Protein AF-A0A8H4GPR6-F1 (afdb_monomer_lite)

Structure (mmCIF, N/CA/C/O backbone):
data_AF-A0A8H4GPR6-F1
#
_entry.id   AF-A0A8H4GPR6-F1
#
loop_
_atom_site.group_PDB
_atom_site.id
_atom_site.type_symbol
_atom_site.label_atom_id
_atom_site.label_alt_id
_atom_site.label_comp_id
_atom_site.label_asym_id
_atom_site.label_entity_id
_atom_site.label_seq_id
_atom_site.pdbx_PDB_ins_code
_atom_site.Cartn_x
_atom_site.Cartn_y
_atom_site.Cartn_z
_atom_site.occupancy
_atom_site.B_iso_or_equiv
_atom_site.auth_seq_id
_atom_site.auth_comp_id
_atom_site.auth_asym_id
_atom_site.auth_atom_id
_atom_site.pdbx_PDB_model_num
ATOM 1 N N . MET A 1 1 ? -47.015 39.607 -19.017 1.00 36.41 1 MET A N 1
ATOM 2 C CA . MET A 1 1 ? -47.998 38.913 -18.154 1.00 36.41 1 MET A CA 1
ATOM 3 C C . MET A 1 1 ? -48.064 37.456 -18.583 1.00 36.41 1 MET A C 1
ATOM 5 O O . MET A 1 1 ? -48.200 37.262 -19.786 1.00 36.41 1 MET A O 1
ATOM 9 N N . PRO A 1 2 ? -47.994 36.469 -17.671 1.00 46.44 2 PRO A N 1
ATOM 10 C CA . PRO A 1 2 ? -47.611 36.544 -16.250 1.00 46.44 2 PRO A CA 1
ATOM 11 C C . PRO A 1 2 ? -46.102 36.235 -16.082 1.00 46.44 2 PRO A C 1
ATOM 13 O O . PRO A 1 2 ? -45.573 35.344 -16.728 1.00 46.44 2 PRO A O 1
ATOM 16 N N . HIS A 1 3 ? -45.295 37.058 -15.409 1.00 31.42 3 HIS A N 1
ATOM 17 C CA . HIS A 1 3 ? -45.163 37.147 -13.944 1.00 31.42 3 HIS A CA 1
ATOM 18 C C . HIS A 1 3 ? -44.936 35.795 -13.244 1.00 31.42 3 HIS A C 1
ATOM 20 O O . HIS A 1 3 ? -45.887 35.131 -12.841 1.00 31.42 3 HIS A O 1
ATOM 26 N N . ARG A 1 4 ? -43.655 35.447 -13.035 1.00 33.88 4 ARG A N 1
ATOM 27 C CA . ARG A 1 4 ? -43.239 34.544 -11.949 1.00 33.88 4 ARG A CA 1
ATOM 28 C C . ARG A 1 4 ? -43.590 35.197 -10.606 1.00 33.88 4 ARG A C 1
ATOM 30 O O . ARG A 1 4 ? -43.399 36.404 -10.449 1.00 33.88 4 ARG A O 1
ATOM 37 N N . GLN A 1 5 ? -44.094 34.407 -9.662 1.00 35.03 5 GLN A N 1
ATOM 38 C CA . GLN A 1 5 ? -44.263 34.837 -8.272 1.00 35.03 5 GLN A CA 1
ATOM 39 C C . GLN A 1 5 ? -42.896 34.969 -7.577 1.00 35.03 5 GLN A C 1
ATOM 41 O O . GLN A 1 5 ? -41.959 34.263 -7.962 1.00 35.03 5 GLN A O 1
ATOM 46 N N . PRO A 1 6 ? -42.762 35.845 -6.564 1.00 36.69 6 PRO A N 1
ATOM 47 C CA . PRO A 1 6 ? -41.572 35.878 -5.728 1.00 36.69 6 PRO A CA 1
ATOM 48 C C . PRO A 1 6 ? -41.508 34.621 -4.855 1.00 36.69 6 PRO A C 1
ATOM 50 O O . PRO A 1 6 ? -42.504 34.213 -4.256 1.00 36.69 6 PRO A O 1
ATOM 53 N N . SER A 1 7 ? -40.318 34.034 -4.761 1.00 30.33 7 SER A N 1
ATOM 54 C CA . SER A 1 7 ? -39.992 33.005 -3.777 1.00 30.33 7 SER A CA 1
ATOM 55 C C . SER A 1 7 ? -40.251 33.532 -2.367 1.00 30.33 7 SER A C 1
ATOM 57 O O . SER A 1 7 ? -39.698 34.561 -1.973 1.00 30.33 7 SER A O 1
ATOM 59 N N . SER A 1 8 ? -41.077 32.823 -1.601 1.00 29.62 8 SER A N 1
ATOM 60 C CA . SER A 1 8 ? -41.282 33.098 -0.182 1.00 29.62 8 SER A CA 1
ATOM 61 C C . SER A 1 8 ? -39.963 32.935 0.570 1.00 29.62 8 SER A C 1
ATOM 63 O O . SER A 1 8 ? -39.448 31.821 0.666 1.00 29.62 8 SER A O 1
ATOM 65 N N . LEU A 1 9 ? -39.444 34.031 1.125 1.00 31.64 9 LEU A N 1
ATOM 66 C CA . LEU A 1 9 ? -38.409 33.970 2.153 1.00 31.64 9 LEU A CA 1
ATOM 67 C C . LEU A 1 9 ? -38.967 33.156 3.325 1.00 31.64 9 LEU A C 1
ATOM 69 O O . LEU A 1 9 ? -39.944 33.565 3.957 1.00 31.64 9 LEU A O 1
ATOM 73 N N . LEU A 1 10 ? -38.368 31.994 3.589 1.00 29.20 10 LEU A N 1
ATOM 74 C CA . LEU A 1 10 ? -38.602 31.276 4.836 1.00 29.20 10 LEU A CA 1
ATOM 75 C C . LEU A 1 10 ? -38.097 32.152 5.997 1.00 29.20 10 LEU A C 1
ATOM 77 O O . LEU A 1 10 ? -37.089 32.845 5.833 1.00 29.20 10 LEU A O 1
ATOM 81 N N . PRO A 1 11 ? -38.780 32.164 7.154 1.00 32.03 11 PRO A N 1
ATOM 82 C CA . PRO A 1 11 ? -38.309 32.924 8.303 1.00 32.03 11 PRO A CA 1
ATOM 83 C C . PRO A 1 11 ? -36.946 32.392 8.762 1.00 32.03 11 PRO A C 1
ATOM 85 O O . PRO A 1 11 ? -36.748 31.182 8.866 1.00 32.03 11 PRO A O 1
ATOM 88 N N . PHE A 1 12 ? -36.019 33.307 9.051 1.00 35.62 12 PHE A N 1
ATOM 89 C CA . PHE A 1 12 ? -34.734 32.979 9.665 1.00 35.62 12 PHE A CA 1
ATOM 90 C C . PHE A 1 12 ? -34.974 32.290 11.017 1.00 35.62 12 PHE A C 1
ATOM 92 O O . PHE A 1 12 ? -35.540 32.897 11.925 1.00 35.62 12 PHE A O 1
ATOM 99 N N . SER A 1 13 ? -34.548 31.033 11.149 1.00 34.59 13 SER A N 1
ATOM 100 C CA . SER A 1 13 ? -34.481 30.348 12.445 1.00 34.59 13 SER A CA 1
ATOM 101 C C . SER A 1 13 ? -33.206 30.767 13.188 1.00 34.59 13 SER A C 1
ATOM 103 O O . SER A 1 13 ? -32.157 30.851 12.540 1.00 34.59 13 SER A O 1
ATOM 105 N N . PRO A 1 14 ? -33.256 30.995 14.513 1.00 36.56 14 PRO A N 1
ATOM 106 C CA . PRO A 1 14 ? -32.060 31.245 15.315 1.00 36.56 14 PRO A CA 1
ATOM 107 C C . PRO A 1 14 ? -31.138 30.004 15.365 1.00 36.56 14 PRO A C 1
ATOM 109 O O . PRO A 1 14 ? -31.538 28.911 14.946 1.00 36.56 14 PRO A O 1
ATOM 112 N N . PRO A 1 15 ? -29.892 30.139 15.858 1.00 53.03 15 PRO A N 1
ATOM 113 C CA . PRO A 1 15 ? -28.950 29.025 15.942 1.00 53.03 15 PRO A CA 1
ATOM 114 C C . PRO A 1 15 ? -29.462 27.879 16.829 1.00 53.03 15 PRO A C 1
ATOM 116 O O . PRO A 1 15 ? -29.931 28.093 17.947 1.00 53.03 15 PRO A O 1
ATOM 119 N N . ILE A 1 16 ? -29.302 26.643 16.343 1.00 53.38 16 ILE A N 1
ATOM 120 C CA . ILE A 1 16 ? -29.878 25.404 16.912 1.00 53.38 16 ILE A CA 1
ATOM 121 C C . ILE A 1 16 ? -29.492 25.157 18.385 1.00 53.38 16 ILE A C 1
ATOM 123 O O . ILE A 1 16 ? -30.213 24.473 19.111 1.00 53.38 16 ILE A O 1
ATOM 127 N N . THR A 1 17 ? -28.379 25.723 18.852 1.00 56.69 17 THR A N 1
ATOM 128 C CA . THR A 1 17 ? -27.892 25.566 20.230 1.00 56.69 17 THR A CA 1
ATOM 129 C C . THR A 1 17 ? -28.668 26.374 21.272 1.00 56.69 17 THR A C 1
ATOM 131 O O . THR A 1 17 ? -28.503 26.121 22.463 1.00 56.69 17 THR A O 1
ATOM 134 N N . TRP A 1 18 ? -29.489 27.356 20.879 1.00 55.69 18 TRP A N 1
ATOM 135 C CA . TRP A 1 18 ? -30.012 28.359 21.824 1.00 55.69 18 TRP A CA 1
ATOM 136 C C . TRP A 1 18 ? -31.381 27.991 22.393 1.00 55.69 18 TRP A C 1
ATOM 138 O O . TRP A 1 18 ? -31.640 28.225 23.569 1.00 55.69 18 TRP A O 1
ATOM 148 N N . GLU A 1 19 ? -32.222 27.338 21.592 1.00 62.62 19 GLU A N 1
ATOM 149 C CA . GLU A 1 19 ? -33.552 26.858 22.000 1.00 62.62 19 GLU A CA 1
ATOM 150 C C . GLU A 1 19 ? -33.489 25.674 22.987 1.00 62.62 19 GLU A C 1
ATOM 152 O O . GLU A 1 19 ? -34.506 25.277 23.554 1.00 62.62 19 GLU A O 1
ATOM 157 N N . ARG A 1 20 ? -32.296 25.096 23.197 1.00 73.12 20 ARG A N 1
ATOM 158 C CA . ARG A 1 20 ? -32.076 23.911 24.042 1.00 73.12 20 ARG A CA 1
ATOM 159 C C . ARG A 1 20 ? -31.639 24.226 25.475 1.00 73.12 20 ARG A C 1
ATOM 161 O O . ARG A 1 20 ? -31.706 23.335 26.317 1.00 73.12 20 ARG A O 1
ATOM 168 N N . TRP A 1 21 ? -31.231 25.462 25.778 1.00 80.94 21 TRP A N 1
ATOM 169 C CA . TRP A 1 21 ? -30.930 25.864 27.156 1.00 80.94 21 TRP A CA 1
ATOM 170 C C . TRP A 1 21 ? -32.221 26.063 27.958 1.00 80.94 21 TRP A C 1
ATOM 172 O O . TRP A 1 21 ? -33.108 26.803 27.537 1.00 80.94 21 TRP A O 1
ATOM 182 N N . GLN A 1 22 ? -32.322 25.439 29.131 1.00 86.12 22 GLN A N 1
ATOM 183 C CA . GLN A 1 22 ? -33.525 25.468 29.962 1.00 86.12 22 GLN A CA 1
ATOM 184 C C . GLN A 1 22 ? -33.175 25.963 31.370 1.00 86.12 22 GLN A C 1
ATOM 186 O O . GLN A 1 22 ? -32.540 25.252 32.150 1.00 86.12 22 GLN A O 1
ATOM 191 N N . GLU A 1 23 ? -33.612 27.179 31.719 1.00 83.50 23 GLU A N 1
ATOM 192 C CA . GLU A 1 23 ? -33.345 27.764 33.048 1.00 83.50 23 GLU A CA 1
ATOM 193 C C . GLU A 1 23 ? -33.946 26.924 34.194 1.00 83.50 23 GLU A C 1
ATOM 195 O O . GLU A 1 23 ? -33.341 26.841 35.260 1.00 83.50 23 GLU A O 1
ATOM 200 N N . ASP A 1 24 ? -35.065 26.232 33.943 1.00 88.94 24 ASP A N 1
ATOM 201 C CA . ASP A 1 24 ? -35.746 25.339 34.897 1.00 88.94 24 ASP A CA 1
ATOM 202 C C . ASP A 1 24 ? -35.316 23.855 34.803 1.00 88.94 24 ASP A C 1
ATOM 204 O O . ASP A 1 24 ? -35.912 22.994 35.457 1.00 88.94 24 ASP A O 1
ATOM 208 N N . SER A 1 25 ? -34.326 23.503 33.970 1.00 89.56 25 SER A N 1
ATOM 209 C CA . SER A 1 25 ? -33.933 22.095 33.801 1.00 89.56 25 SER A CA 1
ATOM 210 C C . SER A 1 25 ? -33.239 21.535 35.054 1.00 89.56 25 SER A C 1
ATOM 212 O O . SER A 1 25 ? -32.433 22.224 35.682 1.00 89.56 25 SER A O 1
ATOM 214 N N . PRO A 1 26 ? -33.501 20.262 35.422 1.00 90.38 26 PRO A N 1
ATOM 215 C CA . PRO A 1 26 ? -32.870 19.614 36.574 1.00 90.38 26 PRO A CA 1
ATOM 216 C C . PRO A 1 26 ? -31.379 19.310 36.358 1.00 90.38 26 PRO A C 1
ATOM 218 O O . PRO A 1 26 ? -30.691 18.914 37.300 1.00 90.38 26 PRO A O 1
ATOM 221 N N . LEU A 1 27 ? -30.877 19.452 35.127 1.00 85.19 27 LEU A N 1
ATOM 222 C CA . LEU A 1 27 ? -29.461 19.322 34.814 1.00 85.19 27 LEU A CA 1
ATOM 223 C C . LEU A 1 27 ? -28.703 20.565 35.286 1.00 85.19 27 LEU A C 1
ATOM 225 O O . LEU A 1 27 ? -29.139 21.698 35.068 1.00 85.19 27 LEU A O 1
ATOM 229 N N . SER A 1 28 ? -27.518 20.355 35.867 1.00 84.69 28 SER A N 1
ATOM 230 C CA . SER A 1 28 ? -26.621 21.463 36.195 1.00 84.69 28 SER A CA 1
ATOM 231 C C . SER A 1 28 ? -26.289 22.283 34.936 1.00 84.69 28 SER A C 1
ATOM 233 O O . SER A 1 28 ? -26.276 21.725 33.832 1.00 84.69 28 SER A O 1
ATOM 235 N N . PRO A 1 29 ? -25.952 23.581 35.073 1.00 77.50 29 PRO A N 1
ATOM 236 C CA . PRO A 1 29 ? -25.516 24.407 33.945 1.00 77.50 29 PRO A CA 1
ATOM 237 C C . PRO A 1 29 ? -24.404 23.755 33.107 1.00 77.50 29 PRO A C 1
ATOM 239 O O . PRO A 1 29 ? -24.366 23.911 31.891 1.00 77.50 29 PRO A O 1
ATOM 242 N N . GLU A 1 30 ? -23.535 22.977 33.754 1.00 68.62 30 GLU A N 1
ATOM 243 C CA . GLU A 1 30 ? -22.403 22.291 33.129 1.00 68.62 30 GLU A CA 1
ATOM 244 C C . GLU A 1 30 ? -22.808 21.010 32.372 1.00 68.62 30 GLU A C 1
ATOM 246 O O . GLU A 1 30 ? -22.207 20.684 31.349 1.00 68.62 30 GLU A O 1
ATOM 251 N N . ALA A 1 31 ? -23.857 20.313 32.825 1.00 79.69 31 ALA A N 1
ATOM 252 C CA . ALA A 1 31 ? -24.421 19.153 32.133 1.00 79.69 31 ALA A CA 1
ATOM 253 C C . ALA A 1 31 ? -25.303 19.565 30.940 1.00 79.69 31 ALA A C 1
ATOM 255 O O . ALA A 1 31 ? -25.221 18.949 29.881 1.00 79.69 31 ALA A O 1
ATOM 256 N N . GLN A 1 32 ? -26.088 20.646 31.069 1.00 83.06 32 GLN A N 1
ATOM 257 C CA . GLN A 1 32 ? -26.811 21.232 29.929 1.00 83.06 32 GLN A CA 1
ATOM 258 C C . GLN A 1 32 ? -25.838 21.697 28.841 1.00 83.06 32 GLN A C 1
ATOM 260 O O . GLN A 1 32 ? -26.042 21.420 27.662 1.00 83.06 32 GLN A O 1
ATOM 265 N N . ARG A 1 33 ? -24.749 22.363 29.244 1.00 75.12 33 ARG A N 1
ATOM 266 C CA . ARG A 1 33 ? -23.676 22.809 28.350 1.00 75.12 33 ARG A CA 1
ATOM 267 C C . ARG A 1 33 ? -23.047 21.646 27.579 1.00 75.12 33 ARG A C 1
ATOM 269 O O . ARG A 1 33 ? -22.930 21.730 26.361 1.00 75.12 33 ARG A O 1
ATOM 276 N N . GLU A 1 34 ? -22.694 20.563 28.270 1.00 74.38 34 GLU A N 1
ATOM 277 C CA . GLU A 1 34 ? -22.119 19.362 27.649 1.00 74.38 34 GLU A CA 1
ATOM 278 C C . GLU A 1 34 ? -23.086 18.694 26.667 1.00 74.38 34 GLU A C 1
ATOM 280 O O . GLU A 1 34 ? -22.679 18.351 25.559 1.00 74.38 34 GLU A O 1
ATOM 285 N N . GLN A 1 35 ? -24.371 18.573 27.020 1.00 80.69 35 GLN A N 1
ATOM 286 C CA . GLN A 1 35 ? -25.389 18.035 26.115 1.00 80.69 35 GLN A CA 1
ATOM 287 C C . GLN A 1 35 ? -25.522 18.893 24.846 1.00 80.69 35 GLN A C 1
ATOM 289 O O . GLN A 1 35 ? -25.422 18.370 23.738 1.00 80.69 35 GLN A O 1
ATOM 294 N N . ILE A 1 36 ? -25.686 20.211 25.001 1.00 77.06 36 ILE A N 1
ATOM 295 C CA . ILE A 1 36 ? -25.857 21.149 23.880 1.00 77.06 36 ILE A CA 1
ATOM 296 C C . ILE A 1 36 ? -24.630 21.144 22.959 1.00 77.06 36 ILE A C 1
ATOM 298 O O . ILE A 1 36 ? -24.786 21.204 21.740 1.00 77.06 36 ILE A O 1
ATOM 302 N N . PHE A 1 37 ? -23.412 21.053 23.506 1.00 71.69 37 PHE A N 1
ATOM 303 C CA . PHE A 1 37 ? -22.202 21.009 22.682 1.00 71.69 37 PHE A CA 1
ATOM 304 C C . PHE A 1 37 ? -21.916 19.640 22.065 1.00 71.69 37 PHE A C 1
ATOM 306 O O . PHE A 1 37 ? -21.432 19.599 20.939 1.00 71.69 37 PHE A O 1
ATOM 313 N N . THR A 1 38 ? -22.297 18.537 22.712 1.00 70.56 38 THR A N 1
ATOM 314 C CA . THR A 1 38 ? -22.270 17.203 22.083 1.00 70.56 38 THR A CA 1
ATOM 315 C C . THR A 1 38 ? -23.172 17.181 20.846 1.00 70.56 38 THR A C 1
ATOM 317 O O . THR A 1 38 ? -22.760 16.747 19.773 1.00 70.56 38 THR A O 1
ATOM 320 N N . GLU A 1 39 ? -24.381 17.735 20.966 1.00 73.06 39 GLU A N 1
ATOM 321 C CA . GLU A 1 39 ? -25.318 17.882 19.849 1.00 73.06 39 GLU A CA 1
ATOM 322 C C . GLU A 1 39 ? -24.799 18.858 18.776 1.00 73.06 39 GLU A C 1
ATOM 324 O O . GLU A 1 39 ? -24.993 18.611 17.590 1.00 73.06 39 GLU A O 1
ATOM 329 N N . PHE A 1 40 ? -24.109 19.940 19.159 1.00 68.44 40 PHE A N 1
ATOM 330 C CA . PHE A 1 40 ? -23.501 20.894 18.220 1.00 68.44 40 PHE A CA 1
ATOM 331 C C . PHE A 1 40 ? -22.346 20.291 17.409 1.00 68.44 40 PHE A C 1
ATOM 333 O O . PHE A 1 40 ? -22.277 20.504 16.200 1.00 68.44 40 PHE A O 1
ATOM 340 N N . VAL A 1 41 ? -21.456 19.522 18.043 1.00 64.12 41 VAL A N 1
ATOM 341 C CA . VAL A 1 41 ? -20.359 18.823 17.350 1.00 64.12 41 VAL A CA 1
ATOM 342 C C . VAL A 1 41 ? -20.926 17.779 16.382 1.00 64.12 41 VAL A C 1
ATOM 344 O O . VAL A 1 41 ? -20.512 17.730 15.226 1.00 64.12 41 VAL A O 1
ATOM 347 N N . ALA A 1 42 ? -21.958 17.034 16.794 1.00 67.25 42 ALA A N 1
ATOM 348 C CA . ALA A 1 42 ? -22.622 16.028 15.960 1.00 67.25 42 ALA A CA 1
ATOM 349 C C . ALA A 1 42 ? -23.341 16.582 14.707 1.00 67.25 42 ALA A C 1
ATOM 351 O O . ALA A 1 42 ? -23.723 15.804 13.835 1.00 67.25 42 ALA A O 1
ATOM 352 N N . LEU A 1 43 ? -23.539 17.902 14.595 1.00 64.44 43 LEU A N 1
ATOM 353 C CA . LEU A 1 43 ? -24.134 18.537 13.411 1.00 64.44 43 LEU A CA 1
ATOM 354 C C . LEU A 1 43 ? -23.150 18.715 12.239 1.00 64.44 43 LEU A C 1
ATOM 356 O O . LEU A 1 43 ? -23.607 18.876 11.105 1.00 64.44 43 LEU A O 1
ATOM 360 N N . GLY A 1 44 ? -21.836 18.705 12.500 1.00 59.69 44 GLY A N 1
ATOM 361 C CA . GLY A 1 44 ? -20.785 18.989 11.513 1.00 59.69 44 GLY A CA 1
ATOM 362 C C . GLY A 1 44 ? -20.883 20.378 10.857 1.00 59.69 44 GLY A C 1
ATOM 363 O O . GLY A 1 44 ? -21.821 21.137 11.101 1.00 59.69 44 GLY A O 1
ATOM 364 N N . VAL A 1 45 ? -19.927 20.699 9.979 1.00 54.69 45 VAL A N 1
ATOM 365 C CA . VAL A 1 45 ? -19.795 22.000 9.281 1.00 54.69 45 VAL A CA 1
ATOM 366 C C . VAL A 1 45 ? -21.140 22.543 8.773 1.00 54.69 45 VAL A C 1
ATOM 368 O O . VAL A 1 45 ? -21.610 23.606 9.186 1.00 54.69 45 VAL A O 1
ATOM 371 N N . ASN A 1 46 ? -21.828 21.752 7.945 1.00 51.00 46 ASN A N 1
ATOM 372 C CA . ASN A 1 46 ? -23.078 22.141 7.284 1.00 51.00 46 ASN A CA 1
ATOM 373 C C . ASN A 1 46 ? -24.250 22.385 8.256 1.00 51.00 46 ASN A C 1
ATOM 375 O O . ASN A 1 46 ? -25.184 23.117 7.926 1.00 51.00 46 ASN A O 1
ATOM 379 N N . GLY A 1 47 ? -24.230 21.784 9.450 1.00 57.19 47 GLY A N 1
ATOM 380 C CA . GLY A 1 47 ? -25.226 22.033 10.494 1.00 57.19 47 GLY A CA 1
ATOM 381 C C . GLY A 1 47 ? -24.833 23.148 11.475 1.00 57.19 47 GLY A C 1
ATOM 382 O O . GLY A 1 47 ? -25.705 23.699 12.152 1.00 57.19 47 GLY A O 1
ATOM 383 N N . GLN A 1 48 ? -23.550 23.518 11.528 1.00 59.28 48 GLN A N 1
ATOM 384 C CA . GLN A 1 48 ? -23.013 24.592 12.369 1.00 59.28 48 GLN A CA 1
ATOM 385 C C . GLN A 1 48 ? -23.092 25.982 11.700 1.00 59.28 48 GLN A C 1
ATOM 387 O O . GLN A 1 48 ? -23.203 26.987 12.411 1.00 59.28 48 GLN A O 1
ATOM 392 N N . GLN A 1 49 ? -23.151 26.060 10.360 1.00 52.12 49 GLN A N 1
ATOM 393 C CA . GLN A 1 49 ? -23.291 27.292 9.551 1.00 52.12 49 GLN A CA 1
ATOM 394 C C . GLN A 1 49 ? -24.653 28.032 9.684 1.00 52.12 49 GLN A C 1
ATOM 396 O O . GLN A 1 49 ? -25.313 28.386 8.707 1.00 52.12 49 GLN A O 1
ATOM 401 N N . ARG A 1 50 ? -25.113 28.316 10.908 1.00 49.62 50 ARG A N 1
ATOM 402 C CA . ARG A 1 50 ? -26.235 29.249 11.172 1.00 49.62 50 ARG A CA 1
ATOM 403 C C . ARG A 1 50 ? -25.913 30.339 12.193 1.00 49.62 50 ARG A C 1
ATOM 405 O O . ARG A 1 50 ? -26.810 31.015 12.689 1.00 49.62 50 ARG A O 1
ATOM 412 N N . GLY A 1 51 ? -24.632 30.547 12.489 1.00 49.78 51 GLY A N 1
ATOM 413 C CA . GLY A 1 51 ? -24.166 31.659 13.311 1.00 49.78 51 GLY A CA 1
ATOM 414 C C . GLY A 1 51 ? -24.263 33.000 12.582 1.00 49.78 51 GLY A C 1
ATOM 415 O O . GLY A 1 51 ? -23.329 33.408 11.901 1.00 49.78 51 GLY A O 1
ATOM 416 N N . SER A 1 52 ? -25.361 33.733 12.775 1.00 49.66 52 SER A N 1
ATOM 417 C CA . SER A 1 52 ? -25.427 35.159 12.427 1.00 49.66 52 SER A CA 1
ATOM 418 C C . SER A 1 52 ? -24.224 35.916 13.018 1.00 49.66 52 SER A C 1
ATOM 420 O O . SER A 1 52 ? -23.896 35.711 14.190 1.00 49.66 52 SER A O 1
ATOM 422 N N . ARG A 1 53 ? -23.593 36.826 12.248 1.00 54.94 53 ARG A N 1
ATOM 423 C CA . ARG A 1 53 ? -22.500 37.700 12.743 1.00 54.94 53 ARG A CA 1
ATOM 424 C C . ARG A 1 53 ? -22.869 38.294 14.109 1.00 54.94 53 ARG A C 1
ATOM 426 O O . ARG A 1 53 ? -24.012 38.695 14.303 1.00 54.94 53 ARG A O 1
ATOM 433 N N . TRP A 1 54 ? -21.910 38.439 15.030 1.00 55.12 54 TRP A N 1
ATOM 434 C CA . TRP A 1 54 ? -22.145 38.942 16.404 1.00 55.12 54 TRP A CA 1
ATOM 435 C C . TRP A 1 54 ? -22.934 40.273 16.471 1.00 55.12 54 TRP A C 1
ATOM 437 O O . TRP A 1 54 ? -23.686 40.534 17.416 1.00 55.12 54 TRP A O 1
ATOM 447 N N . SER A 1 55 ? -22.790 41.113 15.442 1.00 60.06 55 SER A N 1
ATOM 448 C CA . SER A 1 55 ? -23.552 42.350 15.222 1.00 60.06 55 SER A CA 1
ATOM 449 C C . SER A 1 55 ? -25.068 42.149 15.118 1.00 60.06 55 SER A C 1
ATOM 451 O O . SER A 1 55 ? -25.827 43.030 15.512 1.00 60.06 55 SER A O 1
ATOM 453 N N . ASN A 1 56 ? -25.497 41.003 14.596 1.00 66.06 56 ASN A N 1
ATOM 454 C CA . ASN A 1 56 ? -26.870 40.698 14.203 1.00 66.06 56 ASN A CA 1
ATOM 455 C C . ASN A 1 56 ? -27.692 40.086 15.348 1.00 66.06 56 ASN A C 1
ATOM 457 O O . ASN A 1 56 ? -28.895 39.909 15.196 1.00 66.06 56 ASN A O 1
ATOM 461 N N . LEU A 1 57 ? -27.045 39.754 16.468 1.00 63.38 57 LEU A N 1
ATOM 462 C CA . LEU A 1 57 ? -27.686 39.134 17.625 1.00 63.38 57 LEU A CA 1
ATOM 463 C C . LEU A 1 57 ? -28.440 40.180 18.456 1.00 63.38 57 LEU A C 1
ATOM 465 O O . LEU A 1 57 ? -27.991 41.328 18.573 1.00 63.38 57 LEU A O 1
ATOM 469 N N . THR A 1 58 ? -29.553 39.805 19.083 1.00 77.50 58 THR A N 1
ATOM 470 C CA . THR A 1 58 ? -30.243 40.683 20.039 1.00 77.50 58 THR A CA 1
ATOM 471 C C . THR A 1 58 ? -29.433 40.835 21.342 1.00 77.50 58 THR A C 1
ATOM 473 O O . THR A 1 58 ? -28.495 40.073 21.607 1.00 77.50 58 THR A O 1
ATOM 476 N N . PRO A 1 59 ? -29.719 41.848 22.183 1.00 76.00 59 PRO A N 1
ATOM 477 C CA . PRO A 1 59 ? -29.122 41.952 23.516 1.00 76.00 59 PRO A CA 1
ATOM 478 C C . PRO A 1 59 ? -29.355 40.708 24.392 1.00 76.00 59 PRO A C 1
ATOM 480 O O . PRO A 1 59 ? -28.441 40.289 25.099 1.00 76.00 59 PRO A O 1
ATOM 483 N N . GLU A 1 60 ? -30.539 40.101 24.315 1.00 68.56 60 GLU A N 1
ATOM 484 C CA . GLU A 1 60 ? -30.927 38.901 25.065 1.00 68.56 60 GLU A CA 1
ATOM 485 C C . GLU A 1 60 ? -30.144 37.671 24.591 1.00 68.56 60 GLU A C 1
ATOM 487 O O . GLU A 1 60 ? -29.603 36.929 25.410 1.00 68.56 60 GLU A O 1
ATOM 492 N N . GLU A 1 61 ? -30.014 37.502 23.273 1.00 60.50 61 GLU A N 1
ATOM 493 C CA . GLU A 1 61 ? -29.217 36.443 22.646 1.00 60.50 61 GLU A CA 1
ATOM 494 C C . GLU A 1 61 ? -27.736 36.554 23.022 1.00 60.50 61 GLU A C 1
ATOM 496 O O . GLU A 1 61 ? -27.123 35.562 23.416 1.00 60.50 61 GLU A O 1
ATOM 501 N N . ARG A 1 62 ? -27.162 37.767 23.001 1.00 65.62 62 ARG A N 1
ATOM 502 C CA . ARG A 1 62 ? -25.797 38.008 23.504 1.00 65.62 62 ARG A CA 1
ATOM 503 C C . ARG A 1 62 ? -25.673 37.681 24.992 1.00 65.62 62 ARG A C 1
ATOM 505 O O . ARG A 1 62 ? -24.716 37.023 25.380 1.00 65.62 62 ARG A O 1
ATOM 512 N N . GLY A 1 63 ? -26.659 38.059 25.806 1.00 67.88 63 GLY A N 1
ATOM 513 C CA . GLY A 1 63 ? -26.704 37.732 27.235 1.00 67.88 63 GLY A CA 1
ATOM 514 C C . GLY A 1 63 ? -26.887 36.239 27.544 1.00 67.88 63 GLY A C 1
ATOM 515 O O . GLY A 1 63 ? -26.505 35.789 28.622 1.00 67.88 63 GLY A O 1
ATOM 516 N N . LEU A 1 64 ? -27.447 35.445 26.627 1.00 60.91 64 LEU A N 1
ATOM 517 C CA . LEU A 1 64 ? -27.423 33.979 26.690 1.00 60.91 64 LEU A CA 1
ATOM 518 C C . LEU A 1 64 ? -26.063 33.432 26.241 1.00 60.91 64 LEU A C 1
ATOM 520 O O . LEU A 1 64 ? -25.477 32.608 26.941 1.00 60.91 64 LEU A O 1
ATOM 524 N N . LEU A 1 65 ? -25.505 33.938 25.138 1.00 61.41 65 LEU A N 1
ATOM 525 C CA . LEU A 1 65 ? -24.196 33.503 24.646 1.00 61.41 65 LEU A CA 1
ATOM 526 C C . LEU A 1 65 ? -23.067 33.772 25.644 1.00 61.41 65 LEU A C 1
ATOM 528 O O . LEU A 1 65 ? -22.187 32.933 25.795 1.00 61.41 65 LEU A O 1
ATOM 532 N N . ASP A 1 66 ? -23.109 34.901 26.349 1.00 63.00 66 ASP A N 1
ATOM 533 C CA . ASP A 1 66 ? -22.151 35.263 27.399 1.00 63.00 66 ASP A CA 1
ATOM 534 C C . ASP A 1 66 ? -22.353 34.470 28.709 1.00 63.00 66 ASP A C 1
ATOM 536 O O . ASP A 1 66 ? -21.465 34.482 29.559 1.00 63.00 66 ASP A O 1
ATOM 540 N N . ARG A 1 67 ? -23.479 33.752 28.868 1.00 63.75 67 ARG A N 1
ATOM 541 C CA . ARG A 1 67 ? -23.709 32.768 29.948 1.00 63.75 67 ARG A CA 1
ATOM 542 C C . ARG A 1 67 ? -23.266 31.350 29.563 1.00 63.75 67 ARG A C 1
ATOM 544 O O . ARG A 1 67 ? -22.831 30.586 30.426 1.00 63.75 67 ARG A O 1
ATOM 551 N N . VAL A 1 68 ? -23.393 30.982 28.286 1.00 59.84 68 VAL A N 1
ATOM 552 C CA . VAL A 1 68 ? -23.032 29.648 27.768 1.00 59.84 68 VAL A CA 1
ATOM 553 C C . VAL A 1 68 ? -21.541 29.553 27.417 1.00 59.84 68 VAL A C 1
ATOM 555 O O . VAL A 1 68 ? -20.909 28.544 27.720 1.00 59.84 68 VAL A O 1
ATOM 558 N N . ARG A 1 69 ? -20.959 30.598 26.816 1.00 61.03 69 ARG A N 1
ATOM 559 C CA . ARG A 1 69 ? -19.510 30.730 26.577 1.00 61.03 69 ARG A CA 1
ATOM 560 C C . ARG A 1 69 ? -18.810 31.261 27.829 1.00 61.03 69 ARG A C 1
ATOM 562 O O . ARG A 1 69 ? -19.456 31.796 28.727 1.00 61.03 69 ARG A O 1
ATOM 569 N N . GLN A 1 70 ? -17.478 31.201 27.862 1.00 58.09 70 GLN A N 1
ATOM 570 C CA . GLN A 1 70 ? -16.735 32.003 28.843 1.00 58.09 70 GLN A CA 1
ATOM 571 C C . GLN A 1 70 ? -16.963 33.510 28.584 1.00 58.09 70 GLN A C 1
ATOM 573 O O . GLN A 1 70 ? -17.171 33.906 27.421 1.00 58.09 70 GLN A O 1
ATOM 578 N N . PRO A 1 71 ? -16.919 34.361 29.630 1.00 57.50 71 PRO A N 1
ATOM 579 C CA . PRO A 1 71 ? -16.966 35.814 29.506 1.00 57.50 71 PRO A CA 1
ATOM 580 C C . PRO A 1 71 ? -16.001 36.337 28.439 1.00 57.50 71 PRO A C 1
ATOM 582 O O . PRO A 1 71 ? -14.888 35.839 28.288 1.00 57.50 71 PRO A O 1
ATOM 585 N N . ALA A 1 72 ? -16.381 37.386 27.707 1.00 56.81 72 ALA A N 1
ATOM 586 C CA . ALA A 1 72 ? -15.573 37.896 26.591 1.00 56.81 72 ALA A CA 1
ATOM 587 C C . ALA A 1 72 ? -14.154 38.383 26.978 1.00 56.81 72 ALA A C 1
ATOM 589 O O . ALA A 1 72 ? -13.308 38.518 26.096 1.00 56.81 72 ALA A O 1
ATOM 590 N N . ALA A 1 73 ? -13.898 38.630 28.269 1.00 54.56 73 ALA A N 1
ATOM 591 C CA . ALA A 1 73 ? -12.583 38.961 28.830 1.00 54.56 73 ALA A CA 1
ATOM 592 C C . ALA A 1 73 ? -11.692 37.730 29.120 1.00 54.56 73 ALA A C 1
ATOM 594 O O . ALA A 1 73 ? -10.483 37.876 29.288 1.00 54.56 73 ALA A O 1
ATOM 595 N N . GLU A 1 74 ? -12.284 36.535 29.176 1.00 57.03 74 GLU A N 1
ATOM 596 C CA . GLU A 1 74 ? -11.610 35.247 29.392 1.00 57.03 74 GLU A CA 1
ATOM 597 C C . GLU A 1 74 ? -11.377 34.489 28.075 1.00 57.03 74 GLU A C 1
ATOM 599 O O . GLU A 1 74 ? -10.522 33.610 28.016 1.00 57.03 74 GLU A O 1
ATOM 604 N N . ARG A 1 75 ? -12.077 34.865 26.993 1.00 68.44 75 ARG A N 1
ATOM 605 C CA . ARG A 1 75 ? -11.877 34.293 25.652 1.00 68.44 75 ARG A CA 1
ATOM 606 C C . ARG A 1 75 ? -10.475 34.593 25.123 1.00 68.44 75 ARG A C 1
ATOM 608 O O . ARG A 1 75 ? -10.036 35.744 25.090 1.00 68.44 75 ARG A O 1
ATOM 615 N N . PHE A 1 76 ? -9.809 33.550 24.645 1.00 67.88 76 PHE A N 1
ATOM 616 C CA . PHE A 1 76 ? -8.481 33.623 24.051 1.00 67.88 76 PHE A CA 1
ATOM 617 C C . PHE A 1 76 ? -8.550 34.315 22.688 1.00 67.88 76 PHE A C 1
ATOM 619 O O . PHE A 1 76 ? -9.229 33.839 21.784 1.00 67.88 76 PHE A O 1
ATOM 626 N N . ARG A 1 77 ? -7.887 35.470 22.560 1.00 64.62 77 ARG A N 1
ATOM 627 C CA . ARG A 1 77 ? -7.768 36.206 21.286 1.00 64.62 77 ARG A CA 1
ATOM 628 C C . ARG A 1 77 ? -6.415 36.015 20.605 1.00 64.62 77 ARG A C 1
ATOM 630 O O . ARG A 1 77 ? -6.328 36.168 19.396 1.00 64.62 77 ARG A O 1
ATOM 637 N N . GLU A 1 78 ? -5.381 35.712 21.386 1.00 71.94 78 GLU A N 1
ATOM 638 C CA . GLU A 1 78 ? -3.988 35.626 20.947 1.00 71.94 78 GLU A CA 1
ATOM 639 C C . GLU A 1 78 ? -3.273 34.513 21.721 1.00 71.94 78 GLU A C 1
ATOM 641 O O . GLU A 1 78 ? -3.361 34.469 22.950 1.00 71.94 78 GLU A O 1
ATOM 646 N N . GLY A 1 79 ? -2.515 33.671 21.013 1.00 81.12 79 GLY A N 1
ATOM 647 C CA . GLY A 1 79 ? -1.682 32.612 21.589 1.00 81.12 79 GLY A CA 1
ATOM 648 C C . GLY A 1 79 ? -2.335 31.227 21.612 1.00 81.12 79 GLY A C 1
ATOM 649 O O . GLY A 1 79 ? -3.555 31.087 21.635 1.00 81.12 79 GLY A O 1
ATOM 650 N N . VAL A 1 80 ? -1.492 30.191 21.613 1.00 88.69 80 VAL A N 1
ATOM 651 C CA . VAL A 1 80 ? -1.929 28.788 21.643 1.00 88.69 80 VAL A CA 1
ATOM 652 C C . VAL A 1 80 ? -2.174 28.340 23.090 1.00 88.69 80 VAL A C 1
ATOM 654 O O . VAL A 1 80 ? -1.327 28.599 23.952 1.00 88.69 80 VAL A O 1
ATOM 657 N N . PRO A 1 81 ? -3.316 27.694 23.387 1.00 91.69 81 PRO A N 1
ATOM 658 C CA . PRO A 1 81 ? -3.635 27.204 24.721 1.00 91.69 81 PRO A CA 1
ATOM 659 C C . PRO A 1 81 ? -2.824 25.962 25.099 1.00 91.69 81 PRO A C 1
ATOM 661 O O . PRO A 1 81 ? -2.676 25.026 24.312 1.00 91.69 81 PRO A O 1
ATOM 664 N N . TRP A 1 82 ? -2.379 25.942 26.353 1.00 93.88 82 TRP A N 1
ATOM 665 C CA . TRP A 1 82 ? -1.729 24.810 27.002 1.00 93.88 82 TRP A CA 1
ATOM 666 C C . TRP A 1 82 ? -2.695 24.166 27.997 1.00 93.88 82 TRP A C 1
ATOM 668 O O . TRP A 1 82 ? -3.042 24.774 29.009 1.00 93.88 82 TRP A O 1
ATOM 678 N N . LEU A 1 83 ? -3.150 22.952 27.704 1.00 94.00 83 LEU A N 1
ATOM 679 C CA . LEU A 1 83 ? -4.125 22.189 28.474 1.00 94.00 83 LEU A CA 1
ATOM 680 C C . LEU A 1 83 ? -3.446 21.179 29.388 1.00 94.00 83 LEU A C 1
ATOM 682 O O . LEU A 1 83 ? -2.724 20.306 28.917 1.00 94.00 83 LEU A O 1
ATOM 686 N N . ARG A 1 84 ? -3.744 21.239 30.685 1.00 95.62 84 ARG A N 1
ATOM 687 C CA . ARG A 1 84 ? -3.391 20.172 31.620 1.00 95.62 84 ARG A CA 1
ATOM 688 C C . ARG A 1 84 ? -4.565 19.207 31.761 1.00 95.62 84 ARG A C 1
ATOM 690 O O . ARG A 1 84 ? -5.669 19.648 32.063 1.00 95.62 84 ARG A O 1
ATOM 697 N N . THR A 1 85 ? -4.334 17.902 31.598 1.00 94.44 85 THR A N 1
ATOM 698 C CA . THR A 1 85 ? -5.399 16.887 31.777 1.00 94.44 85 THR A CA 1
ATOM 699 C C . THR A 1 85 ? -5.184 15.926 32.942 1.00 94.44 85 THR A C 1
ATOM 701 O O . THR A 1 85 ? -6.097 15.172 33.287 1.00 94.44 85 THR A O 1
ATOM 704 N N . CYS A 1 86 ? -4.015 15.971 33.593 1.00 93.69 86 CYS A N 1
ATOM 705 C CA . CYS A 1 86 ? -3.661 15.103 34.716 1.00 93.69 86 CYS A CA 1
ATOM 706 C C . CYS A 1 86 ? -3.313 15.900 35.986 1.00 93.69 86 CYS A C 1
ATOM 708 O O . CYS A 1 86 ? -2.456 16.783 35.964 1.00 93.69 86 CYS A O 1
ATOM 710 N N . TYR A 1 87 ? -3.963 15.553 37.104 1.00 95.38 87 TYR A N 1
ATOM 711 C CA . TYR A 1 87 ? -3.926 16.292 38.376 1.00 95.38 87 TYR A CA 1
ATOM 712 C C . TYR A 1 87 ? -3.534 15.408 39.579 1.00 95.38 87 TYR A C 1
ATOM 714 O O . TYR A 1 87 ? -4.106 15.504 40.673 1.00 95.38 87 TYR A O 1
ATOM 722 N N . GLY A 1 88 ? -2.587 14.490 39.369 1.00 91.25 88 GLY A N 1
ATOM 723 C CA . GLY A 1 88 ? -2.010 13.667 40.437 1.00 91.25 88 GLY A CA 1
ATOM 724 C C . GLY A 1 88 ? -0.993 14.452 41.287 1.00 91.25 88 GLY A C 1
ATOM 725 O O . GLY A 1 88 ? -0.281 15.280 40.721 1.00 91.25 88 GLY A O 1
ATOM 726 N N . PRO A 1 89 ? -0.838 14.182 42.600 1.00 87.50 89 PRO A N 1
ATOM 727 C CA . PRO A 1 89 ? 0.114 14.907 43.459 1.00 87.50 89 PRO A CA 1
ATOM 728 C C . PRO A 1 89 ? 1.581 14.844 43.000 1.00 87.50 89 PRO A C 1
ATOM 730 O O . PRO A 1 89 ? 2.356 15.754 43.272 1.00 87.50 89 PRO A O 1
ATOM 733 N N . SER A 1 90 ? 1.971 13.782 42.288 1.00 88.62 90 SER A N 1
ATOM 734 C CA . SER A 1 90 ? 3.292 13.642 41.658 1.00 88.62 90 SER A CA 1
ATOM 735 C C . SER A 1 90 ? 3.491 14.557 40.443 1.00 88.62 90 SER A C 1
ATOM 737 O O . SER A 1 90 ? 4.623 14.857 40.081 1.00 88.62 90 SER A O 1
ATOM 739 N N . THR A 1 91 ? 2.404 15.014 39.817 1.00 93.88 91 THR A N 1
ATOM 740 C CA . THR A 1 91 ? 2.427 15.733 38.533 1.00 93.88 91 THR A CA 1
ATOM 741 C C . THR A 1 91 ? 2.528 17.253 38.686 1.00 93.88 91 THR A C 1
ATOM 743 O O . THR A 1 91 ? 2.959 17.930 37.756 1.00 93.88 91 THR A O 1
ATOM 746 N N . ASP A 1 92 ? 2.186 17.803 39.859 1.00 95.12 92 ASP A N 1
ATOM 747 C CA . ASP A 1 92 ? 2.203 19.254 40.113 1.00 95.12 92 ASP A CA 1
ATOM 748 C C . ASP A 1 92 ? 3.610 19.859 39.978 1.00 95.12 92 ASP A C 1
ATOM 750 O O . ASP A 1 92 ? 3.762 20.970 39.466 1.00 95.12 92 ASP A O 1
ATOM 754 N N . ALA A 1 93 ? 4.649 19.128 40.397 1.00 94.50 93 ALA A N 1
ATOM 755 C CA . ALA A 1 93 ? 6.038 19.573 40.289 1.00 94.50 93 ALA A CA 1
ATOM 756 C C . ALA A 1 93 ? 6.515 19.623 38.827 1.00 94.50 93 ALA A C 1
ATOM 758 O O . ALA A 1 93 ? 7.044 20.646 38.393 1.00 94.50 93 ALA A O 1
ATOM 759 N N . ALA A 1 94 ? 6.266 18.558 38.056 1.00 95.12 94 ALA A N 1
ATOM 760 C CA . ALA A 1 94 ? 6.603 18.493 36.633 1.00 95.12 94 ALA A CA 1
ATOM 761 C C . ALA A 1 94 ? 5.842 19.559 35.822 1.00 95.12 94 ALA A C 1
ATOM 763 O O . ALA A 1 94 ? 6.436 20.280 35.021 1.00 95.12 94 ALA A O 1
ATOM 764 N N . PHE A 1 95 ? 4.546 19.744 36.097 1.00 96.81 95 PHE A N 1
ATOM 765 C CA . PHE A 1 95 ? 3.747 20.786 35.452 1.00 96.81 95 PHE A CA 1
ATOM 766 C C . PHE A 1 95 ? 4.260 22.196 35.784 1.00 96.81 95 PHE A C 1
ATOM 768 O O . PHE A 1 95 ? 4.362 23.052 34.904 1.00 96.81 95 PHE A O 1
ATOM 775 N N . SER A 1 96 ? 4.652 22.434 37.040 1.00 95.62 96 SER A N 1
ATOM 776 C CA . SER A 1 96 ? 5.226 23.715 37.472 1.00 95.62 96 SER A CA 1
ATOM 777 C C . SER A 1 96 ? 6.552 24.039 36.777 1.00 95.62 96 SER A C 1
ATOM 779 O O . SER A 1 96 ? 6.812 25.215 36.500 1.00 95.62 96 SER A O 1
ATOM 781 N N . ASP A 1 97 ? 7.376 23.035 36.460 1.00 95.25 97 ASP A N 1
ATOM 782 C CA . ASP A 1 97 ? 8.605 23.231 35.684 1.00 95.25 97 ASP A CA 1
ATOM 783 C C . ASP A 1 97 ? 8.304 23.598 34.223 1.00 95.25 97 ASP A C 1
ATOM 785 O O . ASP A 1 97 ? 8.795 24.622 33.742 1.00 95.25 97 ASP A O 1
ATOM 789 N N . ILE A 1 98 ? 7.398 22.866 33.559 1.00 95.31 98 ILE A N 1
ATOM 790 C CA . ILE A 1 98 ? 6.921 23.187 32.200 1.00 95.31 98 ILE A CA 1
ATOM 791 C C . ILE A 1 98 ? 6.399 24.631 32.146 1.00 95.31 98 ILE A C 1
ATOM 793 O O . ILE A 1 98 ? 6.856 25.432 31.330 1.00 95.31 98 ILE A O 1
ATOM 797 N N . VAL A 1 99 ? 5.515 25.021 33.068 1.00 95.19 99 VAL A N 1
ATOM 798 C CA . VAL A 1 99 ? 4.978 26.391 33.147 1.00 95.19 99 VAL A CA 1
ATOM 799 C C . VAL A 1 99 ? 6.081 27.434 33.380 1.00 95.19 99 VAL A C 1
ATOM 801 O O . VAL A 1 99 ? 6.021 28.537 32.829 1.00 95.19 99 VAL A O 1
ATOM 804 N N . SER A 1 100 ? 7.103 27.109 34.173 1.00 94.44 100 SER A N 1
ATOM 805 C CA . SER A 1 100 ? 8.248 27.995 34.429 1.00 94.44 100 SER A CA 1
ATOM 806 C C . SER A 1 100 ? 9.165 28.134 33.207 1.00 94.44 100 SER A C 1
ATOM 808 O O . SER A 1 100 ? 9.669 29.227 32.933 1.00 94.44 100 SER A O 1
ATOM 810 N N . ARG A 1 101 ? 9.345 27.057 32.434 1.00 93.38 101 ARG A N 1
ATOM 811 C CA . ARG A 1 101 ? 10.058 27.040 31.151 1.00 93.38 101 ARG A CA 1
ATOM 812 C C . ARG A 1 101 ? 9.329 27.876 30.097 1.00 93.38 101 ARG A C 1
ATOM 814 O O . ARG A 1 101 ? 9.952 28.758 29.510 1.00 93.38 101 ARG A O 1
ATOM 821 N N . LEU A 1 102 ? 8.014 27.708 29.948 1.00 92.50 102 LEU A N 1
ATOM 822 C CA . LEU A 1 102 ? 7.195 28.476 29.001 1.00 92.50 102 LEU A CA 1
ATOM 823 C C . LEU A 1 102 ? 7.186 29.975 29.307 1.00 92.50 102 LEU A C 1
ATOM 825 O O . LEU A 1 102 ? 7.388 30.787 28.408 1.00 92.50 102 LEU A O 1
ATOM 829 N N . LYS A 1 103 ? 7.032 30.362 30.581 1.00 92.88 103 LYS A N 1
ATOM 830 C CA . LYS A 1 103 ? 7.124 31.774 31.002 1.00 92.88 103 LYS A CA 1
ATOM 831 C C . LYS A 1 103 ? 8.485 32.396 30.673 1.00 92.88 103 LYS A C 1
ATOM 833 O O . LYS A 1 103 ? 8.543 33.577 30.341 1.00 92.88 103 LYS A O 1
ATOM 838 N N . ARG A 1 104 ? 9.566 31.610 30.757 1.00 92.00 104 ARG A N 1
ATOM 839 C CA . ARG A 1 104 ? 10.933 32.043 30.433 1.00 92.00 104 ARG A CA 1
ATOM 840 C C . ARG A 1 104 ? 11.177 32.162 28.925 1.00 92.00 104 ARG A C 1
ATOM 842 O O . ARG A 1 104 ? 11.845 33.106 28.524 1.00 92.00 104 ARG A O 1
ATOM 849 N N . GLN A 1 105 ? 10.664 31.232 28.115 1.00 88.44 105 GLN A N 1
ATOM 850 C CA . GLN A 1 105 ? 10.850 31.242 26.656 1.00 88.44 105 GLN A CA 1
ATOM 851 C C . GLN A 1 105 ? 9.949 32.269 25.960 1.00 88.44 105 GLN A C 1
ATOM 853 O O . GLN A 1 105 ? 10.431 33.072 25.169 1.00 88.44 105 GLN A O 1
ATOM 858 N N . LEU A 1 106 ? 8.649 32.279 26.270 1.00 85.50 106 LEU A N 1
ATOM 859 C CA . LEU A 1 106 ? 7.663 33.054 25.511 1.00 85.50 106 LEU A CA 1
ATOM 860 C C . LEU A 1 106 ? 7.589 34.531 25.922 1.00 85.50 106 LEU A C 1
ATOM 862 O O . LEU A 1 106 ? 7.081 35.346 25.155 1.00 85.50 106 LEU A O 1
ATOM 866 N N . GLY A 1 107 ? 8.019 34.890 27.142 1.00 80.00 107 GLY A N 1
ATOM 867 C CA . GLY A 1 107 ? 8.036 36.264 27.685 1.00 80.00 107 GLY A CA 1
ATOM 868 C C . GLY A 1 107 ? 6.671 36.973 27.820 1.00 80.00 107 GLY A C 1
ATOM 869 O O . GLY A 1 107 ? 6.568 38.005 28.482 1.00 80.00 107 GLY A O 1
ATOM 870 N N . ARG A 1 108 ? 5.619 36.424 27.204 1.00 72.31 108 ARG A N 1
ATOM 871 C CA . ARG A 1 108 ? 4.242 36.926 27.128 1.00 72.31 108 ARG A CA 1
ATOM 872 C C . ARG A 1 108 ? 3.306 36.134 28.053 1.00 72.31 108 ARG A C 1
ATOM 874 O O . ARG A 1 108 ? 3.695 35.181 28.727 1.00 72.31 108 ARG A O 1
ATOM 881 N N . LYS A 1 109 ? 2.028 36.528 28.071 1.00 81.31 109 LYS A N 1
ATOM 882 C CA . LYS A 1 109 ? 0.945 35.823 28.770 1.00 81.31 109 LYS A CA 1
ATOM 883 C C . LYS A 1 109 ? 0.658 34.473 28.091 1.00 81.31 109 LYS A C 1
ATOM 885 O O . LYS A 1 109 ? -0.156 34.406 27.178 1.00 81.31 109 LYS A O 1
ATOM 890 N N . VAL A 1 110 ? 1.311 33.408 28.555 1.00 87.06 110 VAL A N 1
ATOM 891 C CA . VAL A 1 110 ? 0.990 32.025 28.161 1.00 87.06 110 VAL A CA 1
ATOM 892 C C . VAL A 1 110 ? -0.444 31.699 28.590 1.00 87.06 110 VAL A C 1
ATOM 894 O O . VAL A 1 110 ? -0.813 31.944 29.742 1.00 87.06 110 VAL A O 1
ATOM 897 N N . ILE A 1 111 ? -1.252 31.158 27.678 1.00 89.12 111 ILE A N 1
ATOM 898 C CA . ILE A 1 111 ? -2.591 30.657 27.997 1.00 89.12 111 ILE A CA 1
ATOM 899 C C . ILE A 1 111 ? -2.440 29.261 28.585 1.00 89.12 111 ILE A C 1
ATOM 901 O O . ILE A 1 111 ? -2.023 28.341 27.889 1.00 89.12 111 ILE A O 1
ATOM 905 N N . ILE A 1 112 ? -2.789 29.113 29.860 1.00 92.19 112 ILE A N 1
ATOM 906 C CA . ILE A 1 112 ? -2.725 27.845 30.582 1.00 92.19 112 ILE A CA 1
ATOM 907 C C . ILE A 1 112 ? -4.132 27.507 31.080 1.00 92.19 112 ILE A C 1
ATOM 909 O O . ILE A 1 112 ? -4.742 28.285 31.814 1.00 92.19 112 ILE A O 1
ATOM 913 N N . LEU A 1 113 ? -4.632 26.347 30.668 1.00 91.25 113 LEU A N 1
ATOM 914 C CA . LEU A 1 113 ? -5.900 25.756 31.073 1.00 91.25 113 LEU A CA 1
ATOM 915 C C . LEU A 1 113 ? -5.600 24.725 32.172 1.00 91.25 113 LEU A C 1
ATOM 917 O O . LEU A 1 113 ? -5.384 23.545 31.899 1.00 91.25 113 LEU A O 1
ATOM 921 N N . ASP A 1 114 ? -5.527 25.207 33.414 1.00 93.12 114 ASP A N 1
ATOM 922 C CA . ASP A 1 114 ? -5.154 24.434 34.608 1.00 93.12 114 ASP A CA 1
ATOM 923 C C . ASP A 1 114 ? -6.260 24.518 35.679 1.00 93.12 114 ASP A C 1
ATOM 925 O O . ASP A 1 114 ? -6.089 25.106 36.743 1.00 93.12 114 ASP A O 1
ATOM 929 N N . ASP A 1 115 ? -7.428 23.946 35.371 1.00 89.19 115 ASP A N 1
ATOM 930 C CA . ASP A 1 115 ? -8.539 23.773 36.315 1.00 89.19 115 ASP A CA 1
ATOM 931 C C . ASP A 1 115 ? -8.956 22.297 36.378 1.00 89.19 115 ASP A C 1
ATOM 933 O O . ASP A 1 115 ? -9.548 21.739 35.450 1.00 89.19 115 ASP A O 1
ATOM 937 N N . ARG A 1 116 ? -8.672 21.670 37.524 1.00 90.88 116 ARG A N 1
ATOM 938 C CA . ARG A 1 116 ? -8.973 20.260 37.797 1.00 90.88 116 ARG A CA 1
ATOM 939 C C . ARG A 1 116 ? -10.459 19.922 37.684 1.00 90.88 116 ARG A C 1
ATOM 941 O O . ARG A 1 116 ? -10.784 18.789 37.339 1.00 90.88 116 ARG A O 1
ATOM 948 N N . ALA A 1 117 ? -11.356 20.850 38.011 1.00 82.38 117 ALA A N 1
ATOM 949 C CA . ALA A 1 117 ? -12.794 20.602 37.952 1.00 82.38 117 ALA A CA 1
ATOM 950 C C . ALA A 1 117 ? -13.322 20.587 36.509 1.00 82.38 117 ALA A C 1
ATOM 952 O O . ALA A 1 117 ? -14.360 19.980 36.255 1.00 82.38 117 ALA A O 1
ATOM 953 N N . LEU A 1 118 ? -12.607 21.230 35.578 1.00 79.31 118 LEU A N 1
ATOM 954 C CA . LEU A 1 118 ? -13.028 21.401 34.187 1.00 79.31 118 LEU A CA 1
ATOM 955 C C . LEU A 1 118 ? -12.281 20.493 33.202 1.00 79.31 118 LEU A C 1
ATOM 957 O O . LEU A 1 118 ? -12.882 20.072 32.217 1.00 79.31 118 LEU A O 1
ATOM 961 N N . TYR A 1 119 ? -10.997 20.203 33.451 1.00 87.69 119 TYR A N 1
ATOM 962 C CA . TYR A 1 119 ? -10.091 19.614 32.451 1.00 87.69 119 TYR A CA 1
ATOM 963 C C . TYR A 1 119 ? -9.436 18.288 32.856 1.00 87.69 119 TYR A C 1
ATOM 965 O O . TYR A 1 119 ? -8.624 17.758 32.101 1.00 87.69 119 TYR A O 1
ATOM 973 N N . ASN A 1 120 ? -9.778 17.709 34.013 1.00 88.19 120 ASN A N 1
ATOM 974 C CA . ASN A 1 120 ? -9.265 16.403 34.455 1.00 88.19 120 ASN A CA 1
ATOM 975 C C . ASN A 1 120 ? -9.891 15.235 33.659 1.00 88.19 120 ASN A C 1
ATOM 977 O O . ASN A 1 120 ? -10.624 14.412 34.209 1.00 88.19 120 ASN A O 1
ATOM 981 N N . PHE A 1 121 ? -9.605 15.188 32.358 1.00 83.12 121 PHE A N 1
ATOM 982 C CA . PHE A 1 121 ? -10.055 14.164 31.414 1.00 83.12 121 PHE A CA 1
ATOM 983 C C . PHE A 1 121 ? -9.092 12.973 31.302 1.00 83.12 121 PHE A C 1
ATOM 985 O O . PHE A 1 121 ? -9.458 11.944 30.746 1.00 83.12 121 PHE A O 1
ATOM 992 N N . GLY A 1 122 ? -7.861 13.085 31.818 1.00 83.75 122 GLY A N 1
ATOM 993 C CA . GLY A 1 122 ? -6.842 12.053 31.628 1.00 83.75 122 GLY A CA 1
ATOM 994 C C . GLY A 1 122 ? -6.518 11.862 30.143 1.00 83.75 122 GLY A C 1
ATOM 995 O O . GLY A 1 122 ? -6.033 12.798 29.505 1.00 83.75 122 GLY A O 1
ATOM 996 N N . ALA A 1 123 ? -6.793 10.662 29.624 1.00 75.69 123 ALA A N 1
ATOM 997 C CA . ALA A 1 123 ? -6.633 10.312 28.212 1.00 75.69 123 ALA A CA 1
ATOM 998 C C . ALA A 1 123 ? -7.742 10.893 27.309 1.00 75.69 123 ALA A C 1
ATOM 1000 O O . ALA A 1 123 ? -7.477 11.180 26.145 1.00 75.69 123 ALA A O 1
ATOM 1001 N N . ASP A 1 124 ? -8.940 11.172 27.842 1.00 82.62 124 ASP A N 1
ATOM 1002 C CA . ASP A 1 124 ? -10.095 11.689 27.082 1.00 82.62 124 ASP A CA 1
ATOM 1003 C C . ASP A 1 124 ? -9.979 13.197 26.774 1.00 82.62 124 ASP A C 1
ATOM 1005 O O . ASP A 1 124 ? -10.957 13.949 26.819 1.00 82.62 124 ASP A O 1
ATOM 1009 N N . TRP A 1 125 ? -8.764 13.686 26.517 1.00 84.00 125 TRP A N 1
ATOM 1010 C CA . TRP A 1 125 ? -8.455 15.111 26.387 1.00 84.00 125 TRP A CA 1
ATOM 1011 C C . TRP A 1 125 ? -9.304 15.809 25.316 1.00 84.00 125 TRP A C 1
ATOM 1013 O O . TRP A 1 125 ? -9.613 16.991 25.465 1.00 84.00 125 TRP A O 1
ATOM 1023 N N . HIS A 1 126 ? -9.743 15.078 24.284 1.00 80.69 126 HIS A N 1
ATOM 1024 C CA . HIS A 1 126 ? -10.603 15.553 23.196 1.00 80.69 126 HIS A CA 1
ATOM 1025 C C . HIS A 1 126 ? -11.938 16.131 23.707 1.00 80.69 126 HIS A C 1
ATOM 1027 O O . HIS A 1 126 ? -12.519 17.019 23.082 1.00 80.69 126 HIS A O 1
ATOM 1033 N N . ARG A 1 127 ? -12.392 15.734 24.907 1.00 82.06 127 ARG A N 1
ATOM 1034 C CA . ARG A 1 127 ? -13.557 16.329 25.586 1.00 82.06 127 ARG A CA 1
ATOM 1035 C C . ARG A 1 127 ? -13.377 17.816 25.915 1.00 82.06 127 ARG A C 1
ATOM 1037 O O . ARG A 1 127 ? -14.364 18.493 26.207 1.00 82.06 127 ARG A O 1
ATOM 1044 N N . VAL A 1 128 ? -12.165 18.370 25.798 1.00 81.50 128 VAL A N 1
ATOM 1045 C CA . VAL A 1 128 ? -11.932 19.822 25.843 1.00 81.50 128 VAL A CA 1
ATOM 1046 C C . VAL A 1 128 ? -12.736 20.572 24.776 1.00 81.50 128 VAL A C 1
ATOM 1048 O O . VAL A 1 128 ? -13.242 21.654 25.069 1.00 81.50 128 VAL A O 1
ATOM 1051 N N . PHE A 1 129 ? -12.950 19.997 23.587 1.00 77.81 129 PHE A N 1
ATOM 1052 C CA . PHE A 1 129 ? -13.732 20.639 22.524 1.00 77.81 129 PHE A CA 1
ATOM 1053 C C . PHE A 1 129 ? -15.226 20.755 22.881 1.00 77.81 129 PHE A C 1
ATOM 1055 O O . PHE A 1 129 ? -15.874 21.724 22.490 1.00 77.81 129 PHE A O 1
ATOM 1062 N N . LEU A 1 130 ? -15.748 19.860 23.734 1.00 70.00 130 LEU A N 1
ATOM 1063 C CA . LEU A 1 130 ? -17.101 19.960 24.305 1.00 70.00 130 LEU A CA 1
ATOM 1064 C C . LEU A 1 130 ? -17.226 21.088 25.348 1.00 70.00 130 LEU A C 1
ATOM 1066 O O . LEU A 1 130 ? -18.317 21.613 25.565 1.00 70.00 130 LEU A O 1
ATOM 1070 N N . ARG A 1 131 ? -16.126 21.461 26.022 1.00 68.31 131 ARG A N 1
ATOM 1071 C CA . ARG A 1 131 ? -16.100 22.524 27.050 1.00 68.31 131 ARG A CA 1
ATOM 1072 C C . ARG A 1 131 ? -15.734 23.893 26.495 1.00 68.31 131 ARG A C 1
ATOM 1074 O O . ARG A 1 131 ? -16.231 24.904 26.988 1.00 68.31 131 ARG A O 1
ATOM 1081 N N . ILE A 1 132 ? -14.841 23.932 25.509 1.00 69.06 132 ILE A N 1
ATOM 1082 C CA . ILE A 1 132 ? -14.238 25.157 24.986 1.00 69.06 132 ILE A CA 1
ATOM 1083 C C . ILE A 1 132 ? -14.452 25.270 23.463 1.00 69.06 132 ILE A C 1
ATOM 1085 O O . ILE A 1 132 ? -13.488 25.366 22.709 1.00 69.06 132 ILE A O 1
ATOM 1089 N N . PRO A 1 133 ? -15.699 25.365 22.967 1.00 60.56 133 PRO A N 1
ATOM 1090 C CA . PRO A 1 133 ? -15.959 25.602 21.545 1.00 60.56 133 PRO A CA 1
ATOM 1091 C C . PRO A 1 133 ? -15.521 26.999 21.071 1.00 60.56 133 PRO A C 1
ATOM 1093 O O . PRO A 1 133 ? -15.585 27.286 19.885 1.00 60.56 133 PRO A O 1
ATOM 1096 N N . GLN A 1 134 ? -15.028 27.875 21.962 1.00 58.31 134 GLN A N 1
ATOM 1097 C CA . GLN A 1 134 ? -14.270 29.063 21.543 1.00 58.31 134 GLN A CA 1
ATOM 1098 C C . GLN A 1 134 ? -12.802 28.774 21.161 1.00 58.31 134 GLN A C 1
ATOM 1100 O O . GLN A 1 134 ? -12.110 29.700 20.761 1.00 58.31 134 GLN A O 1
ATOM 1105 N N . LEU A 1 135 ? -12.336 27.520 21.248 1.00 57.03 135 LEU A N 1
ATOM 1106 C CA . LEU A 1 135 ? -11.162 27.034 20.504 1.00 57.03 135 LEU A CA 1
ATOM 1107 C C . LEU A 1 135 ? -11.496 26.835 19.022 1.00 57.03 135 LEU A C 1
ATOM 1109 O O . LEU A 1 135 ? -10.693 27.164 18.163 1.00 57.03 135 LEU A O 1
ATOM 1113 N N . LEU A 1 136 ? -12.722 26.386 18.740 1.00 55.81 136 LEU A N 1
ATOM 1114 C CA . LEU A 1 136 ? -13.283 26.246 17.392 1.00 55.81 136 LEU A CA 1
ATOM 1115 C C . LEU A 1 136 ? -13.821 27.576 16.836 1.00 55.81 136 LEU A C 1
ATOM 1117 O O . LEU A 1 136 ? -14.410 27.619 15.762 1.00 55.81 136 LEU A O 1
ATOM 1121 N N . ALA A 1 137 ? -13.652 28.683 17.568 1.00 57.91 137 ALA A N 1
ATOM 1122 C CA . ALA A 1 137 ? -14.005 30.011 17.084 1.00 57.91 137 ALA A CA 1
ATOM 1123 C C . ALA A 1 137 ? -12.904 30.537 16.155 1.00 57.91 137 ALA A C 1
ATOM 1125 O O . ALA A 1 137 ? -12.187 31.480 16.501 1.00 57.91 137 ALA A O 1
ATOM 1126 N N . PHE A 1 138 ? -12.805 29.921 14.974 1.00 61.53 138 PHE A N 1
ATOM 1127 C CA . PHE A 1 138 ? -12.084 30.484 13.840 1.00 61.53 138 PHE A CA 1
ATOM 1128 C C . PHE A 1 138 ? -12.566 31.924 13.617 1.00 61.53 138 PHE A C 1
ATOM 1130 O O . PHE A 1 138 ? -13.756 32.225 13.761 1.00 61.53 138 PHE A O 1
ATOM 1137 N N . GLN A 1 139 ? -11.629 32.844 13.380 1.00 59.25 139 GLN A N 1
ATOM 1138 C CA . GLN A 1 139 ? -11.966 34.264 13.220 1.00 59.25 139 GLN A CA 1
ATOM 1139 C C . GLN A 1 139 ? -12.400 34.592 11.790 1.00 59.25 139 GLN A C 1
ATOM 1141 O O . GLN A 1 139 ? -13.181 35.528 11.604 1.00 59.25 139 GLN A O 1
ATOM 1146 N N . ALA A 1 140 ? -11.918 33.810 10.825 1.00 61.12 140 ALA A N 1
ATOM 1147 C CA . ALA A 1 140 ? -12.382 33.830 9.451 1.00 61.12 140 ALA A CA 1
ATOM 1148 C C . ALA A 1 140 ? -13.805 33.261 9.343 1.00 61.12 140 ALA A C 1
ATOM 1150 O O . ALA A 1 140 ? -14.280 32.496 10.190 1.00 61.12 140 ALA A O 1
ATOM 1151 N N . SER A 1 141 ? -14.516 33.704 8.313 1.00 67.50 141 SER A N 1
ATOM 1152 C CA . SER A 1 141 ? -15.850 33.196 7.989 1.00 67.50 141 SER A CA 1
ATOM 1153 C C . SER A 1 141 ? -15.796 31.762 7.452 1.00 67.50 141 SER A C 1
ATOM 1155 O O . SER A 1 141 ? -14.746 31.289 7.031 1.00 67.50 141 SER A O 1
ATOM 1157 N N . ALA A 1 142 ? -16.924 31.048 7.471 1.00 64.62 142 ALA A N 1
ATOM 1158 C CA . ALA A 1 142 ? -16.958 29.689 6.926 1.00 64.62 142 ALA A CA 1
ATOM 1159 C C . ALA A 1 142 ? -16.841 29.698 5.390 1.00 64.62 142 ALA A C 1
ATOM 1161 O O . ALA A 1 142 ? -16.363 28.736 4.801 1.00 64.62 142 ALA A O 1
ATOM 1162 N N . GLU A 1 143 ? -17.244 30.800 4.752 1.00 72.50 143 GLU A N 1
ATOM 1163 C CA . GLU A 1 143 ? -16.970 31.088 3.348 1.00 72.50 143 GLU A CA 1
ATOM 1164 C C . GLU A 1 143 ? -15.464 31.262 3.091 1.00 72.50 143 GLU A C 1
ATOM 1166 O O . GLU A 1 143 ? -14.929 30.596 2.219 1.00 72.50 143 GLU A O 1
ATOM 1171 N N . GLU A 1 144 ? -14.777 32.074 3.898 1.00 73.31 144 GLU A N 1
ATOM 1172 C CA . GLU A 1 144 ? -13.324 32.330 3.829 1.00 73.31 144 GLU A CA 1
ATOM 1173 C C . GLU A 1 144 ? -12.502 31.058 4.096 1.00 73.31 144 GLU A C 1
ATOM 1175 O O . GLU A 1 144 ? -11.639 30.725 3.298 1.00 73.31 144 GLU A O 1
ATOM 1180 N N . TYR A 1 145 ? -12.859 30.256 5.110 1.00 74.56 145 TYR A N 1
ATOM 1181 C CA . TYR A 1 145 ? -12.271 28.924 5.320 1.00 74.56 145 TYR A CA 1
ATOM 1182 C C . TYR A 1 145 ? -12.422 28.013 4.094 1.00 74.56 145 TYR A C 1
ATOM 1184 O O . TYR A 1 145 ? -11.502 27.283 3.732 1.00 74.56 145 TYR A O 1
ATOM 1192 N N . HIS A 1 146 ? -13.594 28.030 3.453 1.00 76.19 146 HIS A N 1
ATOM 1193 C CA . HIS A 1 146 ? -13.836 27.194 2.284 1.00 76.19 146 HIS A CA 1
ATOM 1194 C C . HIS A 1 146 ? -13.136 27.737 1.031 1.00 76.19 146 HIS A C 1
ATOM 1196 O O . HIS A 1 146 ? -12.718 26.944 0.195 1.00 76.19 146 HIS A O 1
ATOM 1202 N N . GLU A 1 147 ? -12.976 29.056 0.904 1.00 83.06 147 GLU A N 1
ATOM 1203 C CA . GLU A 1 147 ? -12.165 29.693 -0.138 1.00 83.06 147 GLU A CA 1
ATOM 1204 C C . GLU A 1 147 ? -10.679 29.333 0.032 1.00 83.06 147 GLU A C 1
ATOM 1206 O O . GLU A 1 147 ? -10.097 28.823 -0.924 1.00 83.06 147 GLU A O 1
ATOM 1211 N N . ASP A 1 148 ? -10.120 29.458 1.243 1.00 78.00 148 ASP A N 1
ATOM 1212 C CA . ASP A 1 148 ? -8.743 29.065 1.591 1.00 78.00 148 ASP A CA 1
ATOM 1213 C C . ASP A 1 148 ? -8.497 27.566 1.331 1.00 78.00 148 ASP A C 1
ATOM 1215 O O . ASP A 1 148 ? -7.510 27.183 0.700 1.00 78.00 148 ASP A O 1
ATOM 1219 N N . LEU A 1 149 ? -9.420 26.695 1.762 1.00 78.38 149 LEU A N 1
ATOM 1220 C CA . LEU A 1 149 ? -9.332 25.248 1.540 1.00 78.38 149 LEU A CA 1
ATOM 1221 C C . LEU A 1 149 ? -9.402 24.890 0.049 1.00 78.38 149 LEU A C 1
ATOM 1223 O O . LEU A 1 149 ? -8.670 24.019 -0.415 1.00 78.38 149 LEU A O 1
ATOM 1227 N N . GLN A 1 150 ? -10.268 25.561 -0.714 1.00 81.62 150 GLN A N 1
ATOM 1228 C CA . GLN A 1 150 ? -10.368 25.380 -2.163 1.00 81.62 150 GLN A CA 1
ATOM 1229 C C . GLN A 1 150 ? -9.158 25.968 -2.905 1.00 81.62 150 GLN A C 1
ATOM 1231 O O . GLN A 1 150 ? -8.816 25.478 -3.977 1.00 81.62 150 GLN A O 1
ATOM 1236 N N . GLU A 1 151 ? -8.512 27.008 -2.376 1.00 84.62 151 GLU A N 1
ATOM 1237 C CA . GLU A 1 151 ? -7.264 27.555 -2.915 1.00 84.62 151 GLU A CA 1
ATOM 1238 C C . GLU A 1 151 ? -6.085 26.616 -2.669 1.00 84.62 151 GLU A C 1
ATOM 1240 O O . GLU A 1 151 ? -5.361 26.319 -3.613 1.00 84.62 151 GLU A O 1
ATOM 1245 N N . ALA A 1 152 ? -5.958 26.053 -1.466 1.00 79.06 152 ALA A N 1
ATOM 1246 C CA . ALA A 1 152 ? -4.953 25.035 -1.172 1.00 79.06 152 ALA A CA 1
ATOM 1247 C C . ALA A 1 152 ? -5.146 23.752 -1.999 1.00 79.06 152 ALA A C 1
ATOM 1249 O O . ALA A 1 152 ? -4.169 23.202 -2.498 1.00 79.06 152 ALA A O 1
ATOM 1250 N N . LEU A 1 153 ? -6.395 23.308 -2.196 1.00 77.06 153 LEU A N 1
ATOM 1251 C CA . LEU A 1 153 ? -6.721 22.188 -3.090 1.00 77.06 153 LEU A CA 1
ATOM 1252 C C . LEU A 1 153 ? -6.310 22.468 -4.543 1.00 77.06 153 LEU A C 1
ATOM 1254 O O . LEU A 1 153 ? -5.709 21.606 -5.176 1.00 77.06 153 LEU A O 1
ATOM 1258 N N . ARG A 1 154 ? -6.587 23.672 -5.069 1.00 79.94 154 ARG A N 1
ATOM 1259 C CA . ARG A 1 154 ? -6.128 24.062 -6.414 1.00 79.94 154 ARG A CA 1
ATOM 1260 C C . ARG A 1 154 ? -4.608 24.136 -6.497 1.00 79.94 154 ARG A C 1
ATOM 1262 O O . ARG A 1 154 ? -4.050 23.573 -7.425 1.00 79.94 154 ARG A O 1
ATOM 1269 N N . GLY A 1 155 ? -3.945 24.760 -5.523 1.00 77.06 155 GLY A N 1
ATOM 1270 C CA . GLY A 1 155 ? -2.485 24.871 -5.494 1.00 77.06 155 GLY A CA 1
ATOM 1271 C C . GLY A 1 155 ? -1.787 23.510 -5.513 1.00 77.06 155 GLY A C 1
ATOM 1272 O O . GLY A 1 155 ? -0.848 23.336 -6.276 1.00 77.06 155 GLY A O 1
ATOM 1273 N N . ALA A 1 156 ? -2.309 22.537 -4.759 1.00 70.50 156 ALA A N 1
ATOM 1274 C CA . ALA A 1 156 ? -1.829 21.151 -4.761 1.00 70.50 156 ALA A CA 1
ATOM 1275 C C . ALA A 1 156 ? -2.208 20.345 -6.023 1.00 70.50 156 ALA A C 1
ATOM 1277 O O . ALA A 1 156 ? -1.737 19.231 -6.187 1.00 70.50 156 ALA A O 1
ATOM 1278 N N . THR A 1 157 ? -3.085 20.867 -6.888 1.00 67.44 157 THR A N 1
ATOM 1279 C CA . THR A 1 157 ? -3.384 20.269 -8.205 1.00 67.44 157 THR A CA 1
ATOM 1280 C C . THR A 1 157 ? -2.541 20.920 -9.306 1.00 67.44 157 THR A C 1
ATOM 1282 O O . THR A 1 157 ? -2.129 20.261 -10.252 1.00 67.44 157 THR A O 1
ATOM 1285 N N . GLU A 1 158 ? -2.292 22.228 -9.198 1.00 73.00 158 GLU A N 1
ATOM 1286 C CA . GLU A 1 158 ? -1.529 23.018 -10.170 1.00 73.00 158 GLU A CA 1
ATOM 1287 C C . GLU A 1 158 ? -0.008 22.785 -10.048 1.00 73.00 158 GLU A C 1
ATOM 1289 O O . GLU A 1 158 ? 0.697 22.923 -11.046 1.00 73.00 158 GLU A O 1
ATOM 1294 N N . SER A 1 159 ? 0.498 22.374 -8.874 1.00 59.31 159 SER A N 1
ATOM 1295 C CA . SER A 1 159 ? 1.899 21.955 -8.676 1.00 59.31 159 SER A CA 1
ATOM 1296 C C . SER A 1 159 ? 2.296 20.741 -9.518 1.00 59.31 159 SER A C 1
ATOM 1298 O O . SER A 1 159 ? 3.423 20.675 -10.000 1.00 59.31 159 SER A O 1
ATOM 1300 N N . ASP A 1 160 ? 1.366 19.810 -9.731 1.00 56.38 160 ASP A N 1
ATOM 1301 C CA . ASP A 1 160 ? 1.635 18.522 -10.378 1.00 56.38 160 ASP A CA 1
ATOM 1302 C C . ASP A 1 160 ? 1.713 18.634 -11.918 1.00 56.38 160 ASP A C 1
ATOM 1304 O O . ASP A 1 160 ? 2.207 17.724 -12.586 1.00 56.38 160 ASP A O 1
ATOM 1308 N N . GLU A 1 161 ? 1.241 19.744 -12.508 1.00 55.88 161 GLU A N 1
ATOM 1309 C CA . GLU A 1 161 ? 1.286 19.973 -13.964 1.00 55.88 161 GLU A CA 1
ATOM 1310 C C . GLU A 1 161 ? 2.607 20.613 -14.448 1.00 55.88 161 GLU A C 1
ATOM 1312 O O . GLU A 1 161 ? 2.977 20.454 -15.618 1.00 55.88 161 GLU A O 1
ATOM 1317 N N . GLU A 1 162 ? 3.360 21.302 -13.580 1.00 52.69 162 GLU A N 1
ATOM 1318 C CA . GLU A 1 162 ? 4.695 21.829 -13.904 1.00 52.69 162 GLU A CA 1
ATOM 1319 C C . GLU A 1 162 ? 5.767 20.766 -13.614 1.00 52.69 162 GLU A C 1
ATOM 1321 O O . GLU A 1 162 ? 6.429 20.789 -12.583 1.00 52.69 162 GLU A O 1
ATOM 1326 N N . GLY A 1 163 ? 5.924 19.821 -14.553 1.00 46.88 163 GLY A N 1
ATOM 1327 C CA . GLY A 1 163 ? 6.784 18.629 -14.449 1.00 46.88 163 GLY A CA 1
ATOM 1328 C C . GLY A 1 163 ? 8.299 18.877 -14.361 1.00 46.88 163 GLY A C 1
ATOM 1329 O O . GLY A 1 163 ? 9.058 18.463 -15.241 1.00 46.88 163 GLY A O 1
ATOM 1330 N N . GLU A 1 164 ? 8.736 19.528 -13.289 1.00 46.38 164 GLU A N 1
ATOM 1331 C CA . GLU A 1 164 ? 10.100 19.501 -12.770 1.00 46.38 164 GLU A CA 1
ATOM 1332 C C . GLU A 1 164 ? 10.244 18.341 -11.765 1.00 46.38 164 GLU A C 1
ATOM 1334 O O . GLU A 1 164 ? 9.311 18.005 -11.040 1.00 46.38 164 GLU A O 1
ATOM 1339 N N . ASP A 1 165 ? 11.420 17.705 -11.748 1.00 48.19 165 ASP A N 1
ATOM 1340 C CA . ASP A 1 165 ? 11.722 16.449 -11.034 1.00 48.19 165 ASP A CA 1
ATOM 1341 C C . ASP A 1 165 ? 11.919 16.680 -9.520 1.00 48.19 165 ASP A C 1
ATOM 1343 O O . ASP A 1 165 ? 12.988 16.450 -8.944 1.00 48.19 165 ASP A O 1
ATOM 1347 N N . TYR A 1 166 ? 10.889 17.223 -8.865 1.00 43.56 166 TYR A N 1
ATOM 1348 C CA . TYR A 1 166 ? 10.857 17.373 -7.419 1.00 43.56 166 TYR A CA 1
ATOM 1349 C C . TYR A 1 166 ? 10.708 15.991 -6.784 1.00 43.56 166 TYR A C 1
ATOM 1351 O O . TYR A 1 166 ? 9.671 15.339 -6.880 1.00 43.56 166 TYR A O 1
ATOM 1359 N N . SER A 1 167 ? 11.779 15.548 -6.119 1.00 49.19 167 SER A N 1
ATOM 1360 C CA . SER A 1 167 ? 11.760 14.352 -5.265 1.00 49.19 167 SER A CA 1
ATOM 1361 C C . SER A 1 167 ? 10.524 14.342 -4.361 1.00 49.19 167 SER A C 1
ATOM 1363 O O . SER A 1 167 ? 10.192 15.392 -3.813 1.00 49.19 167 SER A O 1
ATOM 1365 N N . GLU A 1 168 ? 9.911 13.160 -4.178 1.00 43.59 168 GLU A N 1
ATOM 1366 C CA . GLU A 1 168 ? 8.692 12.865 -3.385 1.00 43.59 168 GLU A CA 1
ATOM 1367 C C . GLU A 1 168 ? 8.848 13.152 -1.870 1.00 43.59 168 GLU A C 1
ATOM 1369 O O . GLU A 1 168 ? 8.544 12.335 -0.998 1.00 43.59 168 GLU A O 1
ATOM 1374 N N . ASN A 1 169 ? 9.380 14.318 -1.526 1.00 44.84 169 ASN A N 1
ATOM 1375 C CA . ASN A 1 169 ? 9.534 14.795 -0.173 1.00 44.84 169 ASN A CA 1
ATOM 1376 C C . ASN A 1 169 ? 8.189 15.296 0.351 1.00 44.84 169 ASN A C 1
ATOM 1378 O O . ASN A 1 169 ? 7.403 15.910 -0.359 1.00 44.84 169 ASN A O 1
ATOM 1382 N N . GLU A 1 170 ? 7.991 15.088 1.651 1.00 47.91 170 GLU A N 1
ATOM 1383 C CA . GLU A 1 170 ? 6.786 15.266 2.483 1.00 47.91 170 GLU A CA 1
ATOM 1384 C C . GLU A 1 170 ? 6.036 16.625 2.376 1.00 47.91 170 GLU A C 1
ATOM 1386 O O . GLU A 1 170 ? 5.060 16.843 3.090 1.00 47.91 170 GLU A O 1
ATOM 1391 N N . HIS A 1 171 ? 6.492 17.566 1.543 1.00 49.03 171 HIS A N 1
ATOM 1392 C CA . HIS A 1 171 ? 6.100 18.975 1.531 1.00 49.03 171 HIS A CA 1
ATOM 1393 C C . HIS A 1 171 ? 4.700 19.236 0.957 1.00 49.03 171 HIS A C 1
ATOM 1395 O O . HIS A 1 171 ? 3.926 19.924 1.628 1.00 49.03 171 HIS A O 1
ATOM 1401 N N . ASP A 1 172 ? 4.318 18.669 -0.189 1.00 51.97 172 ASP A N 1
ATOM 1402 C CA . ASP A 1 172 ? 3.016 18.986 -0.811 1.00 51.97 172 ASP A CA 1
ATOM 1403 C C . ASP A 1 172 ? 1.837 18.419 -0.014 1.00 51.97 172 ASP A C 1
ATOM 1405 O O . ASP A 1 172 ? 0.841 19.107 0.235 1.00 51.97 172 ASP A O 1
ATOM 1409 N N . TYR A 1 173 ? 2.025 17.232 0.573 1.00 52.34 173 TYR A N 1
ATOM 1410 C CA . TYR A 1 173 ? 1.099 16.671 1.561 1.00 52.34 173 TYR A CA 1
ATOM 1411 C C . TYR A 1 173 ? 0.901 17.601 2.774 1.00 52.34 173 TYR A C 1
ATOM 1413 O O . TYR A 1 173 ? -0.165 17.592 3.397 1.00 52.34 173 TYR A O 1
ATOM 1421 N N . THR A 1 174 ? 1.882 18.449 3.121 1.00 66.06 174 THR A N 1
ATOM 1422 C CA . THR A 1 174 ? 1.694 19.413 4.215 1.00 66.06 174 THR A CA 1
ATOM 1423 C C . THR A 1 174 ? 0.753 20.558 3.855 1.00 66.06 174 THR A C 1
ATOM 1425 O O . THR A 1 174 ? 0.016 20.989 4.740 1.00 66.06 174 THR A O 1
ATOM 1428 N N . VAL A 1 175 ? 0.728 21.044 2.608 1.00 71.00 175 VAL A N 1
ATOM 1429 C CA . VAL A 1 175 ? -0.035 22.252 2.229 1.00 71.00 175 VAL A CA 1
ATOM 1430 C C . VAL A 1 175 ? -1.535 22.031 2.426 1.00 71.00 175 VAL A C 1
ATOM 1432 O O . VAL A 1 175 ? -2.191 22.811 3.122 1.00 71.00 175 VAL A O 1
ATOM 1435 N N . TYR A 1 176 ? -2.063 20.917 1.913 1.00 73.19 176 TYR A N 1
ATOM 1436 C CA . TYR A 1 176 ? -3.464 20.539 2.107 1.00 73.19 176 TYR A CA 1
ATOM 1437 C C . TYR A 1 176 ? -3.809 20.318 3.588 1.00 73.19 176 TYR A C 1
ATOM 1439 O O . TYR A 1 176 ? -4.806 20.846 4.089 1.00 73.19 176 TYR A O 1
ATOM 1447 N N . HIS A 1 177 ? -2.960 19.597 4.331 1.00 72.50 177 HIS A N 1
ATOM 1448 C CA . HIS A 1 177 ? -3.178 19.402 5.764 1.00 72.50 177 HIS A CA 1
ATOM 1449 C C . HIS A 1 177 ? -3.175 20.725 6.538 1.00 72.50 177 HIS A C 1
ATOM 1451 O O . HIS A 1 177 ? -4.005 20.889 7.429 1.00 72.50 177 HIS A O 1
ATOM 1457 N N . TRP A 1 178 ? -2.304 21.682 6.206 1.00 78.94 178 TRP A N 1
ATOM 1458 C CA . TRP A 1 178 ? -2.288 23.002 6.842 1.00 78.94 178 TRP A CA 1
ATOM 1459 C C . TRP A 1 178 ? -3.545 23.821 6.542 1.00 78.94 178 TRP A C 1
ATOM 1461 O O . TRP A 1 178 ? -4.035 24.489 7.449 1.00 78.94 178 TRP A O 1
ATOM 1471 N N . ALA A 1 179 ? -4.121 23.716 5.342 1.00 79.25 179 ALA A N 1
ATOM 1472 C CA . ALA A 1 179 ? -5.388 24.370 5.006 1.00 79.25 179 ALA A CA 1
ATOM 1473 C C . ALA A 1 179 ? -6.587 23.822 5.804 1.00 79.25 179 ALA A C 1
ATOM 1475 O O . ALA A 1 179 ? -7.529 24.552 6.107 1.00 79.25 179 ALA A O 1
ATOM 1476 N N . LEU A 1 180 ? -6.543 22.551 6.220 1.00 79.69 180 LEU A N 1
ATOM 1477 C CA . LEU A 1 180 ? -7.539 21.980 7.133 1.00 79.69 180 LEU A CA 1
ATOM 1478 C C . LEU A 1 180 ? -7.375 22.452 8.593 1.00 79.69 180 LEU A C 1
ATOM 1480 O O . LEU A 1 180 ? -8.323 22.339 9.375 1.00 79.69 180 LEU A O 1
ATOM 1484 N N . VAL A 1 181 ? -6.203 22.964 8.987 1.00 84.75 181 VAL A N 1
ATOM 1485 C CA . VAL A 1 181 ? -5.905 23.358 10.373 1.00 84.75 181 VAL A CA 1
ATOM 1486 C C . VAL A 1 181 ? -6.487 24.733 10.700 1.00 84.75 181 VAL A C 1
ATOM 1488 O O . VAL A 1 181 ? -5.932 25.781 10.384 1.00 84.75 181 VAL A O 1
ATOM 1491 N N . VAL A 1 182 ? -7.574 24.713 11.463 1.00 82.62 182 VAL A N 1
ATOM 1492 C CA . VAL A 1 182 ? -8.255 25.895 12.013 1.00 82.62 182 VAL A CA 1
ATOM 1493 C C . VAL A 1 182 ? -7.649 26.344 13.344 1.00 82.62 182 VAL A C 1
ATOM 1495 O O . VAL A 1 182 ? -7.714 27.521 13.707 1.00 82.62 182 VAL A O 1
ATOM 1498 N N . GLY A 1 183 ? -7.029 25.428 14.090 1.00 86.75 183 GLY A N 1
ATOM 1499 C CA . GLY A 1 183 ? -6.391 25.765 15.354 1.00 86.75 183 GLY A CA 1
ATOM 1500 C C . GLY A 1 183 ? -5.451 24.700 15.902 1.00 86.75 183 GLY A C 1
ATOM 1501 O O . GLY A 1 183 ? -5.259 23.621 15.342 1.00 86.75 183 GLY A O 1
ATOM 1502 N N . ARG A 1 184 ? -4.831 25.032 17.037 1.00 90.00 184 ARG A N 1
ATOM 1503 C CA . ARG A 1 184 ? -3.881 24.165 17.739 1.00 90.00 184 ARG A CA 1
ATOM 1504 C C . ARG A 1 184 ? -4.096 24.213 19.246 1.00 90.00 184 ARG A C 1
ATOM 1506 O O . ARG A 1 184 ? -4.543 25.225 19.787 1.00 90.00 184 ARG A O 1
ATOM 1513 N N . ILE A 1 185 ? -3.770 23.121 19.927 1.00 92.50 185 ILE A N 1
ATOM 1514 C CA . ILE A 1 185 ? -3.733 23.011 21.387 1.00 92.50 185 ILE A CA 1
ATOM 1515 C C . ILE A 1 185 ? -2.531 22.161 21.804 1.00 92.50 185 ILE A C 1
ATOM 1517 O O . ILE A 1 185 ? -2.131 21.230 21.106 1.00 92.50 185 ILE A O 1
ATOM 1521 N N . HIS A 1 186 ? -1.917 22.518 22.928 1.00 95.19 186 HIS A N 1
ATOM 1522 C CA . HIS A 1 186 ? -0.775 21.808 23.500 1.00 95.19 186 HIS A CA 1
ATOM 1523 C C . HIS A 1 186 ? -1.203 21.103 24.771 1.00 95.19 186 HIS A C 1
ATOM 1525 O O . HIS A 1 186 ? -1.729 21.743 25.676 1.00 95.19 186 HIS A O 1
ATOM 1531 N N . ILE A 1 187 ? -1.010 19.790 24.836 1.00 95.88 187 ILE A N 1
ATOM 1532 C CA . ILE A 1 187 ? -1.601 18.950 25.873 1.00 95.88 187 ILE A CA 1
ATOM 1533 C C . ILE A 1 187 ? -0.505 18.369 26.761 1.00 95.88 187 ILE A C 1
ATOM 1535 O O . ILE A 1 187 ? 0.465 17.745 26.322 1.00 95.88 187 ILE A O 1
ATOM 1539 N N . VAL A 1 188 ? -0.681 18.618 28.052 1.00 96.56 188 VAL A N 1
ATOM 1540 C CA . VAL A 1 188 ? 0.192 18.207 29.140 1.00 96.56 188 VAL A CA 1
ATOM 1541 C C . VAL A 1 188 ? -0.577 17.177 29.964 1.00 96.56 188 VAL A C 1
ATOM 1543 O O . VAL A 1 188 ? -1.277 17.494 30.933 1.00 96.56 188 VAL A O 1
ATOM 1546 N N . ASP A 1 189 ? -0.513 15.937 29.485 1.00 95.31 189 ASP A N 1
ATOM 1547 C CA . ASP A 1 189 ? -1.229 14.786 30.022 1.00 95.31 189 ASP A CA 1
ATOM 1548 C C . ASP A 1 189 ? -0.365 13.975 31.003 1.00 95.31 189 ASP A C 1
ATOM 1550 O O . ASP A 1 189 ? 0.721 14.395 31.410 1.00 95.31 189 ASP A O 1
ATOM 1554 N N . GLY A 1 190 ? -0.859 12.805 31.421 1.00 94.19 190 GLY A N 1
ATOM 1555 C CA . GLY A 1 190 ? -0.112 11.912 32.313 1.00 94.19 190 GLY A CA 1
ATOM 1556 C C . GLY A 1 190 ? 1.219 11.441 31.718 1.00 94.19 190 GLY A C 1
ATOM 1557 O O . GLY A 1 190 ? 2.189 11.303 32.456 1.00 94.19 190 GLY A O 1
ATOM 1558 N N . THR A 1 191 ? 1.280 11.264 30.396 1.00 94.38 191 THR A N 1
ATOM 1559 C CA . THR A 1 191 ? 2.483 10.850 29.661 1.00 94.38 191 THR A CA 1
ATOM 1560 C C . THR A 1 191 ? 3.510 11.981 29.596 1.00 94.38 191 THR A C 1
ATOM 1562 O O . THR A 1 191 ? 4.672 11.761 29.925 1.00 94.38 191 THR A O 1
ATOM 1565 N N . THR A 1 192 ? 3.090 13.213 29.281 1.00 95.75 192 THR A N 1
ATOM 1566 C CA . THR A 1 192 ? 3.966 14.399 29.320 1.00 95.75 192 THR A CA 1
ATOM 1567 C C . THR A 1 192 ? 4.551 14.618 30.721 1.00 95.75 192 THR A C 1
ATOM 1569 O O . THR A 1 192 ? 5.700 15.032 30.856 1.00 95.75 192 THR A O 1
ATOM 1572 N N . LEU A 1 193 ? 3.769 14.341 31.771 1.00 96.38 193 LEU A N 1
ATOM 1573 C CA . LEU A 1 193 ? 4.150 14.535 33.178 1.00 96.38 193 LEU A CA 1
ATOM 1574 C C . LEU A 1 193 ? 4.811 13.302 33.826 1.00 96.38 193 LEU A C 1
ATOM 1576 O O . LEU A 1 193 ? 5.098 13.335 35.026 1.00 96.38 193 LEU A O 1
ATOM 1580 N N . ALA A 1 194 ? 5.054 12.230 33.067 1.00 93.44 194 ALA A N 1
ATOM 1581 C CA . ALA A 1 194 ? 5.772 11.052 33.541 1.00 93.44 194 ALA A CA 1
ATOM 1582 C C . ALA A 1 194 ? 7.267 11.348 33.750 1.00 93.44 194 ALA A C 1
ATOM 1584 O O . ALA A 1 194 ? 7.850 12.210 33.093 1.00 93.44 194 ALA A O 1
ATOM 1585 N N . THR A 1 195 ? 7.905 10.604 34.655 1.00 93.00 195 THR A N 1
ATOM 1586 C CA . THR A 1 195 ? 9.358 10.676 34.900 1.00 93.00 195 THR A CA 1
ATOM 1587 C C . THR A 1 195 ? 10.172 9.722 34.024 1.00 93.00 195 THR A C 1
ATOM 1589 O O . THR A 1 195 ? 11.394 9.825 33.996 1.00 93.00 195 THR A O 1
ATOM 1592 N N . GLU A 1 196 ? 9.516 8.776 33.349 1.00 90.25 196 GLU A N 1
ATOM 1593 C CA . GLU A 1 196 ? 10.142 7.704 32.571 1.00 90.25 196 GLU A CA 1
ATOM 1594 C C . GLU A 1 196 ? 9.272 7.290 31.371 1.00 90.25 196 GLU A C 1
ATOM 1596 O O . GLU A 1 196 ? 8.062 7.522 31.359 1.00 90.25 196 GLU A O 1
ATOM 1601 N N . GLY A 1 197 ? 9.901 6.680 30.361 1.00 91.31 197 GLY A N 1
ATOM 1602 C CA . GLY A 1 197 ? 9.283 6.308 29.082 1.00 91.31 197 GLY A CA 1
ATOM 1603 C C . GLY A 1 197 ? 9.690 7.225 27.918 1.00 91.31 197 GLY A C 1
ATOM 1604 O O . GLY A 1 197 ? 10.062 8.378 28.119 1.00 91.31 197 GLY A O 1
ATOM 1605 N N . ARG A 1 198 ? 9.603 6.720 26.676 1.00 86.94 198 ARG A N 1
ATOM 1606 C CA . ARG A 1 198 ? 10.042 7.407 25.431 1.00 86.94 198 ARG A CA 1
ATOM 1607 C C . ARG A 1 198 ? 9.405 8.796 25.216 1.00 86.94 198 ARG A C 1
ATOM 1609 O O . ARG A 1 198 ? 9.981 9.634 24.523 1.00 86.94 198 ARG A O 1
ATOM 1616 N N . ASN A 1 199 ? 8.233 9.020 25.812 1.00 91.38 199 ASN A N 1
ATOM 1617 C CA . ASN A 1 199 ? 7.424 10.233 25.680 1.00 91.38 199 ASN A CA 1
ATOM 1618 C C . ASN A 1 199 ? 7.328 11.065 26.977 1.00 91.38 199 ASN A C 1
ATOM 1620 O O . ASN A 1 199 ? 6.592 12.050 27.007 1.00 91.38 199 ASN A O 1
ATOM 1624 N N . ALA A 1 200 ? 8.068 10.702 28.031 1.00 93.44 200 ALA A N 1
ATOM 1625 C CA . ALA A 1 200 ? 8.174 11.509 29.247 1.00 93.44 200 ALA A CA 1
ATOM 1626 C C . ALA A 1 200 ? 8.735 12.902 28.925 1.00 93.44 200 ALA A C 1
ATOM 1628 O O . ALA A 1 200 ? 9.699 13.031 28.174 1.00 93.44 200 ALA A O 1
ATOM 1629 N N . GLY A 1 201 ? 8.115 13.954 29.462 1.00 93.31 201 GLY A N 1
ATOM 1630 C CA . GLY A 1 201 ? 8.466 15.345 29.159 1.00 93.31 201 GLY A CA 1
ATOM 1631 C C . GLY A 1 201 ? 7.996 15.862 27.791 1.00 93.31 201 GLY A C 1
ATOM 1632 O O . GLY A 1 201 ? 8.044 17.075 27.575 1.00 93.31 201 GLY A O 1
ATOM 1633 N N . LYS A 1 202 ? 7.496 15.003 26.888 1.00 95.62 202 LYS A N 1
ATOM 1634 C CA . LYS A 1 202 ? 7.060 15.407 25.542 1.00 95.62 202 LYS A CA 1
ATOM 1635 C C . LYS A 1 202 ? 5.590 15.802 25.499 1.00 95.62 202 LYS A C 1
ATOM 1637 O O . LYS A 1 202 ? 4.702 15.010 25.816 1.00 95.62 202 LYS A O 1
ATOM 1642 N N . VAL A 1 203 ? 5.349 17.031 25.059 1.00 96.75 203 VAL A N 1
ATOM 1643 C CA . VAL A 1 203 ? 4.034 17.670 24.956 1.00 96.75 203 VAL A CA 1
ATOM 1644 C C . VAL A 1 203 ? 3.299 17.104 23.751 1.00 96.75 203 VAL A C 1
ATOM 1646 O O . VAL A 1 203 ? 3.860 17.046 22.659 1.00 96.75 203 VAL A O 1
ATOM 1649 N N . HIS A 1 204 ? 2.033 16.726 23.917 1.00 95.62 204 HIS A N 1
ATOM 1650 C CA . HIS A 1 204 ? 1.205 16.294 22.792 1.00 95.62 204 HIS A CA 1
ATOM 1651 C C . HIS A 1 204 ? 0.669 17.533 22.071 1.00 95.62 204 HIS A C 1
ATOM 1653 O O . HIS A 1 204 ? -0.133 18.298 22.609 1.00 95.62 204 HIS A O 1
ATOM 1659 N N . ILE A 1 205 ? 1.188 17.777 20.872 1.00 94.94 205 ILE A N 1
ATOM 1660 C CA . ILE A 1 205 ? 0.816 18.886 20.000 1.00 94.94 205 ILE A CA 1
ATOM 1661 C C . ILE A 1 205 ? -0.320 18.395 19.109 1.00 94.94 205 ILE A C 1
ATOM 1663 O O . ILE A 1 205 ? -0.147 17.426 18.374 1.00 94.94 205 ILE A O 1
ATOM 1667 N N . VAL A 1 206 ? -1.475 19.056 19.179 1.00 92.44 206 VAL A N 1
ATOM 1668 C CA . VAL A 1 206 ? -2.684 18.680 18.438 1.00 92.44 206 VAL A CA 1
ATOM 1669 C C . VAL A 1 206 ? -3.120 19.841 17.558 1.00 92.44 206 VAL A C 1
ATOM 1671 O O . VAL A 1 206 ? -3.372 20.940 18.058 1.00 92.44 206 VAL A O 1
ATOM 1674 N N . PHE A 1 207 ? -3.255 19.572 16.265 1.00 90.69 207 PHE A N 1
ATOM 1675 C CA . PHE A 1 207 ? -3.848 20.458 15.271 1.00 90.69 207 PHE A CA 1
ATOM 1676 C C . PHE A 1 207 ? -5.265 19.976 14.957 1.00 90.69 207 PHE A C 1
ATOM 1678 O O . PHE A 1 207 ? -5.486 18.770 14.815 1.00 90.69 207 PHE A O 1
ATOM 1685 N N . TYR A 1 208 ? -6.220 20.898 14.874 1.00 87.69 208 TYR A N 1
ATOM 1686 C CA . TYR A 1 208 ? -7.633 20.575 14.686 1.00 87.69 208 TYR A CA 1
ATOM 1687 C C . TYR A 1 208 ? -8.317 21.466 13.649 1.00 87.69 208 TYR A C 1
ATOM 1689 O O . TYR A 1 208 ? -7.897 22.601 13.413 1.00 87.69 208 TYR A O 1
ATOM 1697 N N . ASP A 1 209 ? -9.383 20.933 13.058 1.00 83.62 209 ASP A N 1
ATOM 1698 C CA . ASP A 1 209 ? -10.262 21.633 12.121 1.00 83.62 209 ASP A CA 1
ATOM 1699 C C . ASP A 1 209 ? -11.399 22.394 12.835 1.00 83.62 209 ASP A C 1
ATOM 1701 O O . ASP A 1 209 ? -11.512 22.387 14.064 1.00 83.62 209 ASP A O 1
ATOM 1705 N N . GLU A 1 210 ? -12.278 23.046 12.069 1.00 76.81 210 GLU A N 1
ATOM 1706 C CA . GLU A 1 210 ? -13.447 23.770 12.600 1.00 76.81 210 GLU A CA 1
ATOM 1707 C C . GLU A 1 210 ? -14.419 22.891 13.411 1.00 76.81 210 GLU A C 1
ATOM 1709 O O . GLU A 1 210 ? -15.119 23.390 14.292 1.00 76.81 210 GLU A O 1
ATOM 1714 N N . CYS A 1 211 ? -14.433 21.575 13.177 1.00 72.81 211 CYS A N 1
ATOM 1715 C CA . CYS A 1 211 ? -15.243 20.622 13.934 1.00 72.81 211 CYS A CA 1
ATOM 1716 C C . CYS A 1 211 ? -14.572 20.164 15.243 1.00 72.81 211 CYS A C 1
ATOM 1718 O O . CYS A 1 211 ? -15.213 19.481 16.045 1.00 72.81 211 CYS A O 1
ATOM 1720 N N . GLY A 1 212 ? -13.300 20.508 15.471 1.00 75.75 212 GLY A N 1
ATOM 1721 C CA . GLY A 1 212 ? -12.495 19.995 16.580 1.00 75.75 212 GLY A CA 1
ATOM 1722 C C . GLY A 1 212 ? -11.988 18.570 16.362 1.00 75.75 212 GLY A C 1
ATOM 1723 O O . GLY A 1 212 ? -11.581 17.913 17.321 1.00 75.75 212 GLY A O 1
ATOM 1724 N N . ARG A 1 213 ? -12.019 18.073 15.120 1.00 80.31 213 ARG A N 1
ATOM 1725 C CA . ARG A 1 213 ? -11.405 16.794 14.749 1.00 80.31 213 ARG A CA 1
ATOM 1726 C C . ARG A 1 213 ? -9.899 16.990 14.643 1.00 80.31 213 ARG A C 1
ATOM 1728 O O . ARG A 1 213 ? -9.437 18.051 14.230 1.00 80.31 213 ARG A O 1
ATOM 1735 N N . VAL A 1 214 ? -9.133 15.971 15.016 1.00 84.50 214 VAL A N 1
ATOM 1736 C CA . VAL A 1 214 ? -7.671 16.004 14.905 1.00 84.50 214 VAL A CA 1
ATOM 1737 C C . VAL A 1 214 ? -7.286 15.874 13.436 1.00 84.50 214 VAL A C 1
ATOM 1739 O O . VAL A 1 214 ? -7.601 14.869 12.813 1.00 84.50 214 VAL A O 1
ATOM 1742 N N . VAL A 1 215 ? -6.603 16.887 12.902 1.00 85.62 215 VAL A N 1
ATOM 1743 C CA . VAL A 1 215 ? -6.033 16.864 11.541 1.00 85.62 215 VAL A CA 1
ATOM 1744 C C . VAL A 1 215 ? -4.636 16.250 11.568 1.00 85.62 215 VAL A C 1
ATOM 1746 O O . VAL A 1 215 ? -4.268 15.483 10.688 1.00 85.62 215 VAL A O 1
ATOM 1749 N N . ARG A 1 216 ? -3.854 16.584 12.601 1.00 86.62 216 ARG A N 1
ATOM 1750 C CA . ARG A 1 216 ? -2.518 16.040 12.866 1.00 86.62 216 ARG A CA 1
ATOM 1751 C C . ARG A 1 216 ? -2.262 16.088 14.365 1.00 86.62 216 ARG A C 1
ATOM 1753 O O . ARG A 1 216 ? -2.654 17.048 15.033 1.00 86.62 216 ARG A O 1
ATOM 1760 N N . SER A 1 217 ? -1.553 15.106 14.910 1.00 92.19 217 SER A N 1
ATOM 1761 C CA . SER A 1 217 ? -0.967 15.248 16.242 1.00 92.19 217 SER A CA 1
ATOM 1762 C C . SER A 1 217 ? 0.348 14.496 16.364 1.00 92.19 217 SER A C 1
ATOM 1764 O O . SER A 1 217 ? 0.559 13.513 15.665 1.00 92.19 217 SER A O 1
ATOM 1766 N N . TYR A 1 218 ? 1.234 14.965 17.239 1.00 93.44 218 TYR A N 1
ATOM 1767 C CA . TYR A 1 218 ? 2.485 14.280 17.563 1.00 93.44 218 TYR A CA 1
ATOM 1768 C C . TYR A 1 218 ? 3.014 14.731 18.932 1.00 93.44 218 TYR A C 1
ATOM 1770 O O . TYR A 1 218 ? 2.481 15.665 19.539 1.00 93.44 218 TYR A O 1
ATOM 1778 N N . ARG A 1 219 ? 4.057 14.072 19.452 1.00 95.12 219 ARG A N 1
ATOM 1779 C CA . ARG A 1 219 ? 4.696 14.448 20.725 1.00 95.12 219 ARG A CA 1
ATOM 1780 C C . ARG A 1 219 ? 6.049 15.115 20.510 1.00 95.12 219 ARG A C 1
ATOM 1782 O O . ARG A 1 219 ? 7.025 14.439 20.196 1.00 95.12 219 ARG A O 1
ATOM 1789 N N . GLY A 1 220 ? 6.083 16.427 20.724 1.00 94.12 220 GLY A N 1
ATOM 1790 C CA . GLY A 1 220 ? 7.274 17.265 20.600 1.00 94.12 220 GLY A CA 1
ATOM 1791 C C . GLY A 1 220 ? 7.896 17.626 21.949 1.00 94.12 220 GLY A C 1
ATOM 1792 O O . GLY A 1 220 ? 7.279 17.489 23.010 1.00 94.12 220 GLY A O 1
ATOM 1793 N N . GLU A 1 221 ? 9.127 18.125 21.922 1.00 96.38 221 GLU A N 1
ATOM 1794 C CA . GLU A 1 221 ? 9.779 18.663 23.122 1.00 96.38 221 GLU A CA 1
ATOM 1795 C C . GLU A 1 221 ? 9.096 19.957 23.601 1.00 96.38 221 GLU A C 1
ATOM 1797 O O . GLU A 1 221 ? 8.559 20.728 22.808 1.00 96.38 221 GLU A O 1
ATOM 1802 N N . VAL A 1 222 ? 9.172 20.278 24.902 1.00 95.19 222 VAL A N 1
ATOM 1803 C CA . VAL A 1 222 ? 8.591 21.539 25.432 1.00 95.19 222 VAL A CA 1
ATOM 1804 C C . VAL A 1 222 ? 9.184 22.780 24.742 1.00 95.19 222 VAL A C 1
ATOM 1806 O O . VAL A 1 222 ? 8.488 23.782 24.583 1.00 95.19 222 VAL A O 1
ATOM 1809 N N . ALA A 1 223 ? 10.458 22.723 24.327 1.00 92.75 223 ALA A N 1
ATOM 1810 C CA . ALA A 1 223 ? 11.073 23.794 23.537 1.00 92.75 223 ALA A CA 1
ATOM 1811 C C . ALA A 1 223 ? 10.418 23.923 22.162 1.00 92.75 223 ALA A C 1
ATOM 1813 O O . ALA A 1 223 ? 9.947 24.999 21.826 1.00 92.75 223 ALA A O 1
ATOM 1814 N N . GLU A 1 224 ? 10.312 22.821 21.430 1.00 92.19 224 GLU A N 1
ATOM 1815 C CA . GLU A 1 224 ? 9.711 22.769 20.102 1.00 92.19 224 GLU A CA 1
ATOM 1816 C C . GLU A 1 224 ? 8.259 23.280 20.126 1.00 92.19 224 GLU A C 1
ATOM 1818 O O . GLU A 1 224 ? 7.908 24.217 19.414 1.00 92.19 224 GLU A O 1
ATOM 1823 N N . ALA A 1 225 ? 7.432 22.780 21.050 1.00 92.50 225 ALA A N 1
ATOM 1824 C CA . ALA A 1 225 ? 6.076 23.284 21.261 1.00 92.50 225 ALA A CA 1
ATOM 1825 C C . ALA A 1 225 ? 6.054 24.797 21.594 1.00 92.50 225 ALA A C 1
ATOM 1827 O O . ALA A 1 225 ? 5.186 25.536 21.119 1.00 92.50 225 ALA A O 1
ATOM 1828 N N . SER A 1 226 ? 7.023 25.303 22.364 1.00 89.50 226 SER A N 1
ATOM 1829 C CA . SER A 1 226 ? 7.185 26.745 22.593 1.00 89.50 226 SER A CA 1
ATOM 1830 C C . SER A 1 226 ? 7.542 27.496 21.301 1.00 89.50 226 SER A C 1
ATOM 1832 O O . SER A 1 226 ? 6.958 28.542 21.024 1.00 89.50 226 SER A O 1
ATOM 1834 N N . ASP A 1 227 ? 8.441 26.972 20.476 1.00 87.56 227 ASP A N 1
ATOM 1835 C CA . ASP A 1 227 ? 8.936 27.649 19.275 1.00 87.56 227 ASP A CA 1
ATOM 1836 C C . ASP A 1 227 ? 7.857 27.711 18.178 1.00 87.56 227 ASP A C 1
ATOM 1838 O O . ASP A 1 227 ? 7.586 28.783 17.632 1.00 87.56 227 ASP A O 1
ATOM 1842 N N . ILE A 1 228 ? 7.092 26.633 17.973 1.00 85.50 228 ILE A N 1
ATOM 1843 C CA . ILE A 1 228 ? 5.913 26.634 17.084 1.00 85.50 228 ILE A CA 1
ATOM 1844 C C . ILE A 1 228 ? 4.791 27.535 17.665 1.00 85.50 228 ILE A C 1
ATOM 1846 O O . ILE A 1 228 ? 3.850 27.923 16.965 1.00 85.50 228 ILE A O 1
ATOM 1850 N N . THR A 1 229 ? 4.829 27.905 18.955 1.00 83.75 229 THR A N 1
ATOM 1851 C CA . THR A 1 229 ? 3.947 28.950 19.533 1.00 83.75 229 THR A CA 1
ATOM 1852 C C . THR A 1 229 ? 4.413 30.360 19.176 1.00 83.75 229 THR A C 1
ATOM 1854 O O . THR A 1 229 ? 3.570 31.234 18.980 1.00 83.75 229 THR A O 1
ATOM 1857 N N . CYS A 1 230 ? 5.720 30.583 19.027 1.00 77.88 230 CYS A N 1
ATOM 1858 C CA . CYS A 1 230 ? 6.272 31.857 18.569 1.00 77.88 230 CYS A CA 1
ATOM 1859 C C . CYS A 1 230 ? 5.974 32.126 17.088 1.00 77.88 230 CYS A C 1
ATOM 1861 O O . CYS A 1 230 ? 5.482 33.207 16.774 1.00 77.88 230 CYS A O 1
ATOM 1863 N N . VAL A 1 231 ? 6.235 31.158 16.198 1.00 72.25 231 VAL A N 1
ATOM 1864 C CA . VAL A 1 231 ? 6.142 31.348 14.733 1.00 72.25 231 VAL A CA 1
ATOM 1865 C C . VAL A 1 231 ? 4.740 31.806 14.303 1.00 72.25 231 VAL A C 1
ATOM 1867 O O . VAL A 1 231 ? 4.584 32.849 13.674 1.00 72.25 231 VAL A O 1
ATOM 1870 N N . ILE A 1 232 ? 3.688 31.096 14.726 1.00 61.56 232 ILE A N 1
ATOM 1871 C CA . ILE A 1 232 ? 2.308 31.408 14.303 1.00 61.56 232 ILE A CA 1
ATOM 1872 C C . ILE A 1 232 ? 1.779 32.708 14.940 1.00 61.56 232 ILE A C 1
ATOM 1874 O O . ILE A 1 232 ? 0.971 33.415 14.341 1.00 61.56 232 ILE A O 1
ATOM 1878 N N . ALA A 1 233 ? 2.278 33.097 16.119 1.00 56.44 233 ALA A N 1
ATOM 1879 C CA . ALA A 1 233 ? 1.912 34.371 16.747 1.00 56.44 233 ALA A CA 1
ATOM 1880 C C . ALA A 1 233 ? 2.445 35.610 15.995 1.00 56.44 233 ALA A C 1
ATOM 1882 O O . ALA A 1 233 ? 2.024 36.727 16.303 1.00 56.44 233 ALA A O 1
ATOM 1883 N N . VAL A 1 234 ? 3.365 35.422 15.041 1.00 52.47 234 VAL A N 1
ATOM 1884 C CA . VAL A 1 234 ? 3.813 36.453 14.093 1.00 52.47 234 VAL A CA 1
ATOM 1885 C C . VAL A 1 234 ? 2.969 36.403 12.815 1.00 52.47 234 VAL A C 1
ATOM 1887 O O . VAL A 1 234 ? 2.483 37.442 12.376 1.00 52.47 234 VAL A O 1
ATOM 1890 N N . ASN A 1 235 ? 2.718 35.208 12.273 1.00 51.59 235 ASN A N 1
ATOM 1891 C CA . ASN A 1 235 ? 2.006 35.041 10.999 1.00 51.59 235 ASN A CA 1
ATOM 1892 C C . ASN A 1 235 ? 0.516 35.429 11.085 1.00 51.59 235 ASN A C 1
ATOM 1894 O O . ASN A 1 235 ? -0.005 36.047 10.166 1.00 51.59 235 ASN A O 1
ATOM 1898 N N . ASN A 1 236 ? -0.149 35.229 12.230 1.00 45.03 236 ASN A N 1
ATOM 1899 C CA . ASN A 1 236 ? -1.536 35.689 12.441 1.00 45.03 236 ASN A CA 1
ATOM 1900 C C . ASN A 1 236 ? -1.705 37.232 12.463 1.00 45.03 236 ASN A C 1
ATOM 1902 O O . ASN A 1 236 ? -2.797 37.726 12.743 1.00 45.03 236 ASN A O 1
ATOM 1906 N N . ILE A 1 237 ? -0.638 38.004 12.222 1.00 39.97 237 ILE A N 1
ATOM 1907 C CA . ILE A 1 237 ? -0.653 39.474 12.123 1.00 39.97 237 ILE A CA 1
ATOM 1908 C C . ILE A 1 237 ? -0.454 39.944 10.663 1.00 39.97 237 ILE A C 1
ATOM 1910 O O . ILE A 1 237 ? -0.769 41.094 10.354 1.00 39.97 237 ILE A O 1
ATOM 1914 N N . LEU A 1 238 ? 0.024 39.077 9.761 1.00 27.11 238 LEU A N 1
ATOM 1915 C CA . LEU A 1 238 ? 0.295 39.379 8.350 1.00 27.11 238 LEU A CA 1
ATOM 1916 C C . LEU A 1 238 ? -0.057 38.161 7.470 1.00 27.11 238 LEU A C 1
ATOM 1918 O O . LEU A 1 238 ? 0.709 37.198 7.465 1.00 27.11 238 LEU A O 1
ATOM 1922 N N . PRO A 1 239 ? -1.178 38.175 6.723 1.00 28.94 239 PRO A N 1
ATOM 1923 C CA . PRO A 1 239 ? -1.483 37.100 5.787 1.00 28.94 239 PRO A CA 1
ATOM 1924 C C . PRO A 1 239 ? -0.549 37.154 4.566 1.00 28.94 239 PRO A C 1
ATOM 1926 O O . PRO A 1 239 ? -0.347 38.220 3.984 1.00 28.94 239 PRO A O 1
ATOM 1929 N N . ASN A 1 240 ? -0.048 35.979 4.182 1.00 34.81 240 ASN A N 1
ATOM 1930 C CA . ASN A 1 240 ? 0.693 35.647 2.959 1.00 34.81 240 ASN A CA 1
ATOM 1931 C C . ASN A 1 240 ? 2.042 36.360 2.721 1.00 34.81 240 ASN A C 1
ATOM 1933 O O . ASN A 1 240 ? 2.129 37.325 1.969 1.00 34.81 240 ASN A O 1
ATOM 1937 N N . GLU A 1 241 ? 3.117 35.765 3.252 1.00 26.28 241 GLU A N 1
ATOM 1938 C CA . GLU A 1 241 ? 4.420 35.631 2.571 1.00 26.28 241 GLU A CA 1
ATOM 1939 C C . GLU A 1 241 ? 5.133 34.351 3.083 1.00 26.28 241 GLU A C 1
ATOM 1941 O O . GLU A 1 241 ? 4.847 33.875 4.184 1.00 26.28 241 GLU A O 1
ATOM 1946 N N . SER A 1 242 ? 5.976 33.735 2.246 1.00 31.78 242 SER A N 1
ATOM 1947 C CA . SER A 1 242 ? 6.268 32.287 2.253 1.00 31.78 242 SER A CA 1
ATOM 1948 C C . SER A 1 242 ? 6.914 31.695 3.517 1.00 31.78 242 SER A C 1
ATOM 1950 O O . SER A 1 242 ? 7.805 32.280 4.136 1.00 31.78 242 SER A O 1
ATOM 1952 N N . LEU A 1 243 ? 6.538 30.449 3.835 1.00 32.62 243 LEU A N 1
ATOM 1953 C CA . LEU A 1 243 ? 7.148 29.651 4.900 1.00 32.62 243 LEU A CA 1
ATOM 1954 C C . LEU A 1 243 ? 8.488 29.049 4.425 1.00 32.62 243 LEU A C 1
ATOM 1956 O O . LEU A 1 243 ? 8.503 28.109 3.640 1.00 32.62 243 LEU A O 1
ATOM 1960 N N . VAL A 1 244 ? 9.616 29.550 4.936 1.00 31.44 244 VAL A N 1
ATOM 1961 C CA . VAL A 1 244 ? 10.926 28.880 4.821 1.00 31.44 244 VAL A CA 1
ATOM 1962 C C . VAL A 1 244 ? 11.460 28.620 6.226 1.00 31.44 244 VAL A C 1
ATOM 1964 O O . VAL A 1 244 ? 11.745 29.555 6.979 1.00 31.44 244 VAL A O 1
ATOM 1967 N N . LEU A 1 245 ? 11.601 27.344 6.595 1.00 31.91 245 LEU A N 1
ATOM 1968 C CA . LEU A 1 245 ? 12.144 26.925 7.890 1.00 31.91 245 LEU A CA 1
ATOM 1969 C C . LEU A 1 245 ? 13.673 27.082 7.914 1.00 31.91 245 LEU A C 1
ATOM 1971 O O . LEU A 1 245 ? 14.429 26.128 7.753 1.00 31.91 245 LEU A O 1
ATOM 1975 N N . ALA A 1 246 ? 14.144 28.309 8.137 1.00 28.67 246 ALA A N 1
ATOM 1976 C CA . ALA A 1 246 ? 15.569 28.595 8.274 1.00 28.67 246 ALA A CA 1
ATOM 1977 C C . ALA A 1 246 ? 16.132 28.065 9.609 1.00 28.67 246 ALA A C 1
ATOM 1979 O O . ALA A 1 246 ? 15.916 28.651 10.673 1.00 28.67 246 ALA A O 1
ATOM 1980 N N . GLY A 1 247 ? 16.912 26.981 9.552 1.00 27.33 247 GLY A N 1
ATOM 1981 C CA . GLY A 1 247 ? 17.663 26.460 10.696 1.00 27.33 247 GLY A CA 1
ATOM 1982 C C . GLY A 1 247 ? 18.729 27.449 11.186 1.00 27.33 247 GLY A C 1
ATOM 1983 O O . GLY A 1 247 ? 19.748 27.668 10.531 1.00 27.33 247 GLY A O 1
ATOM 1984 N N . SER A 1 248 ? 18.525 28.055 12.358 1.00 28.16 248 SER A N 1
ATOM 1985 C CA . SER A 1 248 ? 19.427 29.085 12.882 1.00 28.16 248 SER A CA 1
ATOM 1986 C C . SER A 1 248 ? 20.645 28.500 13.615 1.00 28.16 248 SER A C 1
ATOM 1988 O O . SER A 1 248 ? 20.598 28.259 14.823 1.00 28.16 248 SER A O 1
ATOM 1990 N N . SER A 1 249 ? 21.773 28.353 12.915 1.00 27.30 249 SER A N 1
ATOM 1991 C CA . SER A 1 249 ? 23.089 28.158 13.543 1.00 27.30 249 SER A CA 1
ATOM 1992 C C . SER A 1 249 ? 23.781 29.506 13.766 1.00 27.30 249 SER A C 1
ATOM 1994 O O . SER A 1 249 ? 24.169 30.193 12.822 1.00 27.30 249 SER A O 1
ATOM 1996 N N . SER A 1 250 ? 23.942 29.917 15.026 1.00 26.45 250 SER A N 1
ATOM 1997 C CA . SER A 1 250 ? 24.564 31.200 15.364 1.00 26.45 250 SER A CA 1
ATOM 1998 C C . SER A 1 250 ? 26.092 31.100 15.469 1.00 26.45 250 SER A C 1
ATOM 2000 O O . SER A 1 250 ? 26.617 30.619 16.479 1.00 26.45 250 SER A O 1
ATOM 2002 N N . LYS A 1 251 ? 26.823 31.670 14.505 1.00 28.52 251 LYS A N 1
ATOM 2003 C CA . LYS A 1 251 ? 28.196 32.162 14.717 1.00 28.52 251 LYS A CA 1
ATOM 2004 C C . LYS A 1 251 ? 28.341 33.564 14.136 1.00 28.52 251 LYS A C 1
ATOM 2006 O O . LYS A 1 251 ? 28.035 33.798 12.974 1.00 28.52 251 LYS A O 1
ATOM 2011 N N . GLY A 1 252 ? 28.777 34.501 14.976 1.00 26.69 252 GLY A N 1
ATOM 2012 C CA . GLY A 1 252 ? 28.944 35.900 14.594 1.00 26.69 252 GLY A CA 1
ATOM 2013 C C . GLY A 1 252 ? 30.233 36.156 13.812 1.00 26.69 252 GLY A C 1
ATOM 2014 O O . GLY A 1 252 ? 31.254 35.512 14.049 1.00 26.69 252 GLY A O 1
ATOM 2015 N N . GLY A 1 253 ? 30.180 37.155 12.935 1.00 24.36 253 GLY A N 1
ATOM 2016 C CA . GLY A 1 253 ? 31.324 37.719 12.227 1.00 24.36 253 GLY A CA 1
ATOM 2017 C C . GLY A 1 253 ? 30.924 39.052 11.601 1.00 24.36 253 GLY A C 1
ATOM 2018 O O . GLY A 1 253 ? 30.122 39.085 10.674 1.00 24.36 253 GLY A O 1
ATOM 2019 N N . GLU A 1 254 ? 31.434 40.160 12.136 1.00 25.38 254 GLU A N 1
ATOM 2020 C CA . GLU A 1 254 ? 31.210 41.496 11.572 1.00 25.38 254 GLU A CA 1
ATOM 2021 C C . GLU A 1 254 ? 31.995 41.670 10.263 1.00 25.38 254 GLU A C 1
ATOM 2023 O O . GLU A 1 254 ? 33.166 41.300 10.205 1.00 25.38 254 GLU A O 1
ATOM 2028 N N . THR A 1 255 ? 31.411 42.312 9.243 1.00 26.59 255 THR A N 1
ATOM 2029 C CA . THR A 1 255 ? 32.097 43.308 8.381 1.00 26.59 255 THR A CA 1
ATOM 2030 C C . THR A 1 255 ? 31.107 44.048 7.463 1.00 26.59 255 THR A C 1
ATOM 2032 O O . THR A 1 255 ? 29.903 43.805 7.495 1.00 26.59 255 THR A O 1
ATOM 2035 N N . SER A 1 256 ? 31.588 45.069 6.744 1.00 24.05 256 SER A N 1
ATOM 2036 C CA . SER A 1 256 ? 30.830 46.294 6.452 1.00 24.05 256 SER A CA 1
ATOM 2037 C C . SER A 1 256 ? 30.445 46.559 4.984 1.00 24.05 256 SER A C 1
ATOM 2039 O O . SER A 1 256 ? 31.300 46.573 4.107 1.00 24.05 256 SER A O 1
ATOM 2041 N N . ALA A 1 257 ? 29.186 46.967 4.792 1.00 22.56 257 ALA A N 1
ATOM 2042 C CA . ALA A 1 257 ? 28.702 48.081 3.954 1.00 22.56 257 ALA A CA 1
ATOM 2043 C C . ALA A 1 257 ? 29.202 48.319 2.493 1.00 22.56 257 ALA A C 1
ATOM 2045 O O . ALA A 1 257 ? 30.182 49.024 2.275 1.00 22.56 257 ALA A O 1
ATOM 2046 N N . THR A 1 258 ? 28.292 48.043 1.534 1.00 22.50 258 THR A N 1
ATOM 2047 C CA . THR A 1 258 ? 27.853 48.922 0.398 1.00 22.50 258 THR A CA 1
ATOM 2048 C C . THR A 1 258 ? 28.796 49.231 -0.804 1.00 22.50 258 THR A C 1
ATOM 2050 O O . THR A 1 258 ? 30.009 49.243 -0.645 1.00 22.50 258 THR A O 1
ATOM 2053 N N . PRO A 1 259 ? 28.271 49.669 -1.982 1.00 34.56 259 PRO A N 1
ATOM 2054 C CA . PRO A 1 259 ? 27.136 49.099 -2.739 1.00 34.56 259 PRO A CA 1
ATOM 2055 C C . PRO A 1 259 ? 27.291 49.130 -4.299 1.00 34.56 259 PRO A C 1
ATOM 2057 O O . PRO A 1 259 ? 28.148 49.821 -4.838 1.00 34.56 259 PRO A O 1
ATOM 2060 N N . SER A 1 260 ? 26.294 48.561 -5.002 1.00 22.69 260 SER A N 1
ATOM 2061 C CA . SER A 1 260 ? 25.770 49.003 -6.324 1.00 22.69 260 SER A CA 1
ATOM 2062 C C . SER A 1 260 ? 26.519 48.646 -7.629 1.00 22.69 260 SER A C 1
ATOM 2064 O O . SER A 1 260 ? 27.558 49.222 -7.934 1.00 22.69 260 SER A O 1
ATOM 2066 N N . LEU A 1 261 ? 25.893 47.844 -8.509 1.00 25.16 261 LEU A N 1
ATOM 2067 C CA . LEU A 1 261 ? 25.130 48.345 -9.677 1.00 25.16 261 LEU A CA 1
ATOM 2068 C C . LEU A 1 261 ? 24.473 47.203 -10.489 1.00 25.16 261 LEU A C 1
ATOM 2070 O O . LEU A 1 261 ? 24.860 46.044 -10.385 1.00 25.16 261 LEU A O 1
ATOM 2074 N N . ALA A 1 262 ? 23.460 47.558 -11.285 1.00 25.83 262 ALA A N 1
ATOM 2075 C CA . ALA A 1 262 ? 22.635 46.655 -12.096 1.00 25.83 262 ALA A CA 1
ATOM 2076 C C . ALA A 1 262 ? 23.191 46.470 -13.549 1.00 25.83 262 ALA A C 1
ATOM 2078 O O . ALA A 1 262 ? 24.167 47.136 -13.903 1.00 25.83 262 ALA A O 1
ATOM 2079 N N . PRO A 1 263 ? 22.614 45.573 -14.387 1.00 40.25 263 PRO A N 1
ATOM 2080 C CA . PRO A 1 263 ? 23.145 45.130 -15.701 1.00 40.25 263 PRO A CA 1
ATOM 2081 C C . PRO A 1 263 ? 22.815 46.169 -16.827 1.00 40.25 263 PRO A C 1
ATOM 2083 O O . PRO A 1 263 ? 22.300 47.229 -16.460 1.00 40.25 263 PRO A O 1
ATOM 2086 N N . PRO A 1 264 ? 23.032 45.966 -18.166 1.00 42.88 264 PRO A N 1
ATOM 2087 C CA . PRO A 1 264 ? 23.155 44.688 -18.900 1.00 42.88 264 PRO A CA 1
ATOM 2088 C C . PRO A 1 264 ? 24.045 44.652 -20.177 1.00 42.88 264 PRO A C 1
ATOM 2090 O O . PRO A 1 264 ? 24.690 45.627 -20.549 1.00 42.88 264 PRO A O 1
ATOM 2093 N N . SER A 1 265 ? 23.992 43.519 -20.900 1.00 26.38 265 SER A N 1
ATOM 2094 C CA . SER A 1 265 ? 23.644 43.408 -22.343 1.00 26.38 265 SER A CA 1
ATOM 2095 C C . SER A 1 265 ? 24.515 42.474 -23.211 1.00 26.38 265 SER A C 1
ATOM 2097 O O . SER A 1 265 ? 25.730 42.586 -23.284 1.00 26.38 265 SER A O 1
ATOM 2099 N N . GLN A 1 266 ? 23.806 41.571 -23.900 1.00 27.45 266 GLN A N 1
ATOM 2100 C CA . GLN A 1 266 ? 23.980 41.099 -25.284 1.00 27.45 266 GLN A CA 1
ATOM 2101 C C . GLN A 1 266 ? 25.390 40.923 -25.897 1.00 27.45 266 GLN A C 1
ATOM 2103 O O . GLN A 1 266 ? 26.021 41.882 -26.328 1.00 27.45 266 GLN A O 1
ATOM 2108 N N . GLY A 1 267 ? 25.673 39.672 -26.284 1.00 25.67 267 GLY A N 1
ATOM 2109 C CA . GLY A 1 267 ? 25.592 39.331 -27.713 1.00 25.67 267 GLY A CA 1
ATOM 2110 C C . GLY A 1 267 ? 26.870 38.866 -28.423 1.00 25.67 267 GLY A C 1
ATOM 2111 O O . GLY A 1 267 ? 27.877 39.561 -28.427 1.00 25.67 267 GLY A O 1
ATOM 2112 N N . THR A 1 268 ? 26.724 37.777 -29.196 1.00 27.83 268 THR A N 1
ATOM 2113 C CA . THR A 1 268 ? 27.605 37.327 -30.306 1.00 27.83 268 THR A CA 1
ATOM 2114 C C . THR A 1 268 ? 29.043 36.901 -29.935 1.00 27.83 268 THR A C 1
ATOM 2116 O O . THR A 1 268 ? 29.614 37.386 -28.975 1.00 27.83 268 THR A O 1
ATOM 2119 N N . SER A 1 269 ? 29.750 36.029 -30.663 1.00 28.75 269 SER A N 1
ATOM 2120 C CA . SER A 1 269 ? 29.389 34.914 -31.560 1.00 28.75 269 SER A CA 1
ATOM 2121 C C . SER A 1 269 ? 30.686 34.189 -31.979 1.00 28.75 269 SER A C 1
ATOM 2123 O O . SER A 1 269 ? 31.707 34.858 -32.102 1.00 28.75 269 SER A O 1
ATOM 2125 N N . ARG A 1 270 ? 30.577 32.920 -32.405 1.00 28.19 270 ARG A N 1
ATOM 2126 C CA . ARG A 1 270 ? 31.317 32.354 -33.560 1.00 28.19 270 ARG A CA 1
ATOM 2127 C C . ARG A 1 270 ? 32.787 31.866 -33.399 1.00 28.19 270 ARG A C 1
ATOM 2129 O O . ARG A 1 270 ? 33.721 32.649 -33.351 1.00 28.19 270 ARG A O 1
ATOM 2136 N N . GLU A 1 271 ? 32.914 30.538 -33.526 1.00 30.61 271 GLU A N 1
ATOM 2137 C CA . GLU A 1 271 ? 33.927 29.727 -34.255 1.00 30.61 271 GLU A CA 1
ATOM 2138 C C . GLU A 1 271 ? 35.445 29.726 -33.911 1.00 30.61 271 GLU A C 1
ATOM 2140 O O . GLU A 1 271 ? 36.172 30.686 -34.128 1.00 30.61 271 GLU A O 1
ATOM 2145 N N . GLU A 1 272 ? 35.906 28.487 -33.656 1.00 30.62 272 GLU A N 1
ATOM 2146 C CA . GLU A 1 272 ? 37.026 27.769 -34.316 1.00 30.62 272 GLU A CA 1
ATOM 2147 C C . GLU A 1 272 ? 38.450 27.659 -33.709 1.00 30.62 272 GLU A C 1
ATOM 2149 O O . GLU A 1 272 ? 39.141 28.640 -33.465 1.00 30.62 272 GLU A O 1
ATOM 2154 N N . LYS A 1 273 ? 38.921 26.389 -33.749 1.00 27.83 273 LYS A N 1
ATOM 2155 C CA . LYS A 1 273 ? 40.310 25.877 -33.881 1.00 27.83 273 LYS A CA 1
ATOM 2156 C C . LYS A 1 273 ? 41.258 26.026 -32.677 1.00 27.83 273 LYS A C 1
ATOM 2158 O O . LYS A 1 273 ? 41.269 27.041 -32.007 1.00 27.83 273 LYS A O 1
ATOM 2163 N N . GLN A 1 274 ? 42.207 25.127 -32.396 1.00 30.78 274 GLN A N 1
ATOM 2164 C CA . GLN A 1 274 ? 42.518 23.706 -32.681 1.00 30.78 274 GLN A CA 1
ATOM 2165 C C . GLN A 1 274 ? 44.013 23.548 -32.315 1.00 30.78 274 GLN A C 1
ATOM 2167 O O . GLN A 1 274 ? 44.803 24.332 -32.833 1.00 30.78 274 GLN A O 1
ATOM 2172 N N . LEU A 1 275 ? 44.399 22.479 -31.592 1.00 29.41 275 LEU A N 1
ATOM 2173 C CA . LEU A 1 275 ? 45.779 21.927 -31.515 1.00 29.41 275 LEU A CA 1
ATOM 2174 C C . LEU A 1 275 ? 46.844 22.854 -30.836 1.00 29.41 275 LEU A C 1
ATOM 2176 O O . LEU A 1 275 ? 46.697 24.066 -30.824 1.00 29.41 275 LEU A O 1
ATOM 2180 N N . LEU A 1 276 ? 47.944 22.397 -30.212 1.00 27.73 276 LEU A N 1
ATOM 2181 C CA . LEU A 1 276 ? 48.632 21.091 -30.115 1.00 27.73 276 LEU A CA 1
ATOM 2182 C C . LEU A 1 276 ? 49.633 21.116 -28.918 1.00 27.73 276 LEU A C 1
ATOM 2184 O O . LEU A 1 276 ? 50.187 22.180 -28.674 1.00 27.73 276 LEU A O 1
ATOM 2188 N N . GLN A 1 277 ? 49.956 19.947 -28.322 1.00 27.89 277 GLN A N 1
ATOM 2189 C CA . GLN A 1 277 ? 51.284 19.560 -27.749 1.00 27.89 277 GLN A CA 1
ATOM 2190 C C . GLN A 1 277 ? 51.938 20.380 -26.593 1.00 27.89 277 GLN A C 1
ATOM 2192 O O . GLN A 1 277 ? 51.675 21.559 -26.419 1.00 27.89 277 GLN A O 1
ATOM 2197 N N . GLU A 1 278 ? 52.862 19.864 -25.761 1.00 27.38 278 GLU A N 1
ATOM 2198 C CA . GLU A 1 278 ? 53.270 18.498 -25.345 1.00 27.38 278 GLU A CA 1
ATOM 2199 C C . GLU A 1 278 ? 54.107 18.610 -24.037 1.00 27.38 278 GLU A C 1
ATOM 2201 O O . GLU A 1 278 ? 54.681 19.660 -23.773 1.00 27.38 278 GLU A O 1
ATOM 2206 N N . THR A 1 279 ? 54.197 17.528 -23.251 1.00 26.48 279 THR A N 1
ATOM 2207 C CA . THR A 1 279 ? 55.273 17.156 -22.284 1.00 26.48 279 THR A CA 1
ATOM 2208 C C . THR A 1 279 ? 56.238 18.208 -21.684 1.00 26.48 279 THR A C 1
ATOM 2210 O O . THR A 1 279 ? 57.035 18.797 -22.407 1.00 26.48 279 THR A O 1
ATOM 2213 N N . MET A 1 280 ? 56.440 18.156 -20.353 1.00 23.52 280 MET A N 1
ATOM 2214 C CA . MET A 1 280 ? 57.644 17.490 -19.794 1.00 23.52 280 MET A CA 1
ATOM 2215 C C . MET A 1 280 ? 57.617 17.260 -18.268 1.00 23.52 280 MET A C 1
ATOM 2217 O O . MET A 1 280 ? 57.321 18.150 -17.479 1.00 23.52 280 MET A O 1
ATOM 2221 N N . THR A 1 281 ? 58.015 16.049 -17.873 1.00 25.11 281 THR A N 1
ATOM 2222 C CA . THR A 1 281 ? 58.352 15.596 -16.510 1.00 25.11 281 THR A CA 1
ATOM 2223 C C . THR A 1 281 ? 59.805 15.900 -16.126 1.00 25.11 281 THR A C 1
ATOM 2225 O O . THR A 1 281 ? 60.689 15.469 -16.861 1.00 25.11 281 THR A O 1
ATOM 2228 N N . VAL A 1 282 ? 60.038 16.475 -14.936 1.00 26.69 282 VAL A N 1
ATOM 2229 C CA . VAL A 1 282 ? 61.199 16.304 -14.013 1.00 26.69 282 VAL A CA 1
ATOM 2230 C C . VAL A 1 282 ? 60.699 16.790 -12.628 1.00 26.69 282 VAL A C 1
ATOM 2232 O O . VAL A 1 282 ? 59.964 17.771 -12.603 1.00 26.69 282 VAL A O 1
ATOM 2235 N N . GLY A 1 283 ? 60.971 16.215 -11.449 1.00 25.20 283 GLY A N 1
ATOM 2236 C CA . GLY A 1 283 ? 61.851 15.110 -11.044 1.00 25.20 283 GLY A CA 1
ATOM 2237 C C . GLY A 1 283 ? 62.816 15.555 -9.923 1.00 25.20 283 GLY A C 1
ATOM 2238 O O . GLY A 1 283 ? 63.448 16.595 -10.079 1.00 25.20 283 GLY A O 1
ATOM 2239 N N . CYS A 1 284 ? 62.963 14.748 -8.860 1.00 25.88 284 CYS A N 1
ATOM 2240 C CA . CYS A 1 284 ? 63.925 14.894 -7.740 1.00 25.88 284 CYS A CA 1
ATOM 2241 C C . CYS A 1 284 ? 63.690 16.037 -6.716 1.00 25.88 284 CYS A C 1
ATOM 2243 O O . CYS A 1 284 ? 63.116 17.066 -7.056 1.00 25.88 284 CYS A O 1
ATOM 2245 N N . ASP A 1 285 ? 64.199 15.993 -5.472 1.00 25.42 285 ASP A N 1
ATOM 2246 C CA . ASP A 1 285 ? 64.393 14.889 -4.497 1.00 25.42 285 ASP A CA 1
ATOM 2247 C C . ASP A 1 285 ? 64.692 15.484 -3.087 1.00 25.42 285 ASP A C 1
ATOM 2249 O O . ASP A 1 285 ? 64.845 16.693 -2.918 1.00 25.42 285 ASP A O 1
ATOM 2253 N N . GLU A 1 286 ? 64.735 14.607 -2.084 1.00 28.25 286 GLU A N 1
ATOM 2254 C CA . GLU A 1 286 ? 64.839 14.771 -0.619 1.00 28.25 286 GLU A CA 1
ATOM 2255 C C . GLU A 1 286 ? 65.955 15.684 -0.013 1.00 28.25 286 GLU A C 1
ATOM 2257 O O . GLU A 1 286 ? 67.102 15.598 -0.435 1.00 28.25 286 GLU A O 1
ATOM 2262 N N . PHE A 1 287 ? 65.611 16.429 1.071 1.00 26.59 287 PHE A N 1
ATOM 2263 C CA . PHE A 1 287 ? 66.289 16.610 2.404 1.00 26.59 287 PHE A CA 1
ATOM 2264 C C . PHE A 1 287 ? 67.845 16.820 2.540 1.00 26.59 287 PHE A C 1
ATOM 2266 O O . PHE A 1 287 ? 68.557 16.788 1.544 1.00 26.59 287 PHE A O 1
ATOM 2273 N N . PRO A 1 288 ? 68.473 16.991 3.751 1.00 48.91 288 PRO A N 1
ATOM 2274 C CA . PRO A 1 288 ? 68.016 17.348 5.126 1.00 48.91 288 PRO A CA 1
ATOM 2275 C C . PRO A 1 288 ? 68.845 18.477 5.850 1.00 48.91 288 PRO A C 1
ATOM 2277 O O . PRO A 1 288 ? 69.681 19.131 5.238 1.00 48.91 288 PRO A O 1
ATOM 2280 N N . PHE A 1 289 ? 68.675 18.589 7.193 1.00 26.41 289 PHE A N 1
ATOM 2281 C CA . PHE A 1 289 ? 69.446 19.323 8.249 1.00 26.41 289 PHE A CA 1
ATOM 2282 C C . PHE A 1 289 ? 69.103 20.815 8.521 1.00 26.41 289 PHE A C 1
ATOM 2284 O O . PHE A 1 289 ? 68.757 21.534 7.595 1.00 26.41 289 PHE A O 1
ATOM 2291 N N . ALA A 1 290 ? 69.265 21.396 9.733 1.00 28.09 290 ALA A N 1
ATOM 2292 C CA . ALA A 1 290 ? 69.176 20.915 11.137 1.00 28.09 290 ALA A CA 1
ATOM 2293 C C . ALA A 1 290 ? 69.317 22.086 12.166 1.00 28.09 290 ALA A C 1
ATOM 2295 O O . ALA A 1 290 ? 69.975 23.076 11.872 1.00 28.09 290 ALA A O 1
ATOM 2296 N N . SER A 1 291 ? 68.763 21.903 13.380 1.00 27.38 291 SER A N 1
ATOM 2297 C CA . SER A 1 291 ? 69.223 22.369 14.725 1.00 27.38 291 SER A CA 1
ATOM 2298 C C . SER A 1 291 ? 69.718 23.810 15.028 1.00 27.38 291 SER A C 1
ATOM 2300 O O . SER A 1 291 ? 70.797 24.189 14.582 1.00 27.38 291 SER A O 1
ATOM 2302 N N . SER A 1 292 ? 69.056 24.472 15.997 1.00 27.39 292 SER A N 1
ATOM 2303 C CA . SER A 1 292 ? 69.613 25.183 17.193 1.00 27.39 292 SER A CA 1
ATOM 2304 C C . SER A 1 292 ? 68.427 25.729 18.032 1.00 27.39 292 SER A C 1
ATOM 2306 O O . SER A 1 292 ? 67.481 26.229 17.431 1.00 27.39 292 SER A O 1
ATOM 2308 N N . GLU A 1 293 ? 68.275 25.471 19.342 1.00 30.91 293 GLU A N 1
ATOM 2309 C CA . GLU A 1 293 ? 68.841 26.233 20.496 1.00 30.91 293 GLU A CA 1
ATOM 2310 C C . GLU A 1 293 ? 68.469 27.741 20.463 1.00 30.91 293 GLU A C 1
ATOM 2312 O O . GLU A 1 293 ? 68.490 28.346 19.398 1.00 30.91 293 GLU A O 1
ATOM 2317 N N . GLU A 1 294 ? 68.075 28.440 21.540 1.00 29.89 294 GLU A N 1
ATOM 2318 C CA . GLU A 1 294 ? 68.249 28.271 23.002 1.00 29.89 294 GLU A CA 1
ATOM 2319 C C . GLU A 1 294 ? 67.244 29.207 23.757 1.00 29.89 294 GLU A C 1
ATOM 2321 O O . GLU A 1 294 ? 66.612 30.038 23.101 1.00 29.89 294 GLU A O 1
ATOM 2326 N N . GLY A 1 295 ? 67.121 29.174 25.103 1.00 27.78 295 GLY A N 1
ATOM 2327 C CA . GLY A 1 295 ? 66.564 30.331 25.857 1.00 27.78 295 GLY A CA 1
ATOM 2328 C C . GLY A 1 295 ? 65.750 30.091 27.148 1.00 27.78 295 GLY A C 1
ATOM 2329 O O . GLY A 1 295 ? 64.522 30.067 27.116 1.00 27.78 295 GLY A O 1
ATOM 2330 N N . ASP A 1 296 ? 66.429 30.039 28.299 1.00 28.77 296 ASP A N 1
ATOM 2331 C CA . ASP A 1 296 ? 65.854 30.069 29.663 1.00 28.77 296 ASP A CA 1
ATOM 2332 C C . ASP A 1 296 ? 65.217 31.421 30.070 1.00 28.77 296 ASP A C 1
ATOM 2334 O O . ASP A 1 296 ? 65.694 32.485 29.675 1.00 28.77 296 ASP A O 1
ATOM 2338 N N . SER A 1 297 ? 64.274 31.403 31.029 1.00 28.55 297 SER A N 1
ATOM 2339 C CA . SER A 1 297 ? 64.410 32.195 32.278 1.00 28.55 297 SER A CA 1
ATOM 2340 C C . SER A 1 297 ? 63.430 31.756 33.385 1.00 28.55 297 SER A C 1
ATOM 2342 O O . SER A 1 297 ? 62.397 31.140 33.134 1.00 28.55 297 SER A O 1
ATOM 2344 N N . SER A 1 298 ? 63.789 32.051 34.637 1.00 29.27 298 SER A N 1
ATOM 2345 C CA . SER A 1 298 ? 63.164 31.567 35.881 1.00 29.27 298 SER A CA 1
ATOM 2346 C C . SER A 1 298 ? 62.674 32.719 36.781 1.00 29.27 298 SER A C 1
ATOM 2348 O O . SER A 1 298 ? 62.954 33.871 36.469 1.00 29.27 298 SER A O 1
ATOM 2350 N N . TYR A 1 299 ? 61.959 32.427 37.888 1.00 28.19 299 TYR A N 1
ATOM 2351 C CA . TYR A 1 299 ? 62.256 32.886 39.276 1.00 28.19 299 TYR A CA 1
ATOM 2352 C C . TYR A 1 299 ? 61.134 32.523 40.299 1.00 28.19 299 TYR A C 1
ATOM 2354 O O . TYR A 1 299 ? 59.980 32.857 40.075 1.00 28.19 299 TYR A O 1
ATOM 2362 N N . TYR A 1 300 ? 61.521 31.868 41.416 1.00 31.64 300 TYR A N 1
ATOM 2363 C CA . TYR A 1 300 ? 61.022 31.874 42.829 1.00 31.64 300 TYR A CA 1
ATOM 2364 C C . TYR A 1 300 ? 59.576 32.333 43.193 1.00 31.64 300 TYR A C 1
ATOM 2366 O O . TYR A 1 300 ? 59.078 33.310 42.658 1.00 31.64 300 TYR A O 1
ATOM 2374 N N . SER A 1 301 ? 58.860 31.806 44.207 1.00 29.62 301 SER A N 1
ATOM 2375 C CA . SER A 1 301 ? 59.157 30.965 45.405 1.00 29.62 301 SER A CA 1
ATOM 2376 C C . SER A 1 301 ? 57.843 30.264 45.881 1.00 29.62 301 SER A C 1
ATOM 2378 O O . SER A 1 301 ? 56.800 30.547 45.302 1.00 29.62 301 SER A O 1
ATOM 2380 N N . GLY A 1 302 ? 57.728 29.399 46.908 1.00 27.98 302 GLY A N 1
ATOM 2381 C CA . GLY A 1 302 ? 58.636 28.940 47.980 1.00 27.98 302 GLY A CA 1
ATOM 2382 C C . GLY A 1 302 ? 57.990 27.843 48.878 1.00 27.98 302 GLY A C 1
ATOM 2383 O O . GLY A 1 302 ? 57.065 27.166 48.438 1.00 27.98 302 GLY A O 1
ATOM 2384 N N . CYS A 1 303 ? 58.471 27.653 50.119 1.00 29.42 303 CYS A N 1
ATOM 2385 C CA . CYS A 1 303 ? 58.124 26.541 51.047 1.00 29.42 303 CYS A CA 1
ATOM 2386 C C . CYS A 1 303 ? 57.108 26.957 52.161 1.00 29.42 303 CYS A C 1
ATOM 2388 O O . CYS A 1 303 ? 56.823 28.145 52.280 1.00 29.42 303 CYS A O 1
ATOM 2390 N N . ASP A 1 304 ? 56.547 26.122 53.060 1.00 31.02 304 ASP A N 1
ATOM 2391 C CA . ASP A 1 304 ? 56.672 24.679 53.392 1.00 31.02 304 ASP A CA 1
ATOM 2392 C C . ASP A 1 304 ? 55.457 24.212 54.265 1.00 31.02 304 ASP A C 1
ATOM 2394 O O . ASP A 1 304 ? 54.585 25.028 54.559 1.00 31.02 304 ASP A O 1
ATOM 2398 N N . VAL A 1 305 ? 55.485 22.961 54.775 1.00 30.09 305 VAL A N 1
ATOM 2399 C CA . VAL A 1 305 ? 54.703 22.331 55.889 1.00 30.09 305 VAL A CA 1
ATOM 2400 C C . VAL A 1 305 ? 53.742 21.179 55.499 1.00 30.09 305 VAL A C 1
ATOM 2402 O O . VAL A 1 305 ? 52.710 21.354 54.860 1.00 30.09 305 VAL A O 1
ATOM 2405 N N . ARG A 1 306 ? 54.079 19.973 55.995 1.00 33.97 306 ARG A N 1
ATOM 2406 C CA . ARG A 1 306 ? 53.291 18.709 56.073 1.00 33.97 306 ARG A CA 1
ATOM 2407 C C . ARG A 1 306 ? 52.712 18.524 57.512 1.00 33.97 306 ARG A C 1
ATOM 2409 O O . ARG A 1 306 ? 53.057 19.363 58.344 1.00 33.97 306 ARG A O 1
ATOM 2416 N N . PRO A 1 307 ? 51.988 17.437 57.913 1.00 49.59 307 PRO A N 1
ATOM 2417 C CA . PRO A 1 307 ? 51.535 16.227 57.185 1.00 49.59 307 PRO A CA 1
ATOM 2418 C C . PRO A 1 307 ? 50.051 15.797 57.397 1.00 49.59 307 PRO A C 1
ATOM 2420 O O . PRO A 1 307 ? 49.383 16.228 58.329 1.00 49.59 307 PRO A O 1
ATOM 2423 N N . GLY A 1 308 ? 49.579 14.830 56.596 1.00 28.55 308 GLY A N 1
ATOM 2424 C CA . GLY A 1 308 ? 48.325 14.073 56.791 1.00 28.55 308 GLY A CA 1
ATOM 2425 C C . GLY A 1 308 ? 48.234 12.890 55.808 1.00 28.55 308 GLY A C 1
ATOM 2426 O O . GLY A 1 308 ? 48.829 12.970 54.737 1.00 28.55 308 GLY A O 1
ATOM 2427 N N . VAL A 1 309 ? 47.582 11.779 56.182 1.00 33.41 309 VAL A N 1
ATOM 2428 C CA . VAL A 1 309 ? 47.601 10.482 55.445 1.00 33.41 309 VAL A CA 1
ATOM 2429 C C . VAL A 1 309 ? 46.207 10.159 54.827 1.00 33.41 309 VAL A C 1
ATOM 2431 O O . VAL A 1 309 ? 45.346 11.034 54.853 1.00 33.41 309 VAL A O 1
ATOM 2434 N N . PRO A 1 310 ? 45.989 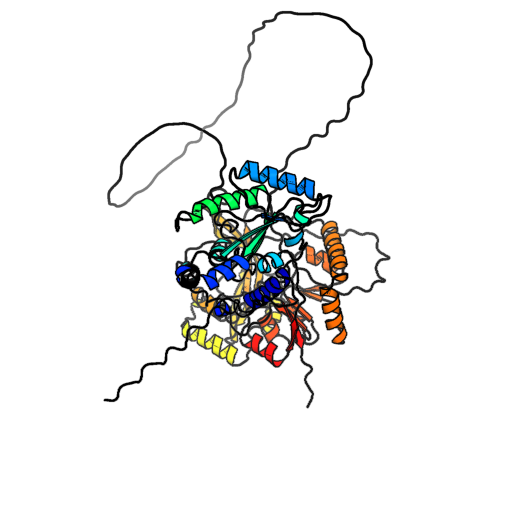8.996 54.177 1.00 40.47 310 PRO A N 1
ATOM 2435 C CA . PRO A 1 310 ? 45.772 8.860 52.735 1.00 40.47 310 PRO A CA 1
ATOM 2436 C C . PRO A 1 310 ? 44.292 8.831 52.297 1.00 40.47 310 PRO A C 1
ATOM 2438 O O . PRO A 1 310 ? 43.398 8.567 53.097 1.00 40.47 310 PRO A O 1
ATOM 2441 N N . THR A 1 311 ? 44.052 8.997 50.992 1.00 33.06 311 THR A N 1
ATOM 2442 C CA . THR A 1 311 ? 42.786 8.635 50.322 1.00 33.06 311 THR A CA 1
ATOM 2443 C C . THR A 1 311 ? 43.078 7.976 48.974 1.00 33.06 311 THR A C 1
ATOM 2445 O O . THR A 1 311 ? 43.973 8.422 48.255 1.00 33.06 311 THR A O 1
ATOM 2448 N N . ASP A 1 312 ? 42.351 6.902 48.662 1.00 34.47 312 ASP A N 1
ATOM 2449 C CA . ASP A 1 312 ? 42.425 6.188 47.383 1.00 34.47 312 ASP A CA 1
ATOM 2450 C C . ASP A 1 312 ? 41.753 6.991 46.246 1.00 34.47 312 ASP A C 1
ATOM 2452 O O . ASP A 1 312 ? 40.809 7.745 46.510 1.00 34.47 312 ASP A O 1
ATOM 2456 N N . PRO A 1 313 ? 42.190 6.844 44.980 1.00 38.84 313 PRO A N 1
ATOM 2457 C CA . PRO A 1 313 ? 41.548 7.488 43.837 1.00 38.84 313 PRO A CA 1
ATOM 2458 C C . PRO A 1 313 ? 40.385 6.642 43.274 1.00 38.84 313 PRO A C 1
ATOM 2460 O O . PRO A 1 313 ? 40.518 5.421 43.173 1.00 38.84 313 PRO A O 1
ATOM 2463 N N . PRO A 1 314 ? 39.270 7.258 42.838 1.00 41.28 314 PRO A N 1
ATOM 2464 C CA . PRO A 1 314 ? 38.249 6.581 42.043 1.00 41.28 314 PRO A CA 1
ATOM 2465 C C . PRO A 1 314 ? 38.628 6.535 40.553 1.00 41.28 314 PRO A C 1
ATOM 2467 O O . PRO A 1 314 ? 39.301 7.428 40.034 1.00 41.28 314 PRO A O 1
ATOM 2470 N N . GLU A 1 315 ? 38.153 5.505 39.854 1.00 30.92 315 GLU A N 1
ATOM 2471 C CA . GLU A 1 315 ? 38.314 5.357 38.405 1.00 30.92 315 GLU A CA 1
ATOM 2472 C C . GLU A 1 315 ? 37.525 6.430 37.639 1.00 30.92 315 GLU A C 1
ATOM 2474 O O . GLU A 1 315 ? 36.393 6.773 37.985 1.00 30.92 315 GLU A O 1
ATOM 2479 N N . SER A 1 316 ? 38.129 6.958 36.572 1.00 29.30 316 SER A N 1
ATOM 2480 C CA . SER A 1 316 ? 37.506 7.957 35.701 1.00 29.30 316 SER A CA 1
ATOM 2481 C C . SER A 1 316 ? 36.900 7.287 34.469 1.00 29.30 316 SER A C 1
ATOM 2483 O O . SER A 1 316 ? 37.611 6.751 33.624 1.00 29.30 316 SER A O 1
ATOM 2485 N N . VAL A 1 317 ? 35.573 7.340 34.352 1.00 30.27 317 VAL A N 1
ATOM 2486 C CA . VAL A 1 317 ? 34.862 6.946 33.129 1.00 30.27 317 VAL A CA 1
ATOM 2487 C C . VAL A 1 317 ? 34.860 8.134 32.168 1.00 30.27 317 VAL A C 1
ATOM 2489 O O . VAL A 1 317 ? 34.258 9.167 32.456 1.00 30.27 317 VAL A O 1
ATOM 2492 N N . GLN A 1 318 ? 35.521 7.992 31.019 1.00 27.80 318 GLN A N 1
ATOM 2493 C CA . GLN A 1 318 ? 35.373 8.932 29.909 1.00 27.80 318 GLN A CA 1
ATOM 2494 C C . GLN A 1 318 ? 34.080 8.622 29.148 1.00 27.80 318 GLN A C 1
ATOM 2496 O O . GLN A 1 318 ? 33.952 7.560 28.547 1.00 27.80 318 GLN A O 1
ATOM 2501 N N . GLN A 1 319 ? 33.136 9.563 29.147 1.00 28.41 319 GLN A N 1
ATOM 2502 C CA . GLN A 1 319 ? 32.030 9.569 28.190 1.00 28.41 319 GLN A CA 1
ATOM 2503 C C . GLN A 1 319 ? 32.490 10.263 26.904 1.00 28.41 319 GLN A C 1
ATOM 2505 O O . GLN A 1 319 ? 32.945 11.406 26.944 1.00 28.41 319 GLN A O 1
ATOM 2510 N N . SER A 1 320 ? 32.355 9.586 25.765 1.00 26.44 320 SER A N 1
ATOM 2511 C CA . SER A 1 320 ? 32.434 10.198 24.438 1.00 26.44 320 SER A CA 1
ATOM 2512 C C . SER A 1 320 ? 31.021 10.472 23.921 1.00 26.44 320 SER A C 1
ATOM 2514 O O . SER A 1 320 ? 30.150 9.606 23.968 1.00 26.44 320 SER A O 1
ATOM 2516 N N . HIS A 1 321 ? 30.785 11.686 23.424 1.00 26.56 321 HIS A N 1
ATOM 2517 C CA . HIS A 1 321 ? 29.537 12.028 22.745 1.00 26.56 321 HIS A CA 1
ATOM 2518 C C . HIS A 1 321 ? 29.599 11.564 21.286 1.00 26.56 321 HIS A C 1
ATOM 2520 O O . HIS A 1 321 ? 30.413 12.071 20.518 1.00 26.56 321 HIS A O 1
ATOM 2526 N N . GLY A 1 322 ? 28.721 10.631 20.914 1.00 25.08 322 GLY A N 1
ATOM 2527 C CA . GLY A 1 322 ? 28.387 10.323 19.525 1.00 25.08 322 GLY A CA 1
ATOM 2528 C C . GLY A 1 322 ? 27.011 10.893 19.190 1.00 25.08 322 GLY A C 1
ATOM 2529 O O . GLY A 1 322 ? 26.032 10.576 19.864 1.00 25.08 322 GLY A O 1
ATOM 2530 N N . SER A 1 323 ? 26.939 11.755 18.180 1.00 24.66 323 SER A N 1
ATOM 2531 C CA . SER A 1 323 ? 25.685 12.206 17.577 1.00 24.66 323 SER A CA 1
ATOM 2532 C C . SER A 1 323 ? 25.200 11.158 16.577 1.00 24.66 323 SER A C 1
ATOM 2534 O O . SER A 1 323 ? 25.911 10.884 15.613 1.00 24.66 323 SER A O 1
ATOM 2536 N N . HIS A 1 324 ? 24.005 10.609 16.783 1.00 25.41 324 HIS A N 1
ATOM 2537 C CA . HIS A 1 324 ? 23.337 9.749 15.806 1.00 25.41 324 HIS A CA 1
ATOM 2538 C C . HIS A 1 324 ? 22.162 10.492 15.165 1.00 25.41 324 HIS A C 1
ATOM 2540 O O . HIS A 1 324 ? 21.390 11.151 15.865 1.00 25.41 324 HIS A O 1
ATOM 2546 N N . ALA A 1 325 ? 22.065 10.387 13.839 1.00 23.73 325 ALA A N 1
ATOM 2547 C CA . ALA A 1 325 ? 20.893 10.792 13.073 1.00 23.73 325 ALA A CA 1
ATOM 2548 C C . ALA A 1 325 ? 19.713 9.837 13.344 1.00 23.73 325 ALA A C 1
ATOM 2550 O O . ALA A 1 325 ? 19.898 8.745 13.887 1.00 23.73 325 ALA A O 1
ATOM 2551 N N . PHE A 1 326 ? 18.503 10.279 13.004 1.00 22.03 326 PHE A N 1
ATOM 2552 C CA . PHE A 1 326 ? 17.269 9.514 13.169 1.00 22.03 326 PHE A CA 1
ATOM 2553 C C . PHE A 1 326 ? 16.811 8.963 11.818 1.00 22.03 326 PHE A C 1
ATOM 2555 O O . PHE A 1 326 ? 16.380 9.748 10.979 1.00 22.03 326 PHE A O 1
ATOM 2562 N N . ASP A 1 327 ? 16.809 7.639 11.665 1.00 26.73 327 ASP A N 1
ATOM 2563 C CA . ASP A 1 327 ? 16.142 6.960 10.550 1.00 26.73 327 ASP A CA 1
ATOM 2564 C C . ASP A 1 327 ? 14.777 6.414 10.993 1.00 26.73 327 ASP A C 1
ATOM 2566 O O . ASP A 1 327 ? 14.638 5.789 12.053 1.00 26.73 327 ASP A O 1
ATOM 2570 N N . GLY A 1 328 ? 13.749 6.667 10.182 1.00 22.20 328 GLY A N 1
ATOM 2571 C CA . GLY A 1 328 ? 12.384 6.205 10.418 1.00 22.20 328 GLY A CA 1
ATOM 2572 C C . GLY A 1 328 ? 12.170 4.774 9.928 1.00 22.20 328 GLY A C 1
ATOM 2573 O O . GLY A 1 328 ? 11.919 4.554 8.748 1.00 22.20 328 GLY A O 1
ATOM 2574 N N . LEU A 1 329 ? 12.212 3.795 10.835 1.00 24.17 329 LEU A N 1
ATOM 2575 C CA . LEU A 1 329 ? 11.810 2.419 10.528 1.00 24.17 329 LEU A CA 1
ATOM 2576 C C . LEU A 1 329 ? 10.284 2.307 10.385 1.00 24.17 329 LEU A C 1
ATOM 2578 O O . LEU A 1 329 ? 9.558 2.391 11.376 1.00 24.17 329 LEU A O 1
ATOM 2582 N N . SER A 1 330 ? 9.818 2.038 9.164 1.00 23.34 330 SER A N 1
ATOM 2583 C CA . SER A 1 330 ? 8.472 1.514 8.916 1.00 23.34 330 SER A CA 1
ATOM 2584 C C . SER A 1 330 ? 8.420 0.037 9.324 1.00 23.34 330 SER A C 1
ATOM 2586 O O . SER A 1 330 ? 9.252 -0.756 8.883 1.00 23.34 330 SER A O 1
ATOM 2588 N N . ILE A 1 331 ? 7.481 -0.336 10.200 1.00 23.34 331 ILE A N 1
ATOM 2589 C CA . ILE A 1 331 ? 7.379 -1.689 10.771 1.00 23.34 331 ILE A CA 1
ATOM 2590 C C . ILE A 1 331 ? 6.114 -2.372 10.251 1.00 23.34 331 ILE A C 1
ATOM 2592 O O . ILE A 1 331 ? 4.999 -2.016 10.628 1.00 23.34 331 ILE A O 1
ATOM 2596 N N . SER A 1 332 ? 6.280 -3.418 9.443 1.00 24.33 332 SER A N 1
ATOM 2597 C CA . SER A 1 332 ? 5.182 -4.292 9.026 1.00 24.33 332 SER A CA 1
ATOM 2598 C C . SER A 1 332 ? 4.983 -5.438 10.026 1.00 24.33 332 SER A C 1
ATOM 2600 O O . SER A 1 332 ? 5.787 -6.367 10.088 1.00 24.33 332 SER A O 1
ATOM 2602 N N . MET A 1 333 ? 3.888 -5.412 10.787 1.00 25.70 333 MET A N 1
ATOM 2603 C CA . MET A 1 333 ? 3.536 -6.440 11.777 1.00 25.70 333 MET A CA 1
ATOM 2604 C C . MET A 1 333 ? 2.239 -7.155 11.374 1.00 25.70 333 MET A C 1
ATOM 2606 O O . MET A 1 333 ? 1.277 -6.460 11.073 1.00 25.70 333 MET A O 1
ATOM 2610 N N . GLN A 1 334 ? 2.173 -8.500 11.436 1.00 41.53 334 GLN A N 1
ATOM 2611 C CA . GLN A 1 334 ? 1.006 -9.249 11.964 1.00 41.53 334 GLN A CA 1
ATOM 2612 C C . GLN A 1 334 ? 1.199 -10.786 12.071 1.00 41.53 334 GLN A C 1
ATOM 2614 O O . GLN A 1 334 ? 2.304 -11.303 11.936 1.00 41.53 334 GLN A O 1
ATOM 2619 N N . ILE A 1 335 ? 0.130 -11.491 12.474 1.00 24.70 335 ILE A N 1
ATOM 2620 C CA . ILE A 1 335 ? 0.124 -12.535 13.518 1.00 24.70 335 ILE A CA 1
ATOM 2621 C C . ILE A 1 335 ? -0.050 -13.967 12.980 1.00 24.70 335 ILE A C 1
ATOM 2623 O O . ILE A 1 335 ? -0.860 -14.220 12.090 1.00 24.70 335 ILE A O 1
ATOM 2627 N N . GLY A 1 336 ? 0.609 -14.933 13.632 1.00 23.30 336 GLY A N 1
ATOM 2628 C CA . GLY A 1 336 ? 0.331 -16.369 13.514 1.00 23.30 336 GLY A CA 1
ATOM 2629 C C . GLY A 1 336 ? 0.019 -17.008 14.875 1.00 23.30 336 GLY A C 1
ATOM 2630 O O . GLY A 1 336 ? 0.549 -16.587 15.898 1.00 23.30 336 GLY A O 1
ATOM 2631 N N . TRP A 1 337 ? -0.833 -18.039 14.897 1.00 24.31 337 TRP A N 1
ATOM 2632 C CA . TRP A 1 337 ? -1.122 -18.809 16.115 1.00 24.31 337 TRP A CA 1
ATOM 2633 C C . TRP A 1 337 ? -0.060 -19.891 16.347 1.00 24.31 337 TRP A C 1
ATOM 2635 O O . TRP A 1 337 ? 0.129 -20.765 15.495 1.00 24.31 337 TRP A O 1
ATOM 2645 N N . VAL A 1 338 ? 0.567 -19.876 17.525 1.00 25.62 338 VAL A N 1
ATOM 2646 C CA . VAL A 1 338 ? 1.514 -20.903 17.988 1.00 25.62 338 VAL A CA 1
ATOM 2647 C C . VAL A 1 338 ? 0.874 -21.723 19.112 1.00 25.62 338 VAL A C 1
ATOM 2649 O O . VAL A 1 338 ? 0.178 -21.184 19.971 1.00 25.62 338 VAL A O 1
ATOM 2652 N N . ASP A 1 339 ? 1.096 -23.037 19.090 1.00 25.25 339 ASP A N 1
ATOM 2653 C CA . ASP A 1 339 ? 0.645 -23.960 20.136 1.00 25.25 339 ASP A CA 1
ATOM 2654 C C . ASP A 1 339 ? 1.556 -23.834 21.373 1.00 25.25 339 ASP A C 1
ATOM 2656 O O . ASP A 1 339 ? 2.784 -23.871 21.258 1.00 25.25 339 ASP A O 1
ATOM 2660 N N . THR A 1 340 ? 0.977 -23.645 22.560 1.00 25.38 340 THR A N 1
ATOM 2661 C CA . THR A 1 340 ? 1.704 -23.169 23.756 1.00 25.38 340 THR A CA 1
ATOM 2662 C C . THR A 1 340 ? 2.664 -24.183 24.391 1.00 25.38 340 THR A C 1
ATOM 2664 O O . THR A 1 340 ? 3.426 -23.817 25.285 1.00 25.38 340 THR A O 1
ATOM 2667 N N . ASP A 1 341 ? 2.676 -25.434 23.928 1.00 26.55 341 ASP A N 1
ATOM 2668 C CA . ASP A 1 341 ? 3.472 -26.523 24.515 1.00 26.55 341 ASP A CA 1
ATOM 2669 C C . ASP A 1 341 ? 4.937 -26.596 24.015 1.00 26.55 341 ASP A C 1
ATOM 2671 O O . ASP A 1 341 ? 5.713 -27.430 24.487 1.00 26.55 341 ASP A O 1
ATOM 2675 N N . LEU A 1 342 ? 5.363 -25.730 23.084 1.00 28.98 342 LEU A N 1
ATOM 2676 C CA . LEU A 1 342 ? 6.645 -25.882 22.367 1.00 28.98 342 LEU A CA 1
ATOM 2677 C C . LEU A 1 342 ? 7.869 -25.178 22.999 1.00 28.98 342 LEU A C 1
ATOM 2679 O O . LEU A 1 342 ? 8.984 -25.296 22.496 1.00 28.98 342 LEU A O 1
ATOM 2683 N N . LEU A 1 343 ? 7.710 -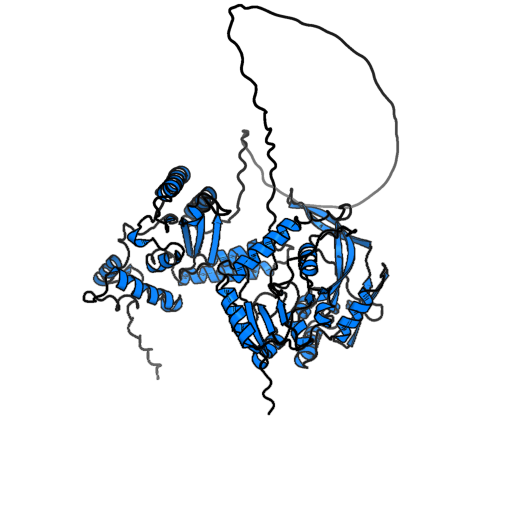24.492 24.136 1.00 27.38 343 LEU A N 1
ATOM 2684 C CA . LEU A 1 343 ? 8.754 -23.638 24.738 1.00 27.38 343 LEU A CA 1
ATOM 2685 C C . LEU A 1 343 ? 9.819 -24.355 25.603 1.00 27.38 343 LEU A C 1
ATOM 2687 O O . LEU A 1 343 ? 10.569 -23.688 26.316 1.00 27.38 343 LEU A O 1
ATOM 2691 N N . GLN A 1 344 ? 9.912 -25.693 25.586 1.00 28.00 344 GLN A N 1
ATOM 2692 C CA . GLN A 1 344 ? 10.762 -26.428 26.545 1.00 28.00 344 GLN A CA 1
ATOM 2693 C C . GLN A 1 344 ? 12.085 -27.002 26.010 1.00 28.00 344 GLN A C 1
ATOM 2695 O O . GLN A 1 344 ? 12.918 -27.437 26.810 1.00 28.00 344 GLN A O 1
ATOM 2700 N N . HIS A 1 345 ? 12.345 -26.956 24.700 1.00 29.88 345 HIS A N 1
ATOM 2701 C CA . HIS A 1 345 ? 13.623 -27.391 24.131 1.00 29.88 345 HIS A CA 1
ATOM 2702 C C . HIS A 1 345 ? 14.070 -26.512 22.961 1.00 29.88 345 HIS A C 1
ATOM 2704 O O . HIS A 1 345 ? 13.409 -26.504 21.932 1.00 29.88 345 HIS A O 1
ATOM 2710 N N . LEU A 1 346 ? 15.249 -25.887 23.087 1.00 27.83 346 LEU A N 1
ATOM 2711 C CA . LEU A 1 346 ? 16.375 -26.054 22.151 1.00 27.83 346 LEU A CA 1
ATOM 2712 C C . LEU A 1 346 ? 17.621 -25.283 22.627 1.00 27.83 346 LEU A C 1
ATOM 2714 O O . LEU A 1 346 ? 17.559 -24.112 22.987 1.00 27.83 346 LEU A O 1
ATOM 2718 N N . GLN A 1 347 ? 18.776 -25.952 22.598 1.00 28.83 347 GLN A N 1
ATOM 2719 C CA . GLN A 1 347 ? 20.098 -25.328 22.691 1.00 28.83 347 GLN A CA 1
ATOM 2720 C C . GLN A 1 347 ? 20.820 -25.500 21.348 1.00 28.83 347 GLN A C 1
ATOM 2722 O O . GLN A 1 347 ? 20.894 -26.617 20.852 1.00 28.83 347 GLN A O 1
ATOM 2727 N N . LEU A 1 348 ? 21.412 -24.406 20.854 1.00 33.38 348 LEU A N 1
ATOM 2728 C CA . LEU A 1 348 ? 22.582 -24.331 19.959 1.00 33.38 348 LEU A CA 1
ATOM 2729 C C . LEU A 1 348 ? 22.617 -25.177 18.664 1.00 33.38 348 LEU A C 1
ATOM 2731 O O . LEU A 1 348 ? 22.855 -26.379 18.705 1.00 33.38 348 LEU A O 1
ATOM 2735 N N . SER A 1 349 ? 22.742 -24.485 17.524 1.00 26.02 349 SER A N 1
ATOM 2736 C CA . SER A 1 349 ? 23.998 -24.518 16.742 1.00 26.02 349 SER A CA 1
ATOM 2737 C C . SER A 1 349 ? 24.038 -23.412 15.677 1.00 26.02 349 SER A C 1
ATOM 2739 O O . SER A 1 349 ? 23.100 -23.287 14.896 1.00 26.02 349 SER A O 1
ATOM 2741 N N . ASN A 1 350 ? 25.136 -22.650 15.600 1.00 32.50 350 ASN A N 1
ATOM 2742 C CA . ASN A 1 350 ? 25.366 -21.672 14.528 1.00 32.50 350 ASN A CA 1
ATOM 2743 C C . ASN A 1 350 ? 25.887 -22.361 13.258 1.00 32.50 350 ASN A C 1
ATOM 2745 O O . ASN A 1 350 ? 26.918 -23.032 13.306 1.00 32.50 350 ASN A O 1
ATOM 2749 N N . SER A 1 351 ? 25.256 -22.101 12.110 1.00 25.56 351 SER A N 1
ATOM 2750 C CA . SER A 1 351 ? 25.802 -22.460 10.796 1.00 25.56 351 SER A CA 1
ATOM 2751 C C . SER A 1 351 ? 25.481 -21.416 9.720 1.00 25.56 351 SER A C 1
ATOM 2753 O O . SER A 1 351 ? 24.396 -21.422 9.154 1.00 25.56 351 SER A O 1
ATOM 2755 N N . SER A 1 352 ? 26.475 -20.577 9.410 1.00 30.98 352 SER A N 1
ATOM 2756 C CA . SER A 1 352 ? 26.696 -19.921 8.108 1.00 30.98 352 SER A CA 1
ATOM 2757 C C . SER A 1 352 ? 25.464 -19.394 7.341 1.00 30.98 352 SER A C 1
ATOM 2759 O O . SER A 1 352 ? 25.136 -19.902 6.267 1.00 30.98 352 SER A O 1
ATOM 2761 N N . THR A 1 353 ? 24.877 -18.293 7.804 1.00 30.00 353 THR A N 1
ATOM 2762 C CA . THR A 1 353 ? 24.099 -17.373 6.953 1.00 30.00 353 THR A CA 1
ATOM 2763 C C . THR A 1 353 ? 25.015 -16.261 6.436 1.00 30.00 353 THR A C 1
ATOM 2765 O O . THR A 1 353 ? 25.667 -15.588 7.234 1.00 30.00 353 THR A O 1
ATOM 2768 N N . GLN A 1 354 ? 25.093 -16.066 5.115 1.00 28.95 354 GLN A N 1
ATOM 2769 C CA . GLN A 1 354 ? 25.719 -14.861 4.555 1.00 28.95 354 GLN A CA 1
ATOM 2770 C C . GLN A 1 354 ? 24.792 -13.652 4.771 1.00 28.95 354 GLN A C 1
ATOM 2772 O O . GLN A 1 354 ? 23.575 -13.829 4.696 1.00 28.95 354 GLN A O 1
ATOM 2777 N N . PRO A 1 355 ? 25.330 -12.447 5.037 1.00 27.70 355 PRO A N 1
ATOM 2778 C CA . PRO A 1 355 ? 24.515 -11.243 5.098 1.00 27.70 355 PRO A CA 1
ATOM 2779 C C . PRO A 1 355 ? 23.971 -10.913 3.703 1.00 27.70 355 PRO A C 1
ATOM 2781 O O . PRO A 1 355 ? 24.715 -10.919 2.722 1.00 27.70 355 PRO A O 1
ATOM 2784 N N . VAL A 1 356 ? 22.676 -10.618 3.632 1.00 37.16 356 VAL A N 1
ATOM 2785 C CA . VAL A 1 356 ? 22.019 -10.038 2.459 1.00 37.16 356 VAL A CA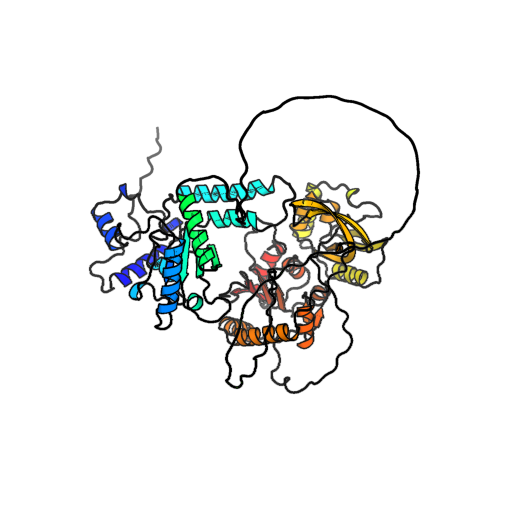 1
ATOM 2786 C C . VAL A 1 356 ? 21.692 -8.601 2.836 1.00 37.16 356 VAL A C 1
ATOM 2788 O O . VAL A 1 356 ? 20.980 -8.377 3.810 1.00 37.16 356 VAL A O 1
ATOM 2791 N N . ALA A 1 357 ? 22.270 -7.644 2.115 1.00 34.69 357 ALA A N 1
ATOM 2792 C CA . ALA A 1 357 ? 22.018 -6.228 2.337 1.00 34.69 357 ALA A CA 1
ATOM 2793 C C . ALA A 1 357 ? 20.705 -5.811 1.667 1.00 34.69 357 ALA A C 1
ATOM 2795 O O . ALA A 1 357 ? 20.419 -6.233 0.542 1.00 34.69 357 ALA A O 1
ATOM 2796 N N . THR A 1 358 ? 19.949 -4.952 2.340 1.00 37.78 358 THR A N 1
ATOM 2797 C CA . THR A 1 358 ? 18.835 -4.205 1.752 1.00 37.78 358 THR A CA 1
ATOM 2798 C C . THR A 1 358 ? 19.334 -2.785 1.446 1.00 37.78 358 THR A C 1
ATOM 2800 O O . THR A 1 358 ? 20.240 -2.282 2.105 1.00 37.78 358 THR A O 1
ATOM 2803 N N . LEU A 1 359 ? 18.844 -2.179 0.367 1.00 40.47 359 LEU A N 1
ATOM 2804 C CA . LEU A 1 359 ? 19.292 -0.877 -0.152 1.00 40.47 359 LEU A CA 1
ATOM 2805 C C . LEU A 1 359 ? 18.094 0.077 -0.187 1.00 40.47 359 LEU A C 1
ATOM 2807 O O . LEU A 1 359 ? 16.961 -0.393 -0.225 1.00 40.47 359 LEU A O 1
ATOM 2811 N N . ASN A 1 360 ? 18.320 1.387 -0.319 1.00 44.25 360 ASN A N 1
ATOM 2812 C CA . ASN A 1 360 ? 17.296 2.253 -0.915 1.00 44.25 360 ASN A CA 1
ATOM 2813 C C . ASN A 1 360 ? 17.074 1.762 -2.355 1.00 44.25 360 ASN A C 1
ATOM 2815 O O . ASN A 1 360 ? 17.948 1.899 -3.215 1.00 44.25 360 ASN A O 1
ATOM 2819 N N . MET A 1 361 ? 15.962 1.055 -2.579 1.00 58.59 361 MET A N 1
ATOM 2820 C CA . MET A 1 361 ? 15.802 0.156 -3.726 1.00 58.59 361 MET A CA 1
ATOM 2821 C C . MET A 1 361 ? 15.347 0.894 -4.990 1.00 58.59 361 MET A C 1
ATOM 2823 O O . MET A 1 361 ? 14.233 0.697 -5.472 1.00 58.59 361 MET A O 1
ATOM 2827 N N . HIS A 1 362 ? 16.230 1.706 -5.574 1.00 78.31 362 HIS A N 1
ATOM 2828 C CA . HIS A 1 362 ? 16.013 2.211 -6.929 1.00 78.31 362 HIS A CA 1
ATOM 2829 C C . HIS A 1 362 ? 15.906 1.028 -7.911 1.00 78.31 362 HIS A C 1
ATOM 2831 O O . HIS A 1 362 ? 16.671 0.057 -7.836 1.00 78.31 362 HIS A O 1
ATOM 2837 N N . ALA A 1 363 ? 14.950 1.104 -8.835 1.00 87.31 363 ALA A N 1
ATOM 2838 C CA . ALA A 1 363 ? 14.665 0.060 -9.812 1.00 87.31 363 ALA A CA 1
ATOM 2839 C C . ALA A 1 363 ? 14.665 0.637 -11.231 1.00 87.31 363 ALA A C 1
ATOM 2841 O O . ALA A 1 363 ? 13.962 1.604 -11.517 1.00 87.31 363 ALA A O 1
ATOM 2842 N N . TRP A 1 364 ? 15.415 0.015 -12.142 1.00 88.44 364 TRP A N 1
ATOM 2843 C CA . TRP A 1 364 ? 15.463 0.421 -13.547 1.00 88.44 364 TRP A CA 1
ATOM 2844 C C . TRP A 1 364 ? 14.565 -0.458 -14.420 1.00 88.44 364 TRP A C 1
ATOM 2846 O O . TRP A 1 364 ? 14.621 -1.687 -14.331 1.00 88.44 364 TRP A O 1
ATOM 2856 N N . SER A 1 365 ? 13.799 0.173 -15.313 1.00 87.50 365 SER A N 1
ATOM 2857 C CA . SER A 1 365 ? 13.034 -0.471 -16.387 1.00 87.50 365 SER A CA 1
ATOM 2858 C C . SER A 1 365 ? 13.607 -0.015 -17.732 1.00 87.50 365 SER A C 1
ATOM 2860 O O . SER A 1 365 ? 13.626 1.180 -18.009 1.00 87.50 365 SER A O 1
ATOM 2862 N N . ASP A 1 366 ? 14.099 -0.939 -18.558 1.00 86.50 366 ASP A N 1
ATOM 2863 C CA . ASP A 1 366 ? 14.363 -0.655 -19.978 1.00 86.50 366 ASP A CA 1
ATOM 2864 C C . ASP A 1 366 ? 13.099 -0.998 -20.792 1.00 86.50 366 ASP A C 1
ATOM 2866 O O . ASP A 1 366 ? 12.371 -1.907 -20.385 1.00 86.50 366 ASP A O 1
ATOM 2870 N N . PRO A 1 367 ? 12.824 -0.333 -21.932 1.00 88.62 367 PRO A N 1
ATOM 2871 C CA . PRO A 1 367 ? 11.730 -0.733 -22.812 1.00 88.62 367 PRO A CA 1
ATOM 2872 C C . PRO A 1 367 ? 11.869 -2.206 -23.236 1.00 88.62 367 PRO A C 1
ATOM 2874 O O . PRO A 1 367 ? 12.978 -2.652 -23.563 1.00 88.62 367 PRO A O 1
ATOM 2877 N N . PRO A 1 368 ? 10.777 -2.988 -23.232 1.00 93.38 368 PRO A N 1
ATOM 2878 C CA . PRO A 1 368 ? 10.808 -4.348 -23.742 1.00 93.38 368 PRO A CA 1
ATOM 2879 C C . PRO A 1 368 ? 10.997 -4.364 -25.262 1.00 93.38 368 PRO A C 1
ATOM 2881 O O . PRO A 1 368 ? 10.688 -3.406 -25.968 1.00 93.38 368 PRO A O 1
ATOM 2884 N N . LEU A 1 369 ? 11.443 -5.501 -25.784 1.00 93.81 369 LEU A N 1
ATOM 2885 C CA . LEU A 1 369 ? 11.468 -5.778 -27.213 1.00 93.81 369 LEU A CA 1
ATOM 2886 C C . LEU A 1 369 ? 10.209 -6.550 -27.632 1.00 93.81 369 LEU A C 1
ATOM 2888 O O . LEU A 1 369 ? 9.692 -7.381 -26.885 1.00 93.81 369 LEU A O 1
ATOM 2892 N N . ARG A 1 370 ? 9.736 -6.328 -28.858 1.00 92.25 370 ARG A N 1
ATOM 2893 C CA . ARG A 1 370 ? 8.662 -7.094 -29.504 1.00 92.25 370 ARG A CA 1
ATOM 2894 C C . ARG A 1 370 ? 9.163 -7.593 -30.852 1.00 92.25 370 ARG A C 1
ATOM 2896 O O . ARG A 1 370 ? 9.655 -6.814 -31.662 1.00 92.25 370 ARG A O 1
ATOM 2903 N N . ASP A 1 371 ? 9.091 -8.905 -31.076 1.00 87.81 371 ASP A N 1
ATOM 2904 C CA . ASP A 1 371 ? 9.617 -9.568 -32.282 1.00 87.81 371 ASP A CA 1
ATOM 2905 C C . ASP A 1 371 ? 11.089 -9.196 -32.616 1.00 87.81 371 ASP A C 1
ATOM 2907 O O . ASP A 1 371 ? 11.486 -9.120 -33.782 1.00 87.81 371 ASP A O 1
ATOM 2911 N N . GLY A 1 372 ? 11.914 -8.961 -31.584 1.00 87.12 372 GLY A N 1
ATOM 2912 C CA . GLY A 1 372 ? 13.332 -8.589 -31.704 1.00 87.12 372 GLY A CA 1
ATOM 2913 C C . GLY A 1 372 ? 13.604 -7.127 -32.095 1.00 87.12 372 GLY A C 1
ATOM 2914 O O . GLY A 1 372 ? 14.733 -6.797 -32.460 1.00 87.12 372 GLY A O 1
ATOM 2915 N N . LYS A 1 373 ? 12.587 -6.261 -32.045 1.00 88.56 373 LYS A N 1
ATOM 2916 C CA . LYS A 1 373 ? 12.661 -4.801 -32.233 1.00 88.56 373 LYS A CA 1
ATOM 2917 C C . LYS A 1 373 ? 12.287 -4.087 -30.943 1.00 88.56 373 LYS A C 1
ATOM 2919 O O . LYS A 1 373 ? 11.678 -4.709 -30.080 1.00 88.56 373 LYS A O 1
ATOM 2924 N N . ASP A 1 374 ? 12.603 -2.801 -30.831 1.00 85.44 374 ASP A N 1
ATOM 2925 C CA . ASP A 1 374 ? 12.047 -1.969 -29.761 1.00 85.44 374 ASP A CA 1
ATOM 2926 C C . ASP A 1 374 ? 10.511 -2.043 -29.814 1.00 85.44 374 ASP A C 1
ATOM 2928 O O . ASP A 1 374 ? 9.918 -1.913 -30.888 1.00 85.44 374 ASP A O 1
ATOM 2932 N N . ALA A 1 375 ? 9.858 -2.344 -28.691 1.00 83.75 375 ALA A N 1
ATOM 2933 C CA . ALA A 1 375 ? 8.413 -2.513 -28.682 1.00 83.75 375 ALA A CA 1
ATOM 2934 C C . ALA A 1 375 ? 7.653 -1.191 -28.877 1.00 83.75 375 ALA A C 1
ATOM 2936 O O . ALA A 1 375 ? 6.478 -1.254 -29.233 1.00 83.75 375 ALA A O 1
ATOM 2937 N N . ASP A 1 376 ? 8.300 -0.031 -28.711 1.00 83.38 376 ASP A N 1
ATOM 2938 C CA . ASP A 1 376 ? 7.732 1.277 -29.060 1.00 83.38 376 ASP A CA 1
ATOM 2939 C C . ASP A 1 376 ? 7.858 1.596 -30.575 1.00 83.38 376 ASP A C 1
ATOM 2941 O O . ASP A 1 376 ? 7.221 2.530 -31.056 1.00 83.38 376 ASP A O 1
ATOM 2945 N N . GLU A 1 377 ? 8.582 0.790 -31.382 1.00 84.38 377 GLU A N 1
ATOM 2946 C CA . GLU A 1 377 ? 8.452 0.820 -32.862 1.00 84.38 377 GLU A CA 1
ATOM 2947 C C . GLU A 1 377 ? 7.087 0.288 -33.337 1.00 84.38 377 GLU A C 1
ATOM 2949 O O . GLU A 1 377 ? 6.696 0.479 -34.494 1.00 84.38 377 GLU A O 1
ATOM 2954 N N . TRP A 1 378 ? 6.368 -0.436 -32.478 1.00 78.88 378 TRP A N 1
ATOM 2955 C CA . TRP A 1 378 ? 4.953 -0.688 -32.689 1.00 78.88 378 TRP A CA 1
ATOM 2956 C C . TRP A 1 378 ? 4.205 0.556 -32.213 1.00 78.88 378 TRP A C 1
ATOM 2958 O O . TRP A 1 378 ? 4.192 0.838 -31.023 1.00 78.88 378 TRP A O 1
ATOM 2968 N N . GLU A 1 379 ? 3.608 1.290 -33.156 1.00 73.62 379 GLU A N 1
ATOM 2969 C CA . GLU A 1 379 ? 2.919 2.569 -32.929 1.00 73.62 379 GLU A CA 1
ATOM 2970 C C . GLU A 1 379 ? 1.380 2.386 -32.800 1.00 73.62 379 GLU A C 1
ATOM 2972 O O . GLU A 1 379 ? 0.653 2.724 -33.740 1.00 73.62 379 GLU A O 1
ATOM 2977 N N . PRO A 1 380 ? 0.810 1.847 -31.698 1.00 81.19 380 PRO A N 1
ATOM 2978 C CA . PRO A 1 380 ? -0.591 2.107 -31.395 1.00 81.19 380 PRO A CA 1
ATOM 2979 C C . PRO A 1 380 ? -0.720 3.575 -30.975 1.00 81.19 380 PRO A C 1
ATOM 2981 O O . PRO A 1 380 ? 0.150 4.115 -30.295 1.00 81.19 380 PRO A O 1
ATOM 2984 N N . THR A 1 381 ? -1.818 4.239 -31.313 1.00 88.50 381 THR A N 1
ATOM 2985 C CA . THR A 1 381 ? -2.102 5.528 -30.669 1.00 88.50 381 THR A CA 1
ATOM 2986 C C . THR A 1 381 ? -2.410 5.318 -29.185 1.00 88.50 381 THR A C 1
ATOM 2988 O O . THR A 1 381 ? -2.945 4.280 -28.791 1.00 88.50 381 THR A O 1
ATOM 2991 N N . GLU A 1 382 ? -2.131 6.320 -28.351 1.00 90.00 382 GLU A N 1
ATOM 2992 C CA . GLU A 1 382 ? -2.490 6.318 -26.924 1.00 90.00 382 GLU A CA 1
ATOM 2993 C C . GLU A 1 382 ? -3.969 5.943 -26.715 1.00 90.00 382 GLU A C 1
ATOM 2995 O O . GLU A 1 382 ? -4.298 5.059 -25.926 1.00 90.00 382 GLU A O 1
ATOM 3000 N N . SER A 1 383 ? -4.870 6.528 -27.513 1.00 91.00 383 SER A N 1
ATOM 3001 C CA . SER A 1 383 ? -6.304 6.224 -27.471 1.00 91.00 383 SER A CA 1
ATOM 3002 C C . SER A 1 383 ? -6.638 4.772 -27.844 1.00 91.00 383 SER A C 1
ATOM 3004 O O . SER A 1 383 ? -7.572 4.204 -27.279 1.00 91.00 383 SER A O 1
ATOM 3006 N N . GLU A 1 384 ? -5.898 4.151 -28.768 1.00 91.19 384 GLU A N 1
ATOM 3007 C CA . GLU A 1 384 ? -6.040 2.720 -29.073 1.00 91.19 384 GLU A CA 1
ATOM 3008 C C . GLU A 1 384 ? -5.514 1.850 -27.928 1.00 91.19 384 GLU A C 1
ATOM 3010 O O . GLU A 1 384 ? -6.137 0.841 -27.604 1.00 91.19 384 GLU A O 1
ATOM 3015 N N . ALA A 1 385 ? -4.420 2.245 -27.274 1.00 91.38 385 ALA A N 1
ATOM 3016 C CA . ALA A 1 385 ? -3.890 1.535 -26.115 1.00 91.38 385 ALA A CA 1
ATOM 3017 C C . ALA A 1 385 ? -4.853 1.583 -24.918 1.00 91.38 385 ALA A C 1
ATOM 3019 O O . ALA A 1 385 ? -5.195 0.526 -24.385 1.00 91.38 385 ALA A O 1
ATOM 3020 N N . ILE A 1 386 ? -5.397 2.758 -24.575 1.00 92.94 386 ILE A N 1
ATOM 3021 C CA . ILE A 1 386 ? -6.457 2.904 -23.559 1.00 92.94 386 ILE A CA 1
ATOM 3022 C C . ILE A 1 386 ? -7.658 2.020 -23.912 1.00 92.94 386 ILE A C 1
ATOM 3024 O O . ILE A 1 386 ? -8.114 1.236 -23.079 1.00 92.94 386 ILE A O 1
ATOM 3028 N N . ALA A 1 387 ? -8.138 2.084 -25.160 1.00 93.94 387 ALA A N 1
ATOM 3029 C CA . ALA A 1 387 ? -9.274 1.283 -25.609 1.00 93.94 387 ALA A CA 1
ATOM 3030 C C . ALA A 1 387 ? -9.005 -0.232 -25.534 1.00 93.94 387 ALA A C 1
ATOM 3032 O O . ALA A 1 387 ? -9.913 -0.991 -25.196 1.00 93.94 387 ALA A O 1
ATOM 3033 N N . ASN A 1 388 ? -7.775 -0.679 -25.804 1.00 93.38 388 ASN A N 1
ATOM 3034 C CA . ASN A 1 388 ? -7.369 -2.080 -25.690 1.00 93.38 388 ASN A CA 1
ATOM 3035 C C . ASN A 1 388 ? -7.289 -2.541 -24.222 1.00 93.38 388 ASN A C 1
ATOM 3037 O O . ASN A 1 388 ? -7.793 -3.623 -23.907 1.00 93.38 388 ASN A O 1
ATOM 3041 N N . ILE A 1 389 ? -6.721 -1.721 -23.326 1.00 93.50 389 ILE A N 1
ATOM 3042 C CA . ILE A 1 389 ? -6.689 -1.959 -21.869 1.00 93.50 389 ILE A CA 1
ATOM 3043 C C . ILE A 1 389 ? -8.123 -2.087 -21.335 1.00 93.50 389 ILE A C 1
ATOM 3045 O O . ILE A 1 389 ? -8.474 -3.088 -20.702 1.00 93.50 389 ILE A O 1
ATOM 3049 N N . ASP A 1 390 ? -8.982 -1.114 -21.655 1.00 94.44 390 ASP A N 1
ATOM 3050 C CA . ASP A 1 390 ? -10.390 -1.108 -21.259 1.00 94.44 390 ASP A CA 1
ATOM 3051 C C . ASP A 1 390 ? -11.141 -2.316 -21.826 1.00 94.44 390 ASP A C 1
ATOM 3053 O O . ASP A 1 390 ? -11.836 -3.014 -21.087 1.00 94.44 390 ASP A O 1
ATOM 3057 N N . GLN A 1 391 ? -10.976 -2.633 -23.114 1.00 94.81 391 GLN A N 1
ATOM 3058 C CA . GLN A 1 391 ? -11.636 -3.785 -23.728 1.00 94.81 391 GLN A CA 1
ATOM 3059 C C . GLN A 1 391 ? -11.209 -5.107 -23.076 1.00 94.81 391 GLN A C 1
ATOM 3061 O O . GLN A 1 391 ? -12.060 -5.971 -22.845 1.00 94.81 391 GLN A O 1
ATOM 3066 N N . TRP A 1 392 ? -9.921 -5.283 -22.765 1.00 93.81 392 TRP A N 1
ATOM 3067 C CA . TRP A 1 392 ? -9.426 -6.480 -22.082 1.00 93.81 392 TRP A CA 1
ATOM 3068 C C . TRP A 1 392 ? -10.031 -6.614 -20.682 1.00 93.81 392 TRP A C 1
ATOM 3070 O O . TRP A 1 392 ? -10.548 -7.676 -20.313 1.00 93.81 392 TRP A O 1
ATOM 3080 N N . TYR A 1 393 ? -10.018 -5.518 -19.925 1.00 93.50 393 TYR A N 1
ATOM 3081 C CA . TYR A 1 393 ? -10.479 -5.487 -18.546 1.00 93.50 393 TYR A CA 1
ATOM 3082 C C . TYR A 1 393 ? -11.9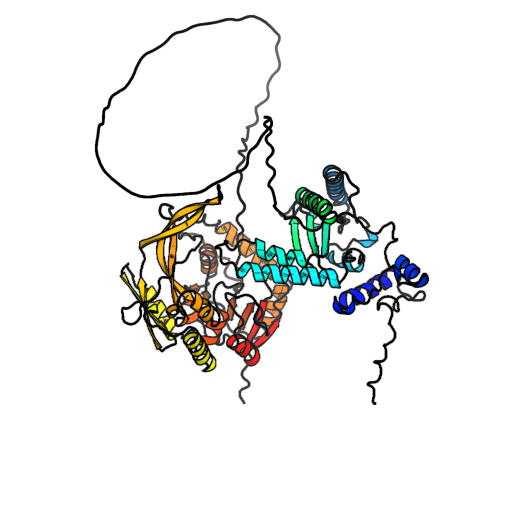97 -5.686 -18.427 1.00 93.50 393 TYR A C 1
ATOM 3084 O O . TYR A 1 393 ? -12.447 -6.510 -17.626 1.00 93.50 393 TYR A O 1
ATOM 3092 N N . GLN A 1 394 ? -12.779 -5.003 -19.273 1.00 93.81 394 GLN A N 1
ATOM 3093 C CA . GLN A 1 394 ? -14.242 -5.113 -19.349 1.00 93.81 394 GLN A CA 1
ATOM 3094 C C . GLN A 1 394 ? -14.708 -6.466 -19.910 1.00 93.81 394 GLN A C 1
ATOM 3096 O O . GLN A 1 394 ? -15.797 -6.932 -19.584 1.00 93.81 394 GLN A O 1
ATOM 3101 N N . ALA A 1 395 ? -13.873 -7.158 -20.694 1.00 95.06 395 ALA A N 1
ATOM 3102 C CA . ALA A 1 395 ? -14.112 -8.549 -21.083 1.00 95.06 395 ALA A CA 1
ATOM 3103 C C . ALA A 1 395 ? -13.907 -9.557 -19.929 1.00 95.06 395 ALA A C 1
ATOM 3105 O O . ALA A 1 395 ? -13.992 -10.765 -20.161 1.00 95.06 395 ALA A O 1
ATOM 3106 N N . GLY A 1 396 ? -13.614 -9.091 -18.707 1.00 93.88 396 GLY A N 1
ATOM 3107 C CA . GLY A 1 396 ? -13.416 -9.930 -17.523 1.00 93.88 396 GLY A CA 1
ATOM 3108 C C . GLY A 1 396 ? -12.146 -10.779 -17.576 1.00 93.88 396 GLY A C 1
ATOM 3109 O O . GLY A 1 396 ? -12.064 -11.801 -16.898 1.00 93.88 396 GLY A O 1
ATOM 3110 N N . ARG A 1 397 ? -11.169 -10.404 -18.412 1.00 94.94 397 ARG A N 1
ATOM 3111 C CA . ARG A 1 397 ? -9.918 -11.151 -18.565 1.00 94.94 397 ARG A CA 1
ATOM 3112 C C . ARG A 1 397 ? -8.910 -10.733 -17.488 1.00 94.94 397 ARG A C 1
ATOM 3114 O O . ARG A 1 397 ? -8.804 -9.533 -17.211 1.00 94.94 397 ARG A O 1
ATOM 3121 N N . PRO A 1 398 ? -8.159 -11.676 -16.891 1.00 94.81 398 PRO A N 1
ATOM 3122 C CA . PRO A 1 398 ? -7.129 -11.343 -15.915 1.00 94.81 398 PRO A CA 1
ATOM 3123 C C . PRO A 1 398 ? -6.017 -10.498 -16.554 1.00 94.81 398 PRO A C 1
ATOM 3125 O O . PRO A 1 398 ? -5.607 -10.752 -17.689 1.00 94.81 398 PRO A O 1
ATOM 3128 N N . LEU A 1 399 ? -5.549 -9.497 -15.813 1.00 94.56 399 LEU A N 1
ATOM 3129 C CA . LEU A 1 399 ? -4.270 -8.818 -16.003 1.00 94.56 399 LEU A CA 1
ATOM 3130 C C . LEU A 1 399 ? -3.125 -9.655 -15.415 1.00 94.56 399 LEU A C 1
ATOM 3132 O O . LEU A 1 399 ? -2.034 -9.652 -15.977 1.00 94.56 399 LEU A O 1
ATOM 3136 N N . PHE A 1 400 ? -3.378 -10.446 -14.366 1.00 95.12 400 PHE A N 1
ATOM 3137 C CA . PHE A 1 400 ? -2.372 -11.294 -13.710 1.00 95.12 400 PHE A CA 1
ATOM 3138 C C . PHE A 1 400 ? -2.671 -12.805 -13.837 1.00 95.12 400 PHE A C 1
ATOM 3140 O O . PHE A 1 400 ? -2.969 -13.466 -12.839 1.00 95.12 400 PHE A O 1
ATOM 3147 N N . PRO A 1 401 ? -2.611 -13.403 -15.049 1.00 93.88 401 PRO A N 1
ATOM 3148 C CA . PRO A 1 401 ? -2.775 -14.845 -15.213 1.00 93.88 401 PRO A CA 1
ATOM 3149 C C . PRO A 1 401 ? -1.761 -15.645 -14.379 1.00 93.88 401 PRO A C 1
ATOM 3151 O O . PRO A 1 401 ? -0.554 -15.388 -14.415 1.00 93.88 401 PRO A O 1
ATOM 3154 N N . ARG A 1 402 ? -2.248 -16.657 -13.645 1.00 94.56 402 ARG A N 1
ATOM 3155 C CA . ARG A 1 402 ? -1.411 -17.514 -12.781 1.00 94.56 402 ARG A CA 1
ATOM 3156 C C . ARG A 1 402 ? -0.338 -18.270 -13.580 1.00 94.56 402 ARG A C 1
ATOM 3158 O O . ARG A 1 402 ? 0.753 -18.496 -13.068 1.00 94.56 402 ARG A O 1
ATOM 3165 N N . ASP A 1 403 ? -0.635 -18.649 -14.821 1.00 94.62 403 ASP A N 1
ATOM 3166 C CA . ASP A 1 403 ? 0.310 -19.253 -15.764 1.00 94.62 403 ASP A CA 1
ATOM 3167 C C . ASP A 1 403 ? 1.395 -18.259 -16.207 1.00 94.62 403 ASP A C 1
ATOM 3169 O O . ASP A 1 403 ? 2.574 -18.585 -16.095 1.00 94.62 403 ASP A O 1
ATOM 3173 N N . SER A 1 404 ? 1.042 -17.020 -16.572 1.00 93.31 404 SER A N 1
ATOM 3174 C CA . SER A 1 404 ? 2.037 -15.978 -16.889 1.00 93.31 404 SER A CA 1
ATOM 3175 C C . SER A 1 404 ? 3.007 -15.717 -15.726 1.00 93.31 404 SER A C 1
ATOM 3177 O O . SER A 1 404 ? 4.221 -15.692 -15.930 1.00 93.31 404 SER A O 1
ATOM 3179 N N . LEU A 1 405 ? 2.508 -15.577 -14.491 1.00 95.50 405 LEU A N 1
ATOM 3180 C CA . LEU A 1 405 ? 3.371 -15.392 -13.312 1.00 95.50 405 LEU A CA 1
ATOM 3181 C C . LEU A 1 405 ? 4.240 -16.624 -13.020 1.00 95.50 405 LEU A C 1
ATOM 3183 O O . LEU A 1 405 ? 5.388 -16.496 -12.587 1.00 9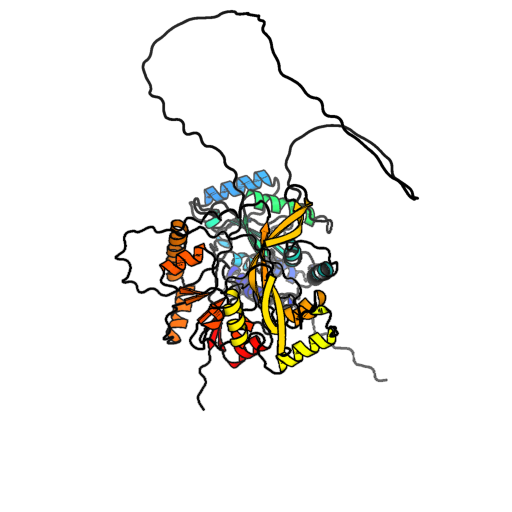5.50 405 LEU A O 1
ATOM 3187 N N . GLN A 1 406 ? 3.716 -17.827 -13.269 1.00 96.81 406 GLN A N 1
ATOM 3188 C CA . GLN A 1 406 ? 4.472 -19.066 -13.129 1.00 96.81 406 GLN A CA 1
ATOM 3189 C C . GLN A 1 406 ? 5.624 -19.139 -14.140 1.00 96.81 406 GLN A C 1
ATOM 3191 O O . GLN A 1 406 ? 6.740 -19.484 -13.742 1.00 96.81 406 GLN A O 1
ATOM 3196 N N . ASP A 1 407 ? 5.374 -18.788 -15.401 1.00 97.06 407 ASP A N 1
ATOM 3197 C CA . ASP A 1 407 ? 6.371 -18.802 -16.473 1.00 97.06 407 ASP A CA 1
ATOM 3198 C C . ASP A 1 407 ? 7.476 -17.761 -16.239 1.00 97.06 407 ASP A C 1
ATOM 3200 O O . ASP A 1 407 ? 8.657 -18.052 -16.447 1.00 97.06 407 ASP A O 1
ATOM 3204 N N . VAL A 1 408 ? 7.135 -16.562 -15.752 1.00 97.06 408 VAL A N 1
ATOM 3205 C CA . VAL A 1 408 ? 8.131 -15.538 -15.385 1.00 97.06 408 VAL A CA 1
ATOM 3206 C C . VAL A 1 408 ? 8.968 -15.992 -14.184 1.00 97.06 408 VAL A C 1
ATOM 3208 O O . VAL A 1 408 ? 10.197 -15.930 -14.240 1.00 97.06 408 VAL A O 1
ATOM 3211 N N . ARG A 1 409 ? 8.351 -16.563 -13.137 1.00 96.06 409 ARG A N 1
ATOM 3212 C CA . ARG A 1 409 ? 9.085 -17.129 -11.988 1.00 96.06 409 ARG A CA 1
ATOM 3213 C C . ARG A 1 409 ? 10.091 -18.200 -12.398 1.00 96.06 409 ARG A C 1
ATOM 3215 O O . ARG A 1 409 ? 11.216 -18.222 -11.900 1.00 96.06 409 ARG A O 1
ATOM 3222 N N . ASP A 1 410 ? 9.690 -19.108 -13.281 1.00 97.62 410 ASP A N 1
ATOM 3223 C CA . ASP A 1 410 ? 10.550 -20.215 -13.704 1.00 97.62 410 ASP A CA 1
ATOM 3224 C C . ASP A 1 410 ? 11.632 -19.768 -14.702 1.00 97.62 410 ASP A C 1
ATOM 3226 O O . ASP A 1 410 ? 12.615 -20.482 -14.904 1.00 97.62 410 ASP A O 1
ATOM 3230 N N . GLN A 1 411 ? 11.512 -18.568 -15.281 1.00 97.88 411 GLN A N 1
ATOM 3231 C CA . GLN A 1 411 ? 12.606 -17.882 -15.971 1.00 97.88 411 GLN A CA 1
ATOM 3232 C C . GLN A 1 411 ? 13.571 -17.209 -14.988 1.00 97.88 411 GLN A C 1
ATOM 3234 O O . GLN A 1 411 ? 14.766 -17.485 -15.061 1.00 97.88 411 GLN A O 1
ATOM 3239 N N . LEU A 1 412 ? 13.069 -16.423 -14.029 1.00 95.88 412 LEU A N 1
ATOM 3240 C CA . LEU A 1 412 ? 13.880 -15.724 -13.016 1.00 95.88 412 LEU A CA 1
ATOM 3241 C C . LEU A 1 412 ? 14.698 -16.671 -12.119 1.00 95.88 412 LEU A C 1
ATOM 3243 O O . LEU A 1 412 ? 15.770 -16.310 -11.646 1.00 95.88 412 LEU A O 1
ATOM 3247 N N . ARG A 1 413 ? 14.236 -17.911 -11.918 1.00 94.81 413 ARG A N 1
ATOM 3248 C CA . ARG A 1 413 ? 14.970 -18.957 -11.178 1.00 94.81 413 ARG A CA 1
ATOM 3249 C C . ARG A 1 413 ? 16.146 -19.582 -11.935 1.00 94.81 413 ARG A C 1
ATOM 3251 O O . ARG A 1 413 ? 16.886 -20.375 -11.350 1.00 94.81 413 ARG A O 1
ATOM 3258 N N . LYS A 1 414 ? 16.309 -19.302 -13.229 1.00 95.31 414 LYS A N 1
ATOM 3259 C CA . LYS A 1 414 ? 17.464 -19.772 -14.009 1.00 95.31 414 LYS A CA 1
ATOM 3260 C C . LYS A 1 414 ? 18.680 -18.889 -13.692 1.00 95.31 414 LYS A C 1
ATOM 3262 O O . LYS A 1 414 ? 18.510 -17.731 -13.328 1.00 95.31 414 LYS A O 1
ATOM 3267 N N . PRO A 1 415 ? 19.917 -19.392 -13.849 1.00 93.69 415 PRO A N 1
ATOM 3268 C CA . PRO A 1 415 ? 21.111 -18.557 -13.757 1.00 93.69 415 PRO A CA 1
ATOM 3269 C C . PRO A 1 415 ? 21.197 -17.628 -14.978 1.00 93.69 415 PRO A C 1
ATOM 3271 O O . PRO A 1 415 ? 21.827 -17.976 -15.978 1.00 93.69 415 PRO A O 1
ATOM 3274 N N . LEU A 1 416 ? 20.531 -16.477 -14.886 1.00 95.19 416 LEU A N 1
ATOM 3275 C CA . LEU A 1 416 ? 20.506 -15.429 -15.905 1.00 95.19 416 LEU A CA 1
ATOM 3276 C C . LEU A 1 416 ? 21.834 -14.658 -15.951 1.00 95.19 416 LEU A C 1
ATOM 3278 O O . LEU A 1 416 ? 22.528 -14.504 -14.942 1.00 95.19 416 LEU A O 1
ATOM 3282 N N . LYS A 1 417 ? 22.181 -14.163 -17.136 1.00 94.38 417 LYS A N 1
ATOM 3283 C CA . LYS A 1 417 ? 23.374 -13.361 -17.425 1.00 94.38 417 LYS A CA 1
ATOM 3284 C C . LYS A 1 417 ? 23.003 -12.127 -18.235 1.00 94.38 417 LYS A C 1
ATOM 3286 O O . LYS A 1 417 ? 21.972 -12.094 -18.896 1.00 94.38 417 LYS A O 1
ATOM 3291 N N . ASN A 1 418 ? 23.893 -11.139 -18.238 1.00 96.50 418 ASN A N 1
ATOM 3292 C CA . ASN A 1 418 ? 23.791 -9.995 -19.137 1.00 96.50 418 ASN A CA 1
ATOM 3293 C C . ASN A 1 418 ? 23.655 -10.463 -20.600 1.00 96.50 418 ASN A C 1
ATOM 3295 O O . ASN A 1 418 ? 24.478 -11.255 -21.069 1.00 96.50 418 ASN A O 1
ATOM 3299 N N . GLY A 1 419 ? 22.616 -9.994 -21.289 1.00 93.94 419 GLY A N 1
ATOM 3300 C CA . GLY A 1 419 ? 22.292 -10.386 -22.662 1.00 93.94 419 GLY A CA 1
ATOM 3301 C C . GLY A 1 419 ? 21.433 -11.649 -22.805 1.00 93.94 419 GLY A C 1
ATOM 3302 O O . GLY A 1 419 ? 21.056 -11.968 -23.930 1.00 93.94 419 GLY A O 1
ATOM 3303 N N . ASP A 1 420 ? 21.081 -12.342 -21.714 1.00 97.06 420 ASP A N 1
ATOM 3304 C CA . ASP A 1 420 ? 19.928 -13.254 -21.721 1.00 97.06 420 ASP A CA 1
ATOM 3305 C C . ASP A 1 420 ? 18.623 -12.435 -21.810 1.00 97.06 420 ASP A C 1
ATOM 3307 O O . ASP A 1 420 ? 18.631 -11.201 -21.765 1.00 97.06 420 ASP A O 1
ATOM 3311 N N . SER A 1 421 ? 17.470 -13.091 -21.941 1.00 97.12 421 SER A N 1
ATOM 3312 C CA . SER A 1 421 ? 16.175 -12.402 -21.987 1.00 97.12 421 SER A CA 1
ATOM 3313 C C . SER A 1 421 ? 15.078 -13.158 -21.246 1.00 97.12 421 SER A C 1
ATOM 3315 O O . SER A 1 421 ? 15.081 -14.390 -21.183 1.00 97.12 421 SER A O 1
ATOM 3317 N N . ILE A 1 422 ? 14.148 -12.397 -20.670 1.00 97.81 422 ILE A N 1
ATOM 3318 C CA . ILE A 1 422 ? 12.959 -12.892 -19.976 1.00 97.81 422 ILE A CA 1
ATOM 3319 C C . ILE A 1 422 ? 11.744 -12.579 -20.846 1.00 97.81 422 ILE A C 1
ATOM 3321 O O . ILE A 1 422 ? 11.500 -11.431 -21.206 1.00 97.81 422 ILE A O 1
ATOM 3325 N N . TYR A 1 423 ? 10.972 -13.603 -21.179 1.00 97.19 423 TYR A N 1
ATOM 3326 C CA . TYR A 1 423 ? 9.802 -13.492 -22.037 1.00 97.19 423 TYR A CA 1
ATOM 3327 C C . TYR A 1 423 ? 8.544 -13.362 -21.183 1.00 97.19 423 TYR A C 1
ATOM 3329 O O . TYR A 1 423 ? 8.238 -14.251 -20.382 1.00 97.19 423 TYR A O 1
ATOM 3337 N N . VAL A 1 424 ? 7.801 -12.275 -21.374 1.00 96.19 424 VAL A N 1
ATOM 3338 C CA . VAL A 1 424 ? 6.509 -12.036 -20.731 1.00 96.19 424 VAL A CA 1
ATOM 3339 C C . VAL A 1 424 ? 5.418 -12.006 -21.791 1.00 96.19 424 VAL A C 1
ATOM 3341 O O . VAL A 1 424 ? 5.574 -11.411 -22.855 1.00 96.19 424 VAL A O 1
ATOM 3344 N N . LYS A 1 425 ? 4.294 -12.661 -21.509 1.00 94.19 425 LYS A N 1
ATOM 3345 C CA . LYS A 1 425 ? 3.119 -12.623 -22.374 1.00 94.19 425 LYS A CA 1
ATOM 3346 C C . LYS A 1 425 ? 2.228 -11.449 -21.973 1.00 94.19 425 LYS A C 1
ATOM 3348 O O . LYS A 1 425 ? 1.605 -11.492 -20.913 1.00 94.19 425 LYS A O 1
ATOM 3353 N N . ALA A 1 426 ? 2.177 -10.437 -22.830 1.00 91.62 426 ALA A N 1
ATOM 3354 C CA . ALA A 1 426 ? 1.325 -9.265 -22.676 1.00 91.62 426 ALA A CA 1
ATOM 3355 C C . ALA A 1 426 ? -0.162 -9.619 -22.817 1.00 91.62 426 ALA A C 1
ATOM 3357 O O . ALA A 1 426 ? -0.526 -10.685 -23.334 1.00 91.62 426 ALA A O 1
ATOM 3358 N N . PHE A 1 427 ? -1.045 -8.707 -22.400 1.00 86.31 427 PHE A N 1
ATOM 3359 C CA . PHE A 1 427 ? -2.482 -8.946 -22.533 1.00 86.31 427 PHE A CA 1
ATOM 3360 C C . PHE A 1 427 ? -2.971 -8.880 -23.989 1.00 86.31 427 PHE A C 1
ATOM 3362 O O . PHE A 1 427 ? -3.986 -9.487 -24.297 1.00 86.31 427 PHE A O 1
ATOM 3369 N N . ASP A 1 428 ? -2.253 -8.268 -24.938 1.00 85.75 428 ASP A N 1
ATOM 3370 C CA . ASP A 1 428 ? -2.600 -8.412 -26.368 1.00 85.75 428 ASP A CA 1
ATOM 3371 C C . ASP A 1 428 ? -2.363 -9.848 -26.901 1.00 85.75 428 ASP A C 1
ATOM 3373 O O . ASP A 1 428 ? -2.787 -10.195 -28.004 1.00 85.75 428 ASP A O 1
ATOM 3377 N N . GLY A 1 429 ? -1.731 -10.707 -26.092 1.00 87.31 429 GLY A N 1
ATOM 3378 C CA . GLY A 1 429 ? -1.380 -12.087 -26.407 1.00 87.31 429 GLY A CA 1
ATOM 3379 C C . GLY A 1 429 ? 0.001 -12.248 -27.043 1.00 87.31 429 GLY A C 1
ATOM 3380 O O . GLY A 1 429 ? 0.420 -13.391 -27.252 1.00 87.31 429 GLY A O 1
ATOM 3381 N N . SER A 1 430 ? 0.700 -11.147 -27.324 1.00 91.19 430 SER A N 1
ATOM 3382 C CA . SER A 1 430 ? 2.058 -11.138 -27.864 1.00 91.19 430 SER A CA 1
ATOM 3383 C C . SER A 1 430 ? 3.092 -11.446 -26.785 1.00 91.19 430 SER A C 1
ATOM 3385 O O . SER A 1 430 ? 2.831 -11.348 -25.583 1.00 91.19 430 SER A O 1
ATOM 3387 N N . ILE A 1 431 ? 4.287 -11.830 -27.227 1.00 94.44 431 ILE A N 1
ATOM 3388 C CA . ILE A 1 431 ? 5.430 -12.058 -26.347 1.00 94.44 431 ILE A CA 1
ATOM 3389 C C . ILE A 1 431 ? 6.337 -10.833 -26.404 1.00 94.44 431 ILE A C 1
ATOM 3391 O O . ILE A 1 431 ? 6.799 -10.449 -27.477 1.00 94.44 431 ILE A O 1
ATOM 3395 N N . TYR A 1 432 ? 6.581 -10.257 -25.235 1.00 95.12 432 TYR A N 1
ATOM 3396 C CA . TYR A 1 432 ? 7.503 -9.159 -25.006 1.00 95.12 432 TYR A CA 1
ATOM 3397 C C . TYR A 1 432 ? 8.771 -9.721 -24.359 1.00 95.12 432 TYR A C 1
ATOM 3399 O O . TYR A 1 432 ? 8.715 -10.524 -23.426 1.00 95.12 432 TYR A O 1
ATOM 3407 N N . GLU A 1 433 ? 9.919 -9.335 -24.891 1.00 96.50 433 GLU A N 1
ATOM 3408 C CA . GLU A 1 433 ? 11.242 -9.820 -24.522 1.00 96.50 433 GLU A CA 1
ATOM 3409 C C . GLU A 1 433 ? 11.964 -8.737 -23.717 1.00 96.50 433 GLU A C 1
ATOM 3411 O O . GLU A 1 433 ? 12.266 -7.667 -24.232 1.00 96.50 433 GLU A O 1
ATOM 3416 N N . TRP A 1 434 ? 12.233 -9.008 -22.444 1.00 96.44 434 TRP A N 1
ATOM 3417 C CA . TRP A 1 434 ? 12.931 -8.102 -21.537 1.00 96.44 434 TRP A CA 1
ATOM 3418 C C . TRP A 1 434 ? 14.409 -8.505 -21.454 1.00 96.44 434 TRP A C 1
ATOM 3420 O O . TRP A 1 434 ? 14.710 -9.568 -20.895 1.00 96.44 434 TRP A O 1
ATOM 3430 N N . PRO A 1 435 ? 15.350 -7.707 -21.996 1.00 96.44 435 PRO A N 1
ATOM 3431 C CA . PRO A 1 435 ? 16.771 -8.024 -21.928 1.00 96.44 435 PRO A CA 1
ATOM 3432 C C . PRO A 1 435 ? 17.275 -7.993 -20.482 1.00 96.44 435 PRO A C 1
ATOM 3434 O O . PRO A 1 435 ? 17.038 -7.035 -19.748 1.00 96.44 435 PRO A O 1
ATOM 3437 N N . VAL A 1 436 ? 18.026 -9.014 -20.074 1.00 96.81 436 VAL A N 1
ATOM 3438 C CA . VAL A 1 436 ? 18.694 -9.036 -18.770 1.00 96.81 436 VAL A CA 1
ATOM 3439 C C . VAL A 1 436 ? 19.931 -8.149 -18.840 1.00 96.81 436 VAL A C 1
ATOM 3441 O O . VAL A 1 436 ? 20.838 -8.384 -19.642 1.00 96.81 436 VAL A O 1
ATOM 3444 N N . LYS A 1 437 ? 19.977 -7.134 -17.977 1.00 96.38 437 LYS A N 1
ATOM 3445 C CA . LYS A 1 437 ? 21.015 -6.096 -17.938 1.00 96.38 437 LYS A CA 1
ATOM 3446 C C . LYS A 1 437 ? 21.871 -6.115 -16.678 1.00 96.38 437 LYS A C 1
ATOM 3448 O O . LYS A 1 437 ? 22.617 -5.176 -16.429 1.00 96.38 437 LYS A O 1
ATOM 3453 N N . THR A 1 438 ? 21.816 -7.189 -15.893 1.00 95.19 438 THR A N 1
ATOM 3454 C CA . THR A 1 438 ? 22.676 -7.394 -14.719 1.00 95.19 438 THR A CA 1
ATOM 3455 C C . THR A 1 438 ? 24.151 -7.110 -15.045 1.00 95.19 438 THR A C 1
ATOM 3457 O O . THR A 1 438 ? 24.739 -7.744 -15.919 1.00 95.19 438 THR A O 1
ATOM 3460 N N . GLY A 1 439 ? 24.754 -6.153 -14.344 1.00 94.88 439 GLY A N 1
ATOM 3461 C CA . GLY A 1 439 ? 26.119 -5.667 -14.548 1.00 94.88 439 GLY A CA 1
ATOM 3462 C C . GLY A 1 439 ? 26.257 -4.426 -15.442 1.00 94.88 439 GLY A C 1
ATOM 3463 O O . GLY A 1 439 ? 27.331 -3.826 -15.433 1.00 94.88 439 GLY A O 1
ATOM 3464 N N . ASP A 1 440 ? 25.218 -4.008 -16.178 1.00 96.56 440 ASP A N 1
ATOM 3465 C CA . ASP A 1 440 ? 25.232 -2.729 -16.907 1.00 96.56 440 ASP A CA 1
ATOM 3466 C C . ASP A 1 440 ? 25.262 -1.561 -15.904 1.00 96.56 440 ASP A C 1
ATOM 3468 O O . ASP A 1 440 ? 24.646 -1.620 -14.837 1.00 96.56 440 ASP A O 1
ATOM 3472 N N . ILE A 1 441 ? 25.968 -0.482 -16.256 1.00 95.69 441 ILE A N 1
ATOM 3473 C CA . ILE A 1 441 ? 26.038 0.742 -15.449 1.00 95.69 441 ILE A CA 1
ATOM 3474 C C . ILE A 1 441 ? 25.114 1.798 -16.058 1.00 95.69 441 ILE A C 1
ATOM 3476 O O . ILE A 1 441 ? 25.339 2.257 -17.181 1.00 95.69 441 ILE A O 1
ATOM 3480 N N . LYS A 1 442 ? 24.107 2.225 -15.297 1.00 94.75 442 LYS A N 1
ATOM 3481 C CA . LYS A 1 442 ? 23.308 3.424 -15.573 1.00 94.75 442 LYS A CA 1
ATOM 3482 C C . LYS A 1 442 ? 23.950 4.629 -14.878 1.00 94.75 442 LYS A C 1
ATOM 3484 O O . LYS A 1 442 ? 24.683 4.494 -13.900 1.00 94.75 442 LYS A O 1
ATOM 3489 N N . THR A 1 443 ? 23.716 5.823 -15.410 1.00 94.06 443 THR A N 1
ATOM 3490 C CA . THR A 1 443 ? 24.093 7.088 -14.766 1.00 94.06 443 THR A CA 1
ATOM 3491 C C . THR A 1 443 ? 22.815 7.863 -14.481 1.00 94.06 443 THR A C 1
ATOM 3493 O O . THR A 1 443 ? 22.058 8.089 -15.421 1.00 94.06 443 THR A O 1
ATOM 3496 N N . GLY A 1 444 ? 22.627 8.287 -13.234 1.00 90.19 444 GLY A N 1
ATOM 3497 C CA . GLY A 1 444 ? 21.626 9.276 -12.839 1.00 90.19 444 GLY A CA 1
ATOM 3498 C C . GLY A 1 444 ? 22.275 10.605 -12.448 1.00 90.19 444 GLY A C 1
ATOM 3499 O O . GLY A 1 444 ? 23.505 10.708 -12.341 1.00 90.19 444 GLY A O 1
ATOM 3500 N N . TRP A 1 445 ? 21.433 11.606 -12.228 1.00 90.31 445 TRP A N 1
ATOM 3501 C CA . TRP A 1 445 ? 21.771 12.814 -11.485 1.00 90.31 445 TRP A CA 1
ATOM 3502 C C . TRP A 1 445 ? 20.931 12.798 -10.213 1.00 90.31 445 TRP A C 1
ATOM 3504 O O . TRP A 1 445 ? 19.746 12.493 -10.276 1.00 90.31 445 TRP A O 1
ATOM 3514 N N . GLU A 1 446 ? 21.558 13.062 -9.076 1.00 88.69 446 GLU A N 1
ATOM 3515 C CA . GLU A 1 446 ? 20.906 13.142 -7.768 1.00 88.69 446 GLU A CA 1
ATOM 3516 C C . GLU A 1 446 ? 21.402 14.415 -7.076 1.00 88.69 446 GLU A C 1
ATOM 3518 O O . GLU A 1 446 ? 22.589 14.735 -7.217 1.00 88.69 446 GLU A O 1
ATOM 3523 N N . PRO A 1 447 ? 20.552 15.150 -6.340 1.00 87.75 447 PRO A N 1
ATOM 3524 C CA . PRO A 1 447 ? 21.019 16.255 -5.513 1.00 87.75 447 PRO A CA 1
ATOM 3525 C C . PRO A 1 447 ? 21.989 15.725 -4.449 1.00 87.75 447 PRO A C 1
ATOM 3527 O O . PRO A 1 447 ? 21.753 14.696 -3.820 1.00 87.75 447 PRO A O 1
ATOM 3530 N N . ASP A 1 448 ? 23.113 16.409 -4.268 1.00 86.38 448 ASP A N 1
ATOM 3531 C CA . ASP A 1 448 ? 24.091 16.096 -3.230 1.00 86.38 448 ASP A CA 1
ATOM 3532 C C . ASP A 1 448 ? 23.597 16.621 -1.872 1.00 86.38 448 ASP A C 1
ATOM 3534 O O . ASP A 1 448 ? 23.398 17.824 -1.713 1.00 86.38 448 ASP A O 1
ATOM 3538 N N . ASP A 1 449 ? 23.396 15.725 -0.900 1.00 82.38 449 ASP A N 1
ATOM 3539 C CA . ASP A 1 449 ? 22.710 16.013 0.375 1.00 82.38 449 ASP A CA 1
ATOM 3540 C C . ASP A 1 449 ? 23.314 17.190 1.175 1.00 82.38 449 ASP A C 1
ATOM 3542 O O . ASP A 1 449 ? 22.603 17.877 1.910 1.00 82.38 449 ASP A O 1
ATOM 3546 N N . ASP A 1 450 ? 24.621 17.446 1.031 1.00 87.81 450 ASP A N 1
ATOM 3547 C CA . ASP A 1 450 ? 25.339 18.521 1.729 1.00 87.81 450 ASP A CA 1
ATOM 3548 C C . ASP A 1 450 ? 25.214 19.892 1.033 1.00 87.81 450 ASP A C 1
ATOM 3550 O O . ASP A 1 450 ? 25.381 20.935 1.675 1.00 87.81 450 ASP A O 1
ATOM 3554 N N . THR A 1 451 ? 24.988 19.913 -0.286 1.00 89.94 451 THR A N 1
ATOM 3555 C CA . THR A 1 451 ? 25.128 21.124 -1.122 1.00 89.94 451 THR A CA 1
ATOM 3556 C C . THR A 1 451 ? 23.883 21.494 -1.925 1.00 89.94 451 THR A C 1
ATOM 3558 O O . THR A 1 451 ? 23.736 22.656 -2.306 1.00 89.94 451 THR A O 1
ATOM 3561 N N . GLY A 1 452 ? 22.993 20.535 -2.186 1.00 88.81 452 GLY A N 1
ATOM 3562 C CA . GLY A 1 452 ? 21.870 20.661 -3.114 1.00 88.81 452 GLY A CA 1
ATOM 3563 C C . GLY A 1 452 ? 22.272 20.718 -4.594 1.00 88.81 452 GLY A C 1
ATOM 3564 O O . GLY A 1 452 ? 21.401 20.888 -5.442 1.00 88.81 452 GLY A O 1
ATOM 3565 N N . GLU A 1 453 ? 23.562 20.597 -4.935 1.00 92.38 453 GLU A N 1
ATOM 3566 C CA . GLU A 1 453 ? 24.018 20.594 -6.331 1.00 92.38 453 GLU A CA 1
ATOM 3567 C C . GLU A 1 453 ? 23.783 19.221 -6.984 1.00 92.38 453 GLU A C 1
ATOM 3569 O O . GLU A 1 453 ? 24.019 18.180 -6.370 1.00 92.38 453 GLU A O 1
ATOM 3574 N N . GLU A 1 454 ? 23.360 19.196 -8.253 1.00 91.81 454 GLU A N 1
ATOM 3575 C CA . GLU A 1 454 ? 23.209 17.945 -9.005 1.00 91.81 454 GLU A CA 1
ATOM 3576 C C . GLU A 1 454 ? 24.551 17.225 -9.180 1.00 91.81 454 GLU A C 1
ATOM 3578 O O . GLU A 1 454 ? 25.488 17.700 -9.833 1.00 91.81 454 GLU A O 1
ATOM 3583 N N . LYS A 1 455 ? 24.616 16.004 -8.660 1.00 92.69 455 LYS A N 1
ATOM 3584 C CA . LYS A 1 455 ? 25.785 15.140 -8.710 1.00 92.69 455 LYS A CA 1
ATOM 3585 C C . LYS A 1 455 ? 25.518 13.936 -9.586 1.00 92.69 455 LYS A C 1
ATOM 3587 O O . LYS A 1 455 ? 24.517 13.237 -9.471 1.00 92.69 455 LYS A O 1
ATOM 3592 N N . ARG A 1 456 ? 26.480 13.652 -10.459 1.00 93.75 456 ARG A N 1
ATOM 3593 C CA . ARG A 1 456 ? 26.436 12.490 -11.341 1.00 93.75 456 ARG A CA 1
ATOM 3594 C C . ARG A 1 456 ? 26.702 11.207 -10.547 1.00 93.75 456 ARG A C 1
ATOM 3596 O O . ARG A 1 456 ? 27.851 10.937 -10.193 1.00 93.75 456 ARG A O 1
ATOM 3603 N N . VAL A 1 457 ? 25.676 10.388 -10.344 1.00 92.69 457 VAL A N 1
ATOM 3604 C CA . VAL A 1 457 ? 25.769 9.095 -9.648 1.00 92.69 457 VAL A CA 1
ATOM 3605 C C . VAL A 1 457 ? 25.758 7.950 -10.663 1.00 92.69 457 VAL A C 1
ATOM 3607 O O . VAL A 1 457 ? 25.096 8.001 -11.701 1.00 92.69 457 VAL A O 1
ATOM 3610 N N . GLN A 1 458 ? 26.545 6.907 -10.398 1.00 95.19 458 GLN A N 1
ATOM 3611 C CA . GLN A 1 458 ? 26.573 5.690 -11.207 1.00 95.19 458 GLN A CA 1
ATOM 3612 C C . GLN A 1 458 ? 25.939 4.537 -10.441 1.00 95.19 458 GLN A C 1
ATOM 3614 O O . GLN A 1 458 ? 26.243 4.324 -9.271 1.00 95.19 458 GLN A O 1
ATOM 3619 N N . TRP A 1 459 ? 25.115 3.763 -11.137 1.00 94.00 459 TRP A N 1
ATOM 3620 C CA . TRP A 1 459 ? 24.355 2.651 -10.586 1.00 94.00 459 TRP A CA 1
ATOM 3621 C C . TRP A 1 459 ? 24.612 1.392 -11.403 1.00 94.00 459 TRP A C 1
ATOM 3623 O O . TRP A 1 459 ? 24.441 1.407 -12.621 1.00 94.00 459 TRP A O 1
ATOM 3633 N N . VAL A 1 460 ? 24.999 0.296 -10.754 1.00 94.44 460 VAL A N 1
ATOM 3634 C CA . VAL A 1 460 ? 25.063 -1.022 -11.388 1.00 94.44 460 VAL A CA 1
ATOM 3635 C C . VAL A 1 460 ? 23.700 -1.699 -11.282 1.00 94.44 460 VAL A C 1
ATOM 3637 O O . VAL A 1 460 ? 23.098 -1.740 -10.209 1.00 94.44 460 VAL A O 1
ATOM 3640 N N . LEU A 1 461 ? 23.204 -2.223 -12.401 1.00 94.94 461 LEU A N 1
ATOM 3641 C CA . LEU A 1 461 ? 21.998 -3.044 -12.430 1.00 94.94 461 LEU A CA 1
ATOM 3642 C C . LEU A 1 461 ? 22.316 -4.437 -11.885 1.00 94.94 461 LEU A C 1
ATOM 3644 O O . LEU A 1 461 ? 23.311 -5.050 -12.268 1.00 94.94 461 LEU A O 1
ATOM 3648 N N . THR A 1 462 ? 21.477 -4.963 -11.001 1.00 93.44 462 THR A N 1
ATOM 3649 C CA . THR A 1 462 ? 21.717 -6.229 -10.299 1.00 93.44 462 THR A CA 1
ATOM 3650 C C . THR A 1 462 ? 20.650 -7.265 -10.655 1.00 93.44 462 THR A C 1
ATOM 3652 O O . THR A 1 462 ? 20.503 -7.607 -11.831 1.00 93.44 462 THR A O 1
ATOM 3655 N N . THR A 1 463 ? 19.941 -7.817 -9.675 1.00 92.06 463 THR A N 1
ATOM 3656 C CA . THR A 1 463 ? 19.003 -8.926 -9.865 1.00 92.06 463 THR A CA 1
ATOM 3657 C C . THR A 1 463 ? 17.726 -8.439 -10.566 1.00 92.06 463 THR A C 1
ATOM 3659 O O . THR A 1 463 ? 17.121 -7.468 -10.096 1.00 92.06 463 THR A O 1
ATOM 3662 N N . PRO A 1 464 ? 17.290 -9.086 -11.666 1.00 95.94 464 PRO A N 1
ATOM 3663 C CA . PRO A 1 464 ? 15.991 -8.809 -12.263 1.00 95.94 464 PRO A CA 1
ATOM 3664 C C . PRO A 1 464 ? 14.859 -9.316 -11.358 1.00 95.94 464 PRO A C 1
ATOM 3666 O O . PRO A 1 464 ? 14.966 -10.388 -10.760 1.00 95.94 464 PRO A O 1
ATOM 3669 N N . HIS A 1 465 ? 13.768 -8.563 -11.275 1.00 94.25 465 HIS A N 1
ATOM 3670 C CA . HIS A 1 465 ? 12.574 -8.875 -10.491 1.00 94.25 465 HIS A CA 1
ATOM 3671 C C . HIS A 1 465 ? 11.300 -8.507 -11.266 1.00 94.25 465 HIS A C 1
ATOM 3673 O O . HIS A 1 465 ? 11.361 -7.844 -12.306 1.00 94.25 465 HIS A O 1
ATOM 3679 N N . ILE A 1 466 ? 10.146 -8.966 -10.778 1.00 95.06 466 ILE A N 1
ATOM 3680 C CA . ILE A 1 466 ? 8.848 -8.649 -11.379 1.00 95.06 466 ILE A CA 1
ATOM 3681 C C . ILE A 1 466 ? 8.400 -7.259 -10.934 1.00 95.06 466 ILE A C 1
ATOM 3683 O O . ILE A 1 466 ? 8.412 -6.949 -9.746 1.00 95.06 466 ILE A O 1
ATOM 3687 N N . SER A 1 467 ? 7.948 -6.456 -11.892 1.00 93.56 467 SER A N 1
ATOM 3688 C CA . SER A 1 467 ? 7.220 -5.216 -11.641 1.00 93.56 467 SER A CA 1
ATOM 3689 C C . SER A 1 467 ? 5.742 -5.425 -11.951 1.00 93.56 467 SER A C 1
ATOM 3691 O O . SER A 1 467 ? 5.404 -5.997 -12.989 1.00 93.56 467 SER A O 1
ATOM 3693 N N . TYR A 1 468 ? 4.857 -4.970 -11.068 1.00 94.56 468 TYR A N 1
ATOM 3694 C CA . TYR A 1 468 ? 3.410 -5.108 -11.229 1.00 94.56 468 TYR A CA 1
ATOM 3695 C C . TYR A 1 468 ? 2.782 -3.761 -11.580 1.00 94.56 468 TYR A C 1
ATOM 3697 O O . TYR A 1 468 ? 3.101 -2.743 -10.962 1.00 94.56 468 TYR A O 1
ATOM 3705 N N . ARG A 1 469 ? 1.876 -3.751 -12.562 1.00 93.62 469 ARG A N 1
ATOM 3706 C CA . ARG A 1 469 ? 1.146 -2.556 -13.005 1.00 93.62 469 ARG A CA 1
ATOM 3707 C C . ARG A 1 469 ? -0.355 -2.786 -12.895 1.00 93.62 469 ARG A C 1
ATOM 3709 O O . ARG A 1 469 ? -0.890 -3.704 -13.516 1.00 93.62 469 ARG A O 1
ATOM 3716 N N . SER A 1 470 ? -1.012 -1.967 -12.078 1.00 93.94 470 SER A N 1
ATOM 3717 C CA . SER A 1 470 ? -2.468 -1.934 -11.930 1.00 93.94 470 SER A CA 1
ATOM 3718 C C . SER A 1 470 ? -3.164 -1.549 -13.236 1.00 93.94 470 SER A C 1
ATOM 3720 O O . SER A 1 470 ? -2.554 -1.019 -14.163 1.00 93.94 470 SER A O 1
ATOM 3722 N N . PHE A 1 471 ? -4.473 -1.772 -13.303 1.00 93.12 471 PHE A N 1
ATOM 3723 C CA . PHE A 1 471 ? -5.321 -1.334 -14.408 1.00 93.12 471 PHE A CA 1
ATOM 3724 C C . PHE A 1 471 ? -5.221 0.176 -14.686 1.00 93.12 471 PHE A C 1
ATOM 3726 O O . PHE A 1 471 ? -5.254 0.577 -15.849 1.00 93.12 471 PHE A O 1
ATOM 3733 N N . THR A 1 472 ? -5.086 0.999 -13.641 1.00 91.06 472 THR A N 1
ATOM 3734 C CA . THR A 1 472 ? -4.821 2.441 -13.764 1.00 91.06 472 THR A CA 1
ATOM 3735 C C . THR A 1 472 ? -3.372 2.699 -14.168 1.00 91.06 472 THR A C 1
ATOM 3737 O O . THR A 1 472 ? -3.152 3.315 -15.203 1.00 91.06 472 THR A O 1
ATOM 3740 N N . GLY A 1 473 ? -2.401 2.088 -13.480 1.00 91.19 473 GLY A N 1
ATOM 3741 C CA . GLY A 1 473 ? -0.969 2.254 -13.759 1.00 91.19 473 GLY A CA 1
ATOM 3742 C C . GLY A 1 473 ? -0.546 1.869 -15.181 1.00 91.19 473 GLY A C 1
ATOM 3743 O O . GLY A 1 473 ? 0.416 2.415 -15.711 1.00 91.19 473 GLY A O 1
ATOM 3744 N N . LEU A 1 474 ? -1.272 0.962 -15.844 1.00 92.12 474 LEU A N 1
ATOM 3745 C CA . LEU A 1 474 ? -1.077 0.662 -17.267 1.00 92.12 474 LEU A CA 1
ATOM 3746 C C . LEU A 1 474 ? -1.451 1.829 -18.190 1.00 92.12 474 LEU A C 1
ATOM 3748 O O . LEU A 1 474 ? -0.869 1.950 -19.263 1.00 92.12 474 LEU A O 1
ATOM 3752 N N . LYS A 1 475 ? -2.406 2.674 -17.794 1.00 91.00 475 LYS A N 1
ATOM 3753 C CA . LYS A 1 475 ? -2.781 3.896 -18.517 1.00 91.00 475 LYS A CA 1
ATOM 3754 C C . LYS A 1 475 ? -1.803 5.022 -18.209 1.00 91.00 475 LYS A C 1
ATOM 3756 O O . LYS A 1 475 ? -1.355 5.686 -19.133 1.00 91.00 475 LYS A O 1
ATOM 3761 N N . ASP A 1 476 ? -1.409 5.165 -16.948 1.00 88.19 476 ASP A N 1
ATOM 3762 C CA . ASP A 1 476 ? -0.454 6.188 -16.505 1.00 88.19 476 ASP A CA 1
ATOM 3763 C C . ASP A 1 476 ? 0.912 6.008 -17.209 1.00 88.19 476 ASP A C 1
ATOM 3765 O O . ASP A 1 476 ? 1.549 6.969 -17.640 1.00 88.19 476 ASP A O 1
ATOM 3769 N N . LEU A 1 477 ? 1.317 4.754 -17.459 1.00 86.44 477 LEU A N 1
ATOM 3770 C CA . LEU A 1 477 ? 2.509 4.414 -18.247 1.00 86.44 477 LEU A CA 1
ATOM 3771 C C . LEU A 1 477 ? 2.485 4.875 -19.713 1.00 86.44 477 LEU A C 1
ATOM 3773 O O . LEU A 1 477 ? 3.549 4.925 -20.332 1.00 86.44 477 LEU A O 1
ATOM 3777 N N . LEU A 1 478 ? 1.330 5.222 -20.287 1.00 85.69 478 LEU A N 1
ATOM 3778 C CA . LEU A 1 478 ? 1.248 5.668 -21.683 1.00 85.69 478 LEU A CA 1
ATOM 3779 C C . LEU A 1 478 ? 2.008 6.978 -21.929 1.00 85.69 478 LEU A C 1
ATOM 3781 O O . LEU A 1 478 ? 2.502 7.182 -23.036 1.00 85.69 478 LEU A O 1
ATOM 3785 N N . ALA A 1 479 ? 2.166 7.813 -20.896 1.00 81.88 479 ALA A N 1
ATOM 3786 C CA . ALA A 1 479 ? 3.001 9.013 -20.942 1.00 81.88 479 ALA A CA 1
ATOM 3787 C C . ALA A 1 479 ? 4.508 8.700 -21.077 1.00 81.88 479 ALA A C 1
ATOM 3789 O O . ALA A 1 479 ? 5.268 9.535 -21.565 1.00 81.88 479 ALA A O 1
ATOM 3790 N N . TYR A 1 480 ? 4.938 7.497 -20.674 1.00 78.38 480 TYR A N 1
ATOM 3791 C CA . TYR A 1 480 ? 6.347 7.095 -20.588 1.00 78.38 480 TYR A CA 1
ATOM 3792 C C . TYR A 1 480 ? 6.763 6.037 -21.626 1.00 78.38 480 TYR A C 1
ATOM 3794 O O . TYR A 1 480 ? 7.943 5.949 -21.960 1.00 78.38 480 TYR A O 1
ATOM 3802 N N . GLY A 1 481 ? 5.827 5.227 -22.134 1.00 81.69 481 GLY A N 1
ATOM 3803 C CA . GLY A 1 481 ? 6.097 4.224 -23.170 1.00 81.69 481 GLY A CA 1
ATOM 3804 C C . GLY A 1 481 ? 4.883 3.348 -23.492 1.00 81.69 481 GLY A C 1
ATOM 3805 O O . GLY A 1 481 ? 4.398 2.588 -22.648 1.00 81.69 481 GLY A O 1
ATOM 3806 N N . LEU A 1 482 ? 4.417 3.410 -24.742 1.00 83.19 482 LEU A N 1
ATOM 3807 C CA . LEU A 1 482 ? 3.223 2.702 -25.224 1.00 83.19 482 LEU A CA 1
ATOM 3808 C C . LEU A 1 482 ? 3.346 1.179 -25.096 1.00 83.19 482 LEU A C 1
ATOM 3810 O O . LEU A 1 482 ? 2.360 0.498 -24.825 1.00 83.19 482 LEU A O 1
ATOM 3814 N N . SER A 1 483 ? 4.547 0.631 -25.265 1.00 80.38 483 SER A N 1
ATOM 3815 C CA . SER A 1 483 ? 4.837 -0.797 -25.139 1.00 80.38 483 SER A C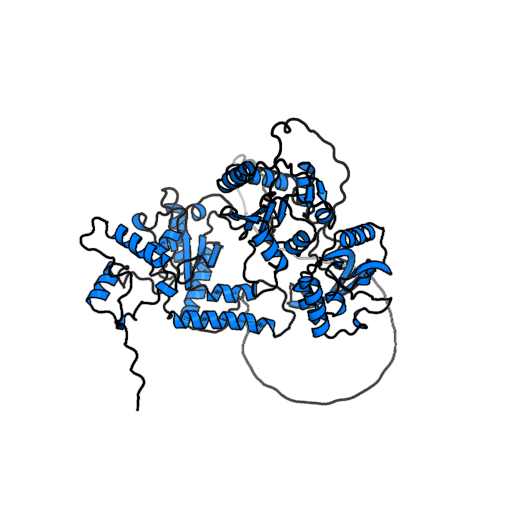A 1
ATOM 3816 C C . SER A 1 483 ? 4.635 -1.345 -23.727 1.00 80.38 483 SER A C 1
ATOM 3818 O O . SER A 1 483 ? 4.135 -2.464 -23.567 1.00 80.38 483 SER A O 1
ATOM 3820 N N . GLN A 1 484 ? 4.990 -0.570 -22.698 1.00 84.31 484 GLN A N 1
ATOM 3821 C CA . GLN A 1 484 ? 4.898 -0.988 -21.296 1.00 84.31 484 GLN A CA 1
ATOM 3822 C C . GLN A 1 484 ? 3.438 -1.066 -20.831 1.00 84.31 484 GLN A C 1
ATOM 3824 O O . GLN A 1 484 ? 3.085 -1.958 -20.060 1.00 84.31 484 GLN A O 1
ATOM 3829 N N . ALA A 1 485 ? 2.566 -0.224 -21.390 1.00 87.44 485 ALA A N 1
ATOM 3830 C CA . ALA A 1 485 ? 1.124 -0.221 -21.144 1.00 87.44 485 ALA A CA 1
ATOM 3831 C C . ALA A 1 485 ? 0.388 -1.511 -21.572 1.00 87.44 485 ALA A C 1
ATOM 3833 O O . ALA A 1 485 ? -0.781 -1.689 -21.233 1.00 87.44 485 ALA A O 1
ATOM 3834 N N . TYR A 1 486 ? 1.051 -2.439 -22.278 1.00 90.31 486 TYR A N 1
ATOM 3835 C CA . TYR A 1 486 ? 0.513 -3.771 -22.604 1.00 90.31 486 TYR A CA 1
ATOM 3836 C C . TYR A 1 486 ? 0.967 -4.886 -21.640 1.00 90.31 486 TYR A C 1
ATOM 3838 O O . TYR A 1 486 ? 0.479 -6.021 -21.712 1.00 90.31 486 TYR A O 1
ATOM 3846 N N . CYS A 1 487 ? 1.870 -4.565 -20.708 1.00 92.00 487 CYS A N 1
ATOM 3847 C CA . CYS A 1 487 ? 2.512 -5.498 -19.787 1.00 92.00 487 CYS A CA 1
ATOM 3848 C C . CYS A 1 487 ? 2.146 -5.181 -18.325 1.00 92.00 487 CYS A C 1
ATOM 3850 O O . CYS A 1 487 ? 2.872 -4.485 -17.622 1.00 92.00 487 CYS A O 1
ATOM 3852 N N . SER A 1 488 ? 1.050 -5.770 -17.834 1.00 94.00 488 SER A N 1
ATOM 3853 C CA . SER A 1 488 ? 0.687 -5.805 -16.398 1.00 94.00 488 SER A CA 1
ATOM 3854 C C . SER A 1 488 ? 1.786 -6.400 -15.511 1.00 94.00 488 SER A C 1
ATOM 3856 O O . SER A 1 488 ? 1.905 -6.062 -14.334 1.00 94.00 488 SER A O 1
ATOM 3858 N N . VAL A 1 489 ? 2.590 -7.289 -16.093 1.00 95.06 489 VAL A N 1
ATOM 3859 C CA . VAL A 1 489 ? 3.786 -7.897 -15.515 1.00 95.06 489 VAL A CA 1
ATOM 3860 C C . VAL A 1 489 ? 4.979 -7.386 -16.326 1.00 95.06 489 VAL A C 1
ATOM 3862 O O . VAL A 1 489 ? 5.129 -7.736 -17.494 1.00 95.06 489 VAL A O 1
ATOM 3865 N N . GLY A 1 490 ? 5.806 -6.532 -15.731 1.00 93.81 490 GLY A N 1
ATOM 3866 C CA . GLY A 1 490 ? 7.064 -6.044 -16.302 1.00 93.81 490 GLY A CA 1
ATOM 3867 C C . GLY A 1 490 ? 8.281 -6.683 -15.632 1.00 93.81 490 GLY A C 1
ATOM 3868 O O . GLY A 1 490 ? 8.144 -7.390 -14.631 1.00 93.81 490 GLY A O 1
ATOM 3869 N N . ILE A 1 491 ? 9.478 -6.414 -16.156 1.00 95.88 491 ILE A N 1
ATOM 3870 C CA . ILE A 1 491 ? 10.745 -6.837 -15.542 1.00 95.88 491 ILE A CA 1
ATOM 3871 C C . ILE A 1 491 ? 11.596 -5.605 -15.244 1.00 95.88 491 ILE A C 1
ATOM 3873 O O . ILE A 1 491 ? 11.974 -4.868 -16.149 1.00 95.88 491 ILE A O 1
ATOM 3877 N N . GLN A 1 492 ? 11.950 -5.415 -13.978 1.00 94.94 492 GLN A N 1
ATOM 3878 C CA . GLN A 1 492 ? 12.855 -4.351 -13.547 1.00 94.94 492 GLN A CA 1
ATOM 3879 C C . GLN A 1 492 ? 14.148 -4.939 -12.979 1.00 94.94 492 GLN A C 1
ATOM 3881 O O . GLN A 1 492 ? 14.202 -6.104 -12.593 1.00 94.94 492 GLN A O 1
ATOM 3886 N N . HIS A 1 493 ? 15.207 -4.136 -12.926 1.00 94.81 493 HIS A N 1
ATOM 3887 C CA . HIS A 1 493 ? 16.475 -4.495 -12.291 1.00 94.81 493 HIS A CA 1
ATOM 3888 C C . HIS A 1 493 ? 16.691 -3.635 -11.051 1.00 94.81 493 HIS A C 1
ATOM 3890 O O . HIS A 1 493 ? 16.605 -2.411 -11.134 1.00 94.81 493 HIS A O 1
ATOM 3896 N N . TRP A 1 494 ? 17.027 -4.259 -9.922 1.00 92.06 494 TRP A N 1
ATOM 3897 C CA . TRP A 1 494 ? 17.463 -3.518 -8.736 1.00 92.06 494 TRP A CA 1
ATOM 3898 C C . TRP A 1 494 ? 18.789 -2.803 -8.994 1.00 92.06 494 TRP A C 1
ATOM 3900 O O . TRP A 1 494 ? 19.670 -3.350 -9.660 1.00 92.06 494 TRP A O 1
ATOM 3910 N N . MET A 1 495 ? 18.953 -1.602 -8.455 1.00 92.12 495 MET A N 1
ATOM 3911 C CA . MET A 1 495 ? 20.127 -0.757 -8.672 1.00 92.12 495 MET A CA 1
ATOM 3912 C C . MET A 1 495 ? 20.997 -0.690 -7.409 1.00 92.12 495 MET A C 1
ATOM 3914 O O . MET A 1 495 ? 20.496 -0.702 -6.288 1.00 92.12 495 MET A O 1
ATOM 3918 N N . THR A 1 496 ? 22.318 -0.605 -7.573 1.00 90.62 496 THR A N 1
ATOM 3919 C CA . THR A 1 496 ? 23.270 -0.396 -6.462 1.00 90.62 496 THR A CA 1
ATOM 3920 C C . THR A 1 496 ? 24.283 0.681 -6.845 1.00 90.62 496 THR A C 1
ATOM 3922 O O . THR A 1 496 ? 24.780 0.653 -7.972 1.00 90.62 496 THR A O 1
ATOM 3925 N N . ARG A 1 497 ? 24.600 1.641 -5.963 1.00 90.88 497 ARG A N 1
ATOM 3926 C CA . ARG A 1 497 ? 25.579 2.700 -6.283 1.00 90.88 497 ARG A CA 1
ATOM 3927 C C . ARG A 1 497 ? 26.962 2.088 -6.545 1.00 90.88 497 ARG A C 1
ATOM 3929 O O . ARG A 1 497 ? 27.451 1.254 -5.790 1.00 90.88 497 ARG A O 1
ATOM 3936 N N . VAL A 1 498 ? 27.611 2.495 -7.632 1.00 93.00 498 VAL A N 1
ATOM 3937 C CA . VAL A 1 498 ? 28.939 2.002 -8.030 1.00 93.00 498 VAL A CA 1
ATOM 3938 C C . VAL A 1 498 ? 29.997 2.532 -7.064 1.00 93.00 498 VAL A C 1
ATOM 3940 O O . VAL A 1 498 ? 30.093 3.734 -6.834 1.00 93.00 498 VAL A O 1
ATOM 3943 N N . GLY A 1 499 ? 30.824 1.635 -6.524 1.00 85.75 499 GLY A N 1
ATOM 3944 C CA . GLY A 1 499 ? 31.885 1.983 -5.570 1.00 85.75 499 GLY A CA 1
ATOM 3945 C C . GLY A 1 499 ? 31.420 2.087 -4.116 1.00 85.75 499 GLY A C 1
ATOM 3946 O O . GLY A 1 499 ? 32.264 2.085 -3.224 1.00 85.75 499 GLY A O 1
ATOM 3947 N N . GLN A 1 500 ? 30.109 2.093 -3.871 1.00 78.69 500 GLN A N 1
ATOM 3948 C CA . GLN A 1 500 ? 29.547 1.767 -2.569 1.00 78.69 500 GLN A CA 1
ATOM 3949 C C . GLN A 1 500 ? 29.454 0.237 -2.506 1.00 78.69 500 GLN A C 1
ATOM 3951 O O . GLN A 1 500 ? 28.693 -0.373 -3.259 1.00 78.69 500 GLN A O 1
ATOM 3956 N N . GLU A 1 501 ? 30.259 -0.411 -1.655 1.00 68.81 501 GLU A N 1
ATOM 3957 C CA . GLU A 1 501 ? 29.889 -1.768 -1.238 1.00 68.81 501 GLU A CA 1
ATOM 3958 C C . GLU A 1 501 ? 28.491 -1.664 -0.619 1.00 68.81 501 GLU A C 1
ATOM 3960 O O . GLU A 1 501 ? 28.243 -0.689 0.096 1.00 68.81 501 GLU A O 1
ATOM 3965 N N . PRO A 1 502 ? 27.559 -2.590 -0.914 1.00 64.25 502 PRO A N 1
ATOM 3966 C CA . PRO A 1 502 ? 26.254 -2.555 -0.281 1.00 64.25 502 PRO A CA 1
ATOM 3967 C C . PRO A 1 502 ? 26.506 -2.668 1.216 1.00 64.25 502 PRO A C 1
ATOM 3969 O O . PRO A 1 502 ? 26.966 -3.717 1.678 1.00 64.25 502 PRO A O 1
ATOM 3972 N N . GLU A 1 503 ? 26.296 -1.567 1.946 1.00 58.34 503 GLU A N 1
ATOM 3973 C CA . GLU A 1 503 ? 26.523 -1.577 3.382 1.00 58.34 503 GLU A CA 1
ATOM 3974 C C . GLU A 1 503 ? 25.648 -2.700 3.927 1.00 58.34 503 GLU A C 1
ATOM 3976 O O . GLU A 1 503 ? 24.449 -2.729 3.628 1.00 58.34 503 GLU A O 1
ATOM 3981 N N . PRO A 1 504 ? 26.225 -3.692 4.627 1.00 58.16 504 PRO A N 1
ATOM 3982 C CA . PRO A 1 504 ? 25.402 -4.694 5.256 1.00 58.16 504 PRO A CA 1
ATOM 3983 C C . PRO A 1 504 ? 24.559 -3.920 6.254 1.00 58.16 504 PRO A C 1
ATOM 3985 O O . PRO A 1 504 ? 25.113 -3.441 7.247 1.00 58.16 504 PRO A O 1
ATOM 3988 N N . GLU A 1 505 ? 23.258 -3.772 5.960 1.00 55.19 505 GLU A N 1
ATOM 3989 C CA . GLU A 1 505 ? 22.292 -3.218 6.905 1.00 55.19 505 GLU A CA 1
ATOM 3990 C C . GLU A 1 505 ? 22.655 -3.798 8.265 1.00 55.19 505 GLU A C 1
ATOM 3992 O O . GLU A 1 505 ? 22.793 -5.029 8.360 1.00 55.19 505 GLU A O 1
ATOM 3997 N N . PRO A 1 506 ? 22.921 -2.955 9.279 1.00 58.25 506 PRO A N 1
ATOM 3998 C CA . PRO A 1 506 ? 23.345 -3.445 10.572 1.00 58.25 506 PRO A CA 1
ATOM 3999 C C . PRO A 1 506 ? 22.200 -4.297 11.094 1.00 58.25 506 PRO A C 1
ATOM 4001 O O . PRO A 1 506 ? 21.216 -3.748 11.580 1.00 58.25 506 PRO A O 1
ATOM 4004 N N . LEU A 1 507 ? 22.322 -5.622 10.911 1.00 58.25 507 LEU A N 1
ATOM 4005 C CA . LEU A 1 507 ? 21.280 -6.610 11.175 1.00 58.25 507 LEU A CA 1
ATOM 4006 C C . LEU A 1 507 ? 20.764 -6.325 12.573 1.00 58.25 507 LEU A C 1
ATOM 4008 O O . LEU A 1 507 ? 21.462 -6.619 13.550 1.00 58.25 507 LEU A O 1
ATOM 4012 N N . GLY A 1 508 ? 19.593 -5.680 12.634 1.00 62.78 508 GLY A N 1
ATOM 4013 C CA . GLY A 1 508 ? 19.039 -5.175 13.880 1.00 62.78 508 GLY A CA 1
ATOM 4014 C C . GLY A 1 508 ? 19.016 -6.339 14.847 1.00 62.78 508 GLY A C 1
ATOM 4015 O O . GLY A 1 508 ? 18.577 -7.418 14.442 1.00 62.78 508 GLY A O 1
ATOM 4016 N N . ASP A 1 509 ? 19.594 -6.162 16.045 1.00 76.94 509 ASP A N 1
ATOM 4017 C CA . ASP A 1 509 ? 19.928 -7.289 16.918 1.00 76.94 509 ASP A CA 1
ATOM 4018 C C . ASP A 1 509 ? 18.747 -8.253 16.975 1.00 76.94 509 ASP A C 1
ATOM 4020 O O . ASP A 1 509 ? 17.674 -7.918 17.471 1.00 76.94 509 ASP A O 1
ATOM 4024 N N . LEU A 1 510 ? 18.943 -9.445 16.412 1.00 77.88 510 LEU A N 1
ATOM 4025 C CA . LEU A 1 510 ? 17.850 -10.381 16.179 1.00 77.88 510 LEU A CA 1
ATOM 4026 C C . LEU A 1 510 ? 17.197 -10.803 17.502 1.00 77.88 510 LEU A C 1
ATOM 4028 O O . LEU A 1 510 ? 16.054 -11.249 17.501 1.00 77.88 510 LEU A O 1
ATOM 4032 N N . ASN A 1 511 ? 17.903 -10.652 18.627 1.00 79.88 511 ASN A N 1
ATOM 4033 C CA . ASN A 1 511 ? 17.339 -10.840 19.957 1.00 79.88 511 ASN A CA 1
ATOM 4034 C C . ASN A 1 511 ? 16.442 -9.659 20.343 1.00 79.88 511 ASN A C 1
ATOM 4036 O O . ASN A 1 511 ? 15.297 -9.907 20.688 1.00 79.88 511 ASN A O 1
ATOM 4040 N N . SER A 1 512 ? 16.892 -8.410 20.188 1.00 75.56 512 SER A N 1
ATOM 4041 C CA . SER A 1 512 ? 16.060 -7.204 20.331 1.00 75.56 512 SER A CA 1
ATOM 4042 C C . SER A 1 512 ? 14.823 -7.225 19.422 1.00 75.56 512 SER A C 1
ATOM 4044 O O . SER A 1 512 ? 13.738 -6.876 19.872 1.00 75.56 512 SER A O 1
ATOM 4046 N N . GLY A 1 513 ? 14.941 -7.685 18.171 1.00 73.38 513 GLY A N 1
ATOM 4047 C CA . GLY A 1 513 ? 13.803 -7.853 17.256 1.00 73.38 513 GLY A CA 1
ATOM 4048 C C . GLY A 1 513 ? 12.812 -8.929 17.720 1.00 73.38 513 GLY A C 1
ATOM 4049 O O . GLY A 1 513 ? 11.601 -8.724 17.668 1.00 73.38 513 GLY A O 1
ATOM 4050 N N . LEU A 1 514 ? 13.309 -10.055 18.243 1.00 77.31 514 LEU A N 1
ATOM 4051 C CA . LEU A 1 514 ? 12.471 -11.110 18.826 1.00 77.31 514 LEU A CA 1
ATOM 4052 C C . LEU A 1 514 ? 11.859 -10.722 20.176 1.00 77.31 514 LEU A C 1
ATOM 4054 O O . LEU A 1 514 ? 10.727 -11.101 20.446 1.00 77.31 514 LEU A O 1
ATOM 4058 N N . GLU A 1 515 ? 12.578 -9.981 21.015 1.00 80.12 515 GLU A N 1
ATOM 4059 C CA . GLU A 1 515 ? 12.093 -9.458 22.295 1.00 80.12 515 GLU A CA 1
ATOM 4060 C C . GLU A 1 515 ? 11.043 -8.370 22.061 1.00 80.12 515 GLU A C 1
ATOM 4062 O O . GLU A 1 515 ? 10.012 -8.362 22.733 1.00 80.12 515 GLU A O 1
ATOM 4067 N N . PHE A 1 516 ? 11.245 -7.510 21.058 1.00 74.69 516 PHE A N 1
ATOM 4068 C CA . PHE A 1 516 ? 10.238 -6.562 20.596 1.00 74.69 516 PHE A CA 1
ATOM 4069 C C . PHE A 1 516 ? 9.002 -7.281 20.051 1.00 74.69 516 PHE A C 1
ATOM 4071 O O . PHE A 1 516 ? 7.891 -6.921 20.442 1.00 74.69 516 PHE A O 1
ATOM 4078 N N . LEU A 1 517 ? 9.163 -8.323 19.223 1.00 73.31 517 LEU A N 1
ATOM 4079 C CA . LEU A 1 517 ? 8.026 -9.108 18.740 1.00 73.31 517 LEU A CA 1
ATOM 4080 C C . LEU A 1 517 ? 7.305 -9.822 19.892 1.00 73.31 517 LEU A C 1
ATOM 4082 O O . LEU A 1 517 ? 6.092 -9.719 19.974 1.00 73.31 517 LEU A O 1
ATOM 4086 N N . ASP A 1 518 ? 8.004 -10.510 20.796 1.00 76.94 518 ASP A N 1
ATOM 4087 C CA . ASP A 1 518 ? 7.391 -11.218 21.931 1.00 76.94 518 ASP A CA 1
ATOM 4088 C C . ASP A 1 518 ? 6.686 -10.245 22.891 1.00 76.94 518 ASP A C 1
ATOM 4090 O O . ASP A 1 518 ? 5.560 -10.498 23.317 1.00 76.94 518 ASP A O 1
ATOM 4094 N N . THR A 1 519 ? 7.292 -9.089 23.174 1.00 78.25 519 THR A N 1
ATOM 4095 C CA . THR A 1 519 ? 6.682 -8.031 23.997 1.00 78.25 519 THR A CA 1
ATOM 4096 C C . THR A 1 519 ? 5.440 -7.452 23.324 1.00 78.25 519 THR A C 1
ATOM 4098 O O . THR A 1 519 ? 4.392 -7.334 23.963 1.00 78.25 519 THR A O 1
ATOM 4101 N N . THR A 1 520 ? 5.529 -7.135 22.030 1.00 72.69 520 THR A N 1
ATOM 4102 C CA . THR A 1 520 ? 4.414 -6.575 21.255 1.00 72.69 520 THR A CA 1
ATOM 4103 C C . THR A 1 520 ? 3.300 -7.602 21.068 1.00 72.69 520 THR A C 1
ATOM 4105 O O . THR A 1 520 ? 2.138 -7.258 21.250 1.00 72.69 520 THR A O 1
ATOM 4108 N N . LEU A 1 521 ? 3.622 -8.877 20.824 1.00 74.38 521 LEU A N 1
ATOM 4109 C CA . LEU A 1 521 ? 2.650 -9.971 20.781 1.00 74.38 521 LEU A CA 1
ATOM 4110 C C . LEU A 1 521 ? 1.959 -10.148 22.131 1.00 74.38 521 LEU A C 1
ATOM 4112 O O . LEU A 1 521 ? 0.739 -10.193 22.153 1.00 74.38 521 LEU A O 1
ATOM 4116 N N . ARG A 1 522 ? 2.673 -10.176 23.266 1.00 77.75 522 ARG A N 1
ATOM 4117 C CA . ARG A 1 522 ? 2.034 -10.261 24.597 1.00 77.75 522 ARG A CA 1
ATOM 4118 C C . ARG A 1 522 ? 1.125 -9.067 24.886 1.00 77.75 522 ARG A C 1
ATOM 4120 O O . ARG A 1 522 ? 0.042 -9.248 25.441 1.00 77.75 522 ARG A O 1
ATOM 4127 N N . GLY A 1 523 ? 1.561 -7.857 24.530 1.00 74.88 523 GLY A N 1
ATOM 4128 C CA . GLY A 1 523 ? 0.765 -6.636 24.673 1.00 74.88 523 GLY A CA 1
ATOM 4129 C C . GLY A 1 523 ? -0.496 -6.683 23.811 1.00 74.88 523 GLY A C 1
ATOM 4130 O O . GLY A 1 523 ? -1.603 -6.480 24.311 1.00 74.88 523 GLY A O 1
ATOM 4131 N N . TRP A 1 524 ? -0.337 -7.045 22.538 1.00 72.69 524 TRP A N 1
ATOM 4132 C CA . TRP A 1 524 ? -1.430 -7.213 21.590 1.00 72.69 524 TRP A CA 1
ATOM 4133 C C . TRP A 1 524 ? -2.386 -8.329 22.011 1.00 72.69 524 TRP A C 1
ATOM 4135 O O . TRP A 1 524 ? -3.593 -8.115 22.021 1.00 72.69 524 TRP A O 1
ATOM 4145 N N . GLU A 1 525 ? -1.888 -9.483 22.455 1.00 77.31 525 GLU A N 1
ATOM 4146 C CA . GLU A 1 525 ? -2.714 -10.598 22.926 1.00 77.31 525 GLU A CA 1
ATOM 4147 C C . GLU A 1 525 ? -3.532 -10.263 24.185 1.00 77.31 525 GLU A C 1
ATOM 4149 O O . GLU A 1 525 ? -4.588 -10.859 24.415 1.00 77.31 525 GLU A O 1
ATOM 4154 N N . GLY A 1 526 ? -3.074 -9.297 24.988 1.00 76.94 526 GLY A N 1
ATOM 4155 C CA . GLY A 1 526 ? -3.828 -8.732 26.108 1.00 76.94 526 GLY A CA 1
ATOM 4156 C C . GLY A 1 526 ? -4.844 -7.648 25.718 1.00 76.94 526 GLY A C 1
ATOM 4157 O O . GLY A 1 526 ? -5.694 -7.295 26.540 1.00 76.94 526 GLY A O 1
ATOM 4158 N N . SER A 1 527 ? -4.776 -7.116 24.495 1.00 73.81 527 SER A N 1
ATOM 4159 C CA . SER A 1 527 ? -5.581 -5.975 24.045 1.00 73.81 527 SER A CA 1
ATOM 4160 C C . SER A 1 527 ? -7.071 -6.307 23.855 1.00 73.81 527 SER A C 1
ATOM 4162 O O . SER A 1 527 ? -7.494 -7.465 23.808 1.00 73.81 527 SER A O 1
ATOM 4164 N N . GLU A 1 528 ? -7.903 -5.268 23.772 1.00 75.75 528 GLU A N 1
ATOM 4165 C CA . GLU A 1 528 ? -9.301 -5.382 23.332 1.00 75.75 528 GLU A CA 1
ATOM 4166 C C . GLU A 1 528 ? -9.409 -5.657 21.817 1.00 75.75 528 GLU A C 1
ATOM 4168 O O . GLU A 1 528 ? -10.009 -6.679 21.475 1.00 75.75 528 GLU A O 1
ATOM 4173 N N . PRO A 1 529 ? -8.716 -4.905 20.929 1.00 70.81 529 PRO A N 1
ATOM 4174 C CA . PRO A 1 529 ? -8.580 -5.225 19.505 1.00 70.81 529 PRO A CA 1
ATOM 4175 C C . PRO A 1 529 ? -8.329 -6.699 19.170 1.00 70.81 529 PRO A C 1
ATOM 4177 O O . PRO A 1 529 ? -9.032 -7.287 18.344 1.00 70.81 529 PRO A O 1
ATOM 4180 N N . TRP A 1 530 ? -7.362 -7.341 19.832 1.00 76.50 530 TRP A N 1
ATOM 4181 C CA . TRP A 1 530 ? -7.093 -8.758 19.598 1.00 76.50 530 TRP A CA 1
ATOM 4182 C C . TRP A 1 530 ? -8.228 -9.659 20.060 1.00 76.50 530 TRP A C 1
ATOM 4184 O O . TRP A 1 530 ? -8.542 -10.621 19.362 1.00 76.50 530 TRP A O 1
ATOM 4194 N N . ARG A 1 531 ? -8.851 -9.382 21.214 1.00 78.12 531 ARG A N 1
ATOM 4195 C CA . ARG A 1 531 ? -9.998 -10.168 21.693 1.00 78.12 531 ARG A CA 1
ATOM 4196 C C . ARG A 1 531 ? -11.141 -10.125 20.682 1.00 78.12 531 ARG A C 1
ATOM 4198 O O . ARG A 1 531 ? -11.742 -11.172 20.440 1.00 78.12 531 ARG A O 1
ATOM 4205 N N . ASP A 1 532 ? -11.364 -8.988 20.033 1.00 74.50 532 ASP A N 1
ATOM 4206 C CA . ASP A 1 532 ? -12.417 -8.819 19.032 1.00 74.50 532 ASP A CA 1
ATOM 4207 C C . ASP A 1 532 ? -12.068 -9.464 17.681 1.00 74.50 532 ASP A C 1
ATOM 4209 O O . ASP A 1 532 ? -12.895 -10.206 17.140 1.00 74.50 532 ASP A O 1
ATOM 4213 N N . ILE A 1 533 ? -10.830 -9.321 17.180 1.00 73.31 533 ILE A N 1
ATOM 4214 C CA . ILE A 1 533 ? -10.343 -10.089 16.012 1.00 73.31 533 ILE A CA 1
ATOM 4215 C C . ILE A 1 533 ? -10.455 -11.589 16.283 1.00 73.31 533 ILE A C 1
ATOM 4217 O O . ILE A 1 533 ? -11.023 -12.328 15.485 1.00 73.31 533 ILE A O 1
ATOM 4221 N N . LYS A 1 534 ? -9.942 -12.057 17.422 1.00 77.81 534 LYS A N 1
ATOM 4222 C CA . LYS A 1 534 ? -9.931 -13.469 17.815 1.00 77.81 534 LYS A CA 1
ATOM 4223 C C . LYS A 1 534 ? -11.344 -14.017 17.974 1.00 77.81 534 LYS A C 1
ATOM 4225 O O . LYS A 1 534 ? -11.613 -15.105 17.478 1.00 77.81 534 LYS A O 1
ATOM 4230 N N . SER A 1 535 ? -12.251 -13.268 18.599 1.00 79.06 535 SER A N 1
ATOM 4231 C CA . SER A 1 535 ? -13.676 -13.608 18.691 1.00 79.06 535 SER A CA 1
ATOM 4232 C C . SER A 1 535 ? -14.307 -13.734 17.301 1.00 79.06 535 SER A C 1
ATOM 4234 O O . SER A 1 535 ? -14.929 -14.754 16.993 1.00 79.06 535 SER A O 1
ATOM 4236 N N . THR A 1 536 ? -14.057 -12.755 16.426 1.00 73.50 536 THR A N 1
ATOM 4237 C CA . THR A 1 536 ? -14.542 -12.741 15.041 1.00 73.50 536 THR A CA 1
ATOM 4238 C C . THR A 1 536 ? -14.019 -13.955 14.272 1.00 73.50 536 THR A C 1
ATOM 4240 O O . THR A 1 536 ? -14.816 -14.778 13.830 1.00 73.50 536 THR A O 1
ATOM 4243 N N . LEU A 1 537 ? -12.701 -14.158 14.199 1.00 74.56 537 LEU A N 1
ATOM 4244 C CA . LEU A 1 537 ? -12.074 -15.282 13.494 1.00 74.56 537 LEU A CA 1
ATOM 4245 C C . LEU A 1 537 ? -12.502 -16.655 14.047 1.00 74.56 537 LEU A C 1
ATOM 4247 O O . LEU A 1 537 ? -12.740 -17.580 13.269 1.00 74.56 537 LEU A O 1
ATOM 4251 N N . LEU A 1 538 ? -12.662 -16.802 15.368 1.00 77.75 538 LEU A N 1
ATOM 4252 C CA . LEU A 1 538 ? -13.172 -18.040 15.972 1.00 77.75 538 LEU A CA 1
ATOM 4253 C C . LEU A 1 538 ? -14.645 -18.291 15.616 1.00 77.75 538 LEU A C 1
ATOM 4255 O O . LEU A 1 538 ? -15.018 -19.436 15.357 1.00 77.75 538 LEU A O 1
ATOM 4259 N N . SER A 1 539 ? -15.479 -17.247 15.543 1.00 75.69 539 SER A N 1
ATOM 4260 C CA . SER A 1 539 ? -16.890 -17.377 15.143 1.00 75.69 539 SER A CA 1
ATOM 4261 C C . SER A 1 539 ? -17.058 -17.900 13.708 1.00 75.69 539 SER A C 1
ATOM 4263 O O . SER A 1 539 ? -18.020 -18.611 13.408 1.00 75.69 539 SER A O 1
ATOM 4265 N N . LEU A 1 540 ? -16.075 -17.630 12.842 1.00 70.50 540 LEU A N 1
ATOM 4266 C CA . LEU A 1 540 ? -16.047 -18.057 11.443 1.00 70.50 540 LEU A CA 1
ATOM 4267 C C . LEU A 1 540 ? -15.683 -19.544 11.251 1.00 70.50 540 LEU A C 1
ATOM 4269 O O . LEU A 1 540 ? -15.759 -20.037 10.128 1.00 70.50 540 LEU A O 1
ATOM 4273 N N . ASN A 1 541 ? -15.330 -20.278 12.319 1.00 69.94 541 ASN A N 1
ATOM 4274 C CA . ASN A 1 541 ? -14.973 -21.710 12.283 1.00 69.94 541 ASN A CA 1
ATOM 4275 C C . ASN A 1 541 ? -13.890 -22.054 11.234 1.00 69.94 541 ASN A C 1
ATOM 4277 O O . ASN A 1 541 ? -13.953 -23.073 10.541 1.00 69.94 541 ASN A O 1
ATOM 4281 N N . LEU A 1 542 ? -12.887 -21.182 11.116 1.00 68.31 542 LEU A N 1
ATOM 4282 C CA . LEU A 1 542 ? -11.812 -21.272 10.131 1.00 68.31 542 LEU A CA 1
ATOM 4283 C C . LEU A 1 542 ? -10.898 -22.457 10.445 1.00 68.31 542 LEU A C 1
ATOM 4285 O O . LEU A 1 542 ? -10.053 -22.398 11.336 1.00 68.31 542 LEU A O 1
ATOM 4289 N N . ASN A 1 543 ? -11.043 -23.545 9.693 1.00 60.81 543 ASN A N 1
ATOM 4290 C CA . ASN A 1 543 ? -10.285 -24.777 9.915 1.00 60.81 543 ASN A CA 1
ATOM 4291 C C . ASN A 1 543 ? -8.892 -24.733 9.240 1.00 60.81 543 ASN A C 1
ATOM 4293 O O . ASN A 1 543 ? -8.444 -25.705 8.633 1.00 60.81 543 ASN A O 1
ATOM 4297 N N . THR A 1 544 ? -8.237 -23.568 9.286 1.00 60.28 544 THR A N 1
ATOM 4298 C CA . THR A 1 544 ? -7.059 -23.199 8.483 1.00 60.28 544 THR A CA 1
ATOM 4299 C C . THR A 1 544 ? -5.910 -22.720 9.371 1.00 60.28 544 THR A C 1
ATOM 4301 O O . THR A 1 544 ? -6.007 -21.670 10.004 1.00 60.28 544 THR A O 1
ATOM 4304 N N . LYS A 1 545 ? -4.790 -23.455 9.381 1.00 61.78 545 LYS A N 1
ATOM 4305 C CA . LYS A 1 545 ? -3.528 -23.000 9.990 1.00 61.78 545 LYS A CA 1
ATOM 4306 C C . LYS A 1 545 ? -2.762 -22.134 8.985 1.00 61.78 545 LYS A C 1
ATOM 4308 O O . LYS A 1 545 ? -2.486 -22.595 7.878 1.00 61.78 545 LYS A O 1
ATOM 4313 N N . ILE A 1 546 ? -2.367 -20.922 9.381 1.00 63.19 546 ILE A N 1
ATOM 4314 C CA . ILE A 1 546 ? -1.402 -20.117 8.617 1.00 63.19 546 ILE A CA 1
ATOM 4315 C C . ILE A 1 546 ? -0.054 -20.848 8.675 1.00 63.19 546 ILE A C 1
ATOM 4317 O O . ILE A 1 546 ? 0.499 -21.050 9.753 1.00 63.19 546 ILE A O 1
ATOM 4321 N N . ALA A 1 547 ? 0.440 -21.299 7.522 1.00 64.19 547 ALA A N 1
ATOM 4322 C CA . ALA A 1 547 ? 1.680 -22.079 7.412 1.00 64.19 547 ALA A CA 1
ATOM 4323 C C . ALA A 1 547 ? 2.739 -21.419 6.509 1.00 64.19 547 ALA A C 1
ATOM 4325 O O . ALA A 1 547 ? 3.862 -21.912 6.401 1.00 64.19 547 ALA A O 1
ATOM 4326 N N . LYS A 1 548 ? 2.363 -20.347 5.803 1.00 67.12 548 LYS A N 1
ATOM 4327 C CA . LYS A 1 548 ? 3.176 -19.662 4.794 1.00 67.12 548 LYS A CA 1
ATOM 4328 C C . LYS A 1 548 ? 2.752 -18.201 4.731 1.00 67.12 548 LYS A C 1
ATOM 4330 O O . LYS A 1 548 ? 1.553 -17.944 4.832 1.00 67.12 548 LYS A O 1
ATOM 4335 N N . VAL A 1 549 ? 3.696 -17.287 4.528 1.00 63.41 549 VAL A N 1
ATOM 4336 C CA . VAL A 1 549 ? 3.412 -15.857 4.314 1.00 63.41 549 VAL A CA 1
ATOM 4337 C C . VAL A 1 549 ? 4.393 -15.286 3.269 1.00 63.41 549 VAL A C 1
ATOM 4339 O O . VAL A 1 549 ? 5.332 -15.969 2.851 1.00 63.41 549 VAL A O 1
ATOM 4342 N N . ILE A 1 550 ? 4.119 -14.085 2.759 1.00 59.94 550 ILE A N 1
ATOM 4343 C CA . ILE A 1 550 ? 4.668 -13.525 1.517 1.00 59.94 550 ILE A CA 1
ATOM 4344 C C . ILE A 1 550 ? 5.189 -12.111 1.794 1.00 59.94 550 ILE A C 1
ATOM 4346 O O . ILE A 1 550 ? 4.439 -11.327 2.361 1.00 59.94 550 ILE A O 1
ATOM 4350 N N . GLY A 1 551 ? 6.402 -11.789 1.329 1.00 56.03 551 GLY A N 1
ATOM 4351 C CA . GLY A 1 551 ? 6.954 -10.423 1.323 1.00 56.03 551 GLY A CA 1
ATOM 4352 C C . GLY A 1 551 ? 7.371 -9.901 2.703 1.00 56.03 551 GLY A C 1
ATOM 4353 O O . GLY A 1 551 ? 6.525 -9.561 3.518 1.00 56.03 551 GLY A O 1
ATOM 4354 N N . TYR A 1 552 ? 8.682 -9.832 2.954 1.00 64.69 552 TYR A N 1
ATOM 4355 C CA . TYR A 1 552 ? 9.256 -9.472 4.255 1.00 64.69 552 TYR A CA 1
ATOM 4356 C C . TYR A 1 552 ? 10.656 -8.879 4.121 1.00 64.69 552 TYR A C 1
ATOM 4358 O O . TYR A 1 552 ? 11.379 -9.236 3.189 1.00 64.69 552 TYR A O 1
ATOM 4366 N N . SER A 1 553 ? 11.067 -8.046 5.085 1.00 67.12 553 SER A N 1
ATOM 4367 C CA . SER A 1 553 ? 12.478 -7.677 5.220 1.00 67.12 553 SER A CA 1
ATOM 4368 C C . SER A 1 553 ? 13.332 -8.904 5.572 1.00 67.12 553 SER A C 1
ATOM 4370 O O . SER A 1 553 ? 12.832 -9.932 6.047 1.00 67.12 553 SER A O 1
ATOM 4372 N N . ASN A 1 554 ? 14.651 -8.798 5.388 1.00 70.00 554 ASN A N 1
ATOM 4373 C CA . ASN A 1 554 ? 15.586 -9.852 5.793 1.00 70.00 554 ASN A CA 1
ATOM 4374 C C . ASN A 1 554 ? 15.470 -10.183 7.297 1.00 70.00 554 ASN A C 1
ATOM 4376 O O . ASN A 1 554 ? 15.577 -11.348 7.686 1.00 70.00 554 ASN A O 1
ATOM 4380 N N . THR A 1 555 ? 15.189 -9.180 8.134 1.00 69.81 555 THR A N 1
ATOM 4381 C CA . THR A 1 555 ? 14.973 -9.339 9.580 1.00 69.81 555 THR A CA 1
ATOM 4382 C C . THR A 1 555 ? 13.674 -10.087 9.874 1.00 69.81 555 THR A C 1
ATOM 4384 O O . THR A 1 555 ? 13.697 -11.092 10.587 1.00 69.81 555 THR A O 1
ATOM 4387 N N . ASP A 1 556 ? 12.555 -9.664 9.280 1.00 73.62 556 ASP A N 1
ATOM 4388 C CA . ASP A 1 556 ? 11.249 -10.300 9.503 1.00 73.62 556 ASP A CA 1
ATOM 4389 C C . ASP A 1 556 ? 11.249 -11.754 9.026 1.00 73.62 556 ASP A C 1
ATOM 4391 O O . ASP A 1 556 ? 10.697 -12.634 9.685 1.00 73.62 556 ASP A O 1
ATOM 4395 N N . ARG A 1 557 ? 11.946 -12.046 7.920 1.00 79.44 557 ARG A N 1
ATOM 4396 C CA . ARG A 1 557 ? 12.151 -13.414 7.439 1.00 79.44 557 ARG A CA 1
ATOM 4397 C C . ARG A 1 557 ? 12.808 -14.303 8.493 1.00 79.44 557 ARG A C 1
ATOM 4399 O O . ARG A 1 557 ? 12.304 -15.391 8.761 1.00 79.44 557 ARG A O 1
ATOM 4406 N N . LEU A 1 558 ? 13.906 -13.851 9.104 1.00 78.88 558 LEU A N 1
ATOM 4407 C CA . LEU A 1 558 ? 14.612 -14.605 10.150 1.00 78.88 558 LEU A CA 1
ATOM 4408 C C . LEU A 1 558 ? 13.744 -14.823 11.396 1.00 78.88 558 LEU A C 1
ATOM 4410 O O . LEU A 1 558 ? 13.889 -15.834 12.087 1.00 78.88 558 LEU A O 1
ATOM 4414 N N . VAL A 1 559 ? 12.852 -13.879 11.693 1.00 77.44 559 VAL A N 1
ATOM 4415 C CA . VAL A 1 559 ? 11.882 -13.974 12.788 1.00 77.44 559 VAL A CA 1
ATOM 4416 C C . VAL A 1 559 ? 10.784 -14.996 12.462 1.00 77.44 559 VAL A C 1
ATOM 4418 O O . VAL A 1 559 ? 10.514 -15.882 13.269 1.00 77.44 559 VAL A O 1
ATOM 4421 N N . LEU A 1 560 ? 10.214 -14.954 11.257 1.00 77.50 560 LEU A N 1
ATOM 4422 C CA . LEU A 1 560 ? 9.158 -15.867 10.807 1.00 77.50 560 LEU A CA 1
ATOM 4423 C C . LEU A 1 560 ? 9.642 -17.307 10.622 1.00 77.50 560 LEU A C 1
ATOM 4425 O O . LEU A 1 560 ? 8.955 -18.242 11.039 1.00 77.50 560 LEU A O 1
ATOM 4429 N N . GLU A 1 561 ? 10.843 -17.501 10.073 1.00 82.19 561 GLU A N 1
ATOM 4430 C CA . GLU A 1 561 ? 11.458 -18.827 9.946 1.00 82.19 561 GLU A CA 1
ATOM 4431 C C . GLU A 1 561 ? 11.684 -19.474 11.330 1.00 82.19 561 GLU A C 1
ATOM 4433 O O . GLU A 1 561 ? 11.518 -20.687 11.476 1.00 82.19 561 GLU A O 1
ATOM 4438 N N . LYS A 1 562 ? 11.958 -18.678 12.380 1.00 81.12 562 LYS A N 1
ATOM 4439 C CA . LYS A 1 562 ? 12.005 -19.150 13.781 1.00 81.12 562 LYS A CA 1
ATOM 4440 C C . LYS A 1 562 ? 10.632 -19.505 14.363 1.00 81.12 562 LYS A C 1
ATOM 4442 O O . LYS A 1 562 ? 10.573 -20.318 15.281 1.00 81.12 562 LYS A O 1
ATOM 4447 N N . SER A 1 563 ? 9.547 -18.944 13.834 1.00 72.75 563 SER A N 1
ATOM 4448 C CA . SER A 1 563 ? 8.158 -19.275 14.195 1.00 72.75 563 SER A CA 1
ATOM 4449 C C . SER A 1 563 ? 7.552 -20.402 13.339 1.00 72.75 563 SER A C 1
ATOM 4451 O O . SER A 1 563 ? 6.332 -20.551 13.299 1.00 72.75 563 SER A O 1
ATOM 4453 N N . GLU A 1 564 ? 8.381 -21.188 12.641 1.00 81.12 564 GLU A N 1
ATOM 4454 C CA . GLU A 1 564 ? 7.974 -22.244 11.692 1.00 81.12 564 GLU A CA 1
ATOM 4455 C C . GLU A 1 564 ? 7.125 -21.747 10.499 1.00 81.12 564 GLU A C 1
ATOM 4457 O O . GLU A 1 564 ? 6.485 -22.541 9.801 1.00 81.12 564 GLU A O 1
ATOM 4462 N N . VAL A 1 565 ? 7.128 -20.440 10.220 1.00 78.69 565 VAL A N 1
ATOM 4463 C CA . VAL A 1 565 ? 6.407 -19.845 9.090 1.00 78.69 565 VAL A CA 1
ATOM 4464 C C . VAL A 1 565 ? 7.302 -19.856 7.852 1.00 78.69 565 VAL A C 1
ATOM 4466 O O . VAL A 1 565 ? 8.363 -19.236 7.819 1.00 78.69 565 VAL A O 1
ATOM 4469 N N . LYS A 1 566 ? 6.862 -20.540 6.787 1.00 83.88 566 LYS A N 1
ATOM 4470 C CA . LYS A 1 566 ? 7.583 -20.548 5.506 1.00 83.88 566 LYS A CA 1
ATOM 4471 C C . LYS A 1 566 ? 7.376 -19.218 4.774 1.00 83.88 566 LYS A C 1
ATOM 4473 O O . LYS A 1 566 ? 6.286 -18.969 4.258 1.00 83.88 566 LYS A O 1
ATOM 4478 N N . VAL A 1 567 ? 8.429 -18.415 4.652 1.00 84.94 567 VAL A N 1
ATOM 4479 C CA . VAL A 1 567 ? 8.434 -17.232 3.777 1.00 84.94 567 VAL A CA 1
ATOM 4480 C C . VAL A 1 567 ? 8.541 -17.659 2.308 1.00 84.94 567 VAL A C 1
ATOM 4482 O O . VAL A 1 567 ? 9.282 -18.585 1.963 1.00 84.94 567 VAL A O 1
ATOM 4485 N N . LEU A 1 568 ? 7.763 -17.010 1.440 1.00 86.00 568 LEU A N 1
ATOM 4486 C CA . LEU A 1 568 ? 7.760 -17.226 -0.007 1.00 86.00 568 LEU A CA 1
ATOM 4487 C C . LEU A 1 568 ? 8.257 -15.977 -0.742 1.00 86.00 568 LEU A C 1
ATOM 4489 O O . LEU A 1 568 ? 7.687 -14.901 -0.578 1.00 86.00 568 LEU A O 1
ATOM 4493 N N . GLU A 1 569 ? 9.261 -16.159 -1.602 1.00 85.94 569 GLU A N 1
ATOM 4494 C CA . GLU A 1 569 ? 9.698 -15.139 -2.566 1.00 85.94 569 GLU A CA 1
ATOM 4495 C C . GLU A 1 569 ? 8.589 -14.819 -3.578 1.00 85.94 569 GLU A C 1
ATOM 4497 O O . GLU A 1 569 ? 7.789 -15.695 -3.930 1.00 85.94 569 GLU A O 1
ATOM 4502 N N . ASP A 1 570 ? 8.594 -13.603 -4.115 1.00 86.31 570 ASP A N 1
ATOM 4503 C CA . ASP A 1 570 ? 7.760 -13.190 -5.248 1.00 86.31 570 ASP A CA 1
ATOM 4504 C C . ASP A 1 570 ? 8.086 -13.991 -6.537 1.00 86.31 570 ASP A C 1
ATOM 4506 O O . ASP A 1 570 ? 9.241 -14.380 -6.748 1.00 86.31 570 ASP A O 1
ATOM 4510 N N . PRO A 1 571 ? 7.107 -14.338 -7.403 1.00 91.81 571 PRO A N 1
ATOM 4511 C CA . PRO A 1 571 ? 5.646 -14.344 -7.225 1.00 91.81 571 PRO A CA 1
ATOM 4512 C C . PRO A 1 571 ? 5.142 -15.633 -6.556 1.00 91.81 571 PRO A C 1
ATOM 4514 O O . PRO A 1 571 ? 3.973 -16.006 -6.657 1.00 91.81 571 PRO A O 1
ATOM 4517 N N . GLY A 1 572 ? 6.029 -16.396 -5.911 1.00 89.94 572 GLY A N 1
ATOM 4518 C CA . GLY A 1 572 ? 5.712 -17.685 -5.304 1.00 89.94 572 GLY A CA 1
ATOM 4519 C C . GLY A 1 572 ? 4.596 -17.625 -4.268 1.00 89.94 572 GLY A C 1
ATOM 4520 O O . GLY A 1 572 ? 3.817 -18.572 -4.197 1.00 89.94 572 GLY A O 1
ATOM 4521 N N . GLY A 1 573 ? 4.468 -16.509 -3.553 1.00 88.19 573 GLY A N 1
ATOM 4522 C CA . GLY A 1 573 ? 3.329 -16.235 -2.685 1.00 88.19 573 GLY A CA 1
ATOM 4523 C C . GLY A 1 573 ? 1.983 -16.264 -3.408 1.00 88.19 573 GLY A C 1
ATOM 4524 O O . GLY A 1 573 ? 1.136 -17.103 -3.103 1.00 88.19 573 GLY A O 1
ATOM 4525 N N . PHE A 1 574 ? 1.810 -15.407 -4.418 1.00 91.62 574 PHE A N 1
ATOM 4526 C CA . PHE A 1 574 ? 0.594 -15.360 -5.236 1.00 91.62 574 PHE A CA 1
ATOM 4527 C C . PHE A 1 574 ? 0.295 -16.702 -5.921 1.00 91.62 574 PHE A C 1
ATOM 4529 O O . PHE A 1 574 ? -0.857 -17.112 -6.029 1.00 91.62 574 PHE A O 1
ATOM 4536 N N . LEU A 1 575 ? 1.330 -17.433 -6.342 1.00 92.94 575 LEU A N 1
ATOM 4537 C CA . LEU A 1 575 ? 1.174 -18.737 -6.990 1.00 92.94 575 LEU A CA 1
ATOM 4538 C C . LEU A 1 575 ? 0.741 -19.861 -6.034 1.00 92.94 575 LEU A C 1
ATOM 4540 O O . LEU A 1 575 ? 0.062 -20.788 -6.483 1.00 92.94 575 LEU A O 1
ATOM 4544 N N . GLU A 1 576 ? 1.112 -19.798 -4.750 1.00 90.50 576 GLU A N 1
ATOM 4545 C CA . GLU A 1 576 ? 0.667 -20.748 -3.714 1.00 90.50 576 GLU A CA 1
ATOM 4546 C C . GLU A 1 576 ? -0.693 -20.367 -3.083 1.00 90.50 576 GLU A C 1
ATOM 4548 O O . GLU A 1 576 ? -1.282 -21.201 -2.397 1.00 90.50 576 GLU A O 1
ATOM 4553 N N . MET A 1 577 ? -1.216 -19.161 -3.341 1.00 90.94 577 MET A N 1
ATOM 4554 C CA . MET A 1 577 ? -2.525 -18.686 -2.867 1.00 90.94 577 MET A CA 1
ATOM 4555 C C . MET A 1 577 ? -3.701 -19.437 -3.511 1.00 90.94 577 MET A C 1
ATOM 4557 O O . MET A 1 577 ? -3.705 -19.736 -4.709 1.00 90.94 577 MET A O 1
ATOM 4561 N N . ASP A 1 578 ? -4.746 -19.685 -2.728 1.00 89.25 578 ASP A N 1
ATOM 4562 C CA . ASP A 1 578 ? -5.967 -20.386 -3.129 1.00 89.25 578 ASP A CA 1
ATOM 4563 C C . ASP A 1 578 ? -7.219 -19.847 -2.407 1.00 89.25 578 ASP A C 1
ATOM 4565 O O . ASP A 1 578 ? -7.173 -18.874 -1.654 1.00 89.25 578 ASP A O 1
ATOM 4569 N N . ASP A 1 579 ? -8.363 -20.492 -2.631 1.00 89.31 579 ASP A N 1
ATOM 4570 C CA . ASP A 1 579 ? -9.643 -20.110 -2.026 1.00 89.31 579 ASP A CA 1
ATOM 4571 C C . ASP A 1 579 ? -9.735 -20.385 -0.510 1.00 89.31 579 ASP A C 1
ATOM 4573 O O . ASP A 1 579 ? -10.631 -19.851 0.147 1.00 89.31 579 ASP A O 1
ATOM 4577 N N . ALA A 1 580 ? -8.831 -21.191 0.057 1.00 86.06 580 ALA A N 1
ATOM 4578 C CA . ALA A 1 580 ? -8.735 -21.466 1.494 1.00 86.06 580 ALA A CA 1
ATOM 4579 C C . ALA A 1 580 ? -7.752 -20.522 2.213 1.00 86.06 580 ALA A C 1
ATOM 4581 O O . ALA A 1 580 ? -7.632 -20.561 3.437 1.00 86.06 580 ALA A O 1
ATOM 4582 N N . SER A 1 581 ? -7.048 -19.676 1.461 1.00 86.62 581 SER A N 1
ATOM 4583 C CA . SER A 1 581 ? -6.031 -18.771 1.985 1.00 86.62 581 SER A CA 1
ATOM 4584 C C . SER A 1 581 ? -6.635 -17.617 2.796 1.00 86.62 581 SER A C 1
ATOM 4586 O O . SER A 1 581 ? -7.783 -17.212 2.590 1.00 86.62 581 SER A O 1
ATOM 4588 N N . LEU A 1 582 ? -5.821 -17.063 3.695 1.00 89.31 582 LEU A N 1
ATOM 4589 C CA . LEU A 1 582 ? -6.006 -15.741 4.289 1.00 89.31 582 LEU A CA 1
ATOM 4590 C C . LEU A 1 582 ? -4.950 -14.821 3.674 1.00 89.31 582 LEU A C 1
ATOM 4592 O O . LEU A 1 582 ? -3.776 -15.188 3.646 1.00 89.31 582 LEU A O 1
ATOM 4596 N N . VAL A 1 583 ? -5.357 -13.648 3.194 1.00 89.75 583 VAL A N 1
ATOM 4597 C CA . VAL A 1 583 ? -4.435 -12.596 2.742 1.00 89.75 583 VAL A CA 1
ATOM 4598 C C . VAL A 1 583 ? -4.473 -11.455 3.746 1.00 89.75 583 VAL A C 1
ATOM 4600 O O . VAL A 1 583 ? -5.545 -10.940 4.049 1.00 89.75 583 VAL A O 1
ATOM 4603 N N . PHE A 1 584 ? -3.304 -11.057 4.237 1.00 88.44 584 PHE A N 1
ATOM 4604 C CA . PHE A 1 584 ? -3.103 -9.811 4.968 1.00 88.44 584 PHE A CA 1
ATOM 4605 C C . PHE A 1 584 ? -2.208 -8.905 4.119 1.00 88.44 584 PHE A C 1
ATOM 4607 O O . PHE A 1 584 ? -1.189 -9.369 3.609 1.00 88.44 584 PHE A O 1
ATOM 4614 N N . SER A 1 585 ? -2.586 -7.641 3.941 1.00 88.12 585 SER A N 1
ATOM 4615 C CA . SER A 1 585 ? -1.797 -6.663 3.191 1.00 88.12 585 SER A CA 1
ATOM 4616 C C . SER A 1 585 ? -2.046 -5.256 3.728 1.00 88.12 585 SER A C 1
ATOM 4618 O O . SER A 1 585 ? -3.153 -4.738 3.625 1.00 88.12 585 SER A O 1
ATOM 4620 N N . CYS A 1 586 ? -1.026 -4.645 4.327 1.00 84.19 586 CYS A N 1
ATOM 4621 C CA . CYS A 1 586 ? -1.096 -3.301 4.896 1.00 84.19 586 CYS A CA 1
ATOM 4622 C C . CYS A 1 586 ? -0.133 -2.389 4.135 1.00 84.19 586 CYS A C 1
ATOM 4624 O O . CYS A 1 586 ? 1.042 -2.727 4.013 1.00 84.19 586 CYS A O 1
ATOM 4626 N N . SER A 1 587 ? -0.636 -1.264 3.616 1.00 82.06 587 SER A N 1
ATOM 4627 C CA . SER A 1 587 ? 0.124 -0.295 2.809 1.00 82.06 587 SER A CA 1
ATOM 4628 C C . SER A 1 587 ? 1.020 -0.903 1.701 1.00 82.06 587 SER A C 1
ATOM 4630 O O . SER A 1 587 ? 2.196 -0.543 1.605 1.00 82.06 587 SER A O 1
ATOM 4632 N N . PRO A 1 588 ? 0.526 -1.842 0.868 1.00 85.88 588 PRO A N 1
ATOM 4633 C CA . PRO A 1 588 ? 1.348 -2.468 -0.166 1.00 85.88 588 PRO A CA 1
ATOM 4634 C C . PRO A 1 588 ? 1.821 -1.472 -1.237 1.00 85.88 588 PRO A C 1
ATOM 4636 O O . PRO A 1 588 ? 1.054 -0.660 -1.750 1.00 85.88 588 PRO A O 1
ATOM 4639 N N . ASN A 1 589 ? 3.079 -1.607 -1.654 1.00 84.94 589 ASN A N 1
ATOM 4640 C CA . ASN A 1 589 ? 3.690 -0.839 -2.746 1.00 84.94 589 ASN A CA 1
ATOM 4641 C C . ASN A 1 589 ? 3.442 -1.443 -4.148 1.00 84.94 589 ASN A C 1
ATOM 4643 O O . ASN A 1 589 ? 4.041 -1.006 -5.127 1.00 84.94 589 ASN A O 1
ATOM 4647 N N . ILE A 1 590 ? 2.561 -2.443 -4.251 1.00 90.38 590 ILE A N 1
ATOM 4648 C CA . ILE A 1 590 ? 2.135 -3.105 -5.494 1.00 90.38 590 ILE A CA 1
ATOM 4649 C C . ILE A 1 590 ? 0.627 -3.383 -5.448 1.00 90.38 590 ILE A C 1
ATOM 4651 O O . ILE A 1 590 ? 0.038 -3.425 -4.370 1.00 90.38 590 ILE A O 1
ATOM 4655 N N . CYS A 1 591 ? 0.018 -3.667 -6.600 1.00 94.12 591 CYS A N 1
ATOM 4656 C CA . CYS A 1 591 ? -1.428 -3.859 -6.759 1.00 94.12 591 CYS A CA 1
ATOM 4657 C C . CYS A 1 591 ? -1.962 -5.225 -6.277 1.00 94.12 591 CYS A C 1
ATOM 4659 O O . CYS A 1 591 ? -2.608 -5.973 -7.019 1.00 94.12 591 CYS A O 1
ATOM 4661 N N . VAL A 1 592 ? -1.697 -5.552 -5.007 1.00 94.19 592 VAL A N 1
ATOM 4662 C CA . VAL A 1 592 ? -2.104 -6.795 -4.331 1.00 94.19 592 VAL A CA 1
ATOM 4663 C C . VAL A 1 592 ? -3.589 -7.100 -4.525 1.00 94.19 592 VAL A C 1
ATOM 4665 O O . VAL A 1 592 ? -3.923 -8.243 -4.841 1.00 94.19 592 VAL A O 1
ATOM 4668 N N . LYS A 1 593 ? -4.487 -6.118 -4.386 1.00 95.38 593 LYS A N 1
ATOM 4669 C CA . LYS A 1 593 ? -5.936 -6.312 -4.539 1.00 95.38 593 LYS A CA 1
ATOM 4670 C C . LYS A 1 593 ? -6.305 -6.840 -5.920 1.00 95.38 593 LYS A C 1
ATOM 4672 O O . LYS A 1 593 ? -7.114 -7.764 -6.017 1.00 95.38 593 LYS A O 1
ATOM 4677 N N . GLU A 1 594 ? -5.708 -6.295 -6.980 1.00 94.88 594 GLU A N 1
ATOM 4678 C CA . GLU A 1 594 ? -5.981 -6.716 -8.359 1.00 94.88 594 GLU A CA 1
ATOM 4679 C C . GLU A 1 594 ? -5.363 -8.079 -8.677 1.00 94.88 594 GLU A C 1
ATOM 4681 O O . GLU A 1 594 ? -6.028 -8.935 -9.261 1.00 94.88 594 GLU A O 1
ATOM 4686 N N . ILE A 1 595 ? -4.131 -8.320 -8.220 1.00 95.62 595 ILE A N 1
ATOM 4687 C CA . ILE A 1 595 ? -3.456 -9.619 -8.340 1.00 95.62 595 ILE A CA 1
ATOM 4688 C C . ILE A 1 595 ? -4.292 -10.711 -7.649 1.00 95.62 595 ILE A C 1
ATOM 4690 O O . ILE A 1 595 ? -4.560 -11.766 -8.229 1.00 95.62 595 ILE A O 1
ATOM 4694 N N . VAL A 1 596 ? -4.787 -10.448 -6.435 1.00 95.50 596 VAL A N 1
ATOM 4695 C CA . VAL A 1 596 ? -5.710 -11.341 -5.721 1.00 95.50 596 VAL A CA 1
ATOM 4696 C C . VAL A 1 596 ? -7.018 -11.508 -6.497 1.00 95.50 596 VAL A C 1
ATOM 4698 O O . VAL A 1 596 ? -7.450 -12.643 -6.707 1.00 95.50 596 VAL A O 1
ATOM 4701 N N . ALA A 1 597 ? -7.610 -10.416 -6.992 1.00 95.31 597 ALA A N 1
ATOM 4702 C CA . ALA A 1 597 ? -8.844 -10.438 -7.778 1.00 95.31 597 ALA A CA 1
ATOM 4703 C C . ALA A 1 597 ? -8.729 -11.185 -9.123 1.00 95.31 597 ALA A C 1
ATOM 4705 O O . ALA A 1 597 ? -9.760 -11.581 -9.677 1.00 95.31 597 ALA A O 1
ATOM 4706 N N . ASP A 1 598 ? -7.526 -11.480 -9.607 1.00 94.94 598 ASP A N 1
ATOM 4707 C CA . ASP A 1 598 ? -7.306 -12.299 -10.802 1.00 94.94 598 ASP A CA 1
ATOM 4708 C C . ASP A 1 598 ? -6.936 -13.759 -10.499 1.00 94.94 598 ASP A C 1
ATOM 4710 O O . ASP A 1 598 ? -7.265 -14.653 -11.281 1.00 94.94 598 ASP A O 1
ATOM 4714 N N . ILE A 1 599 ? -6.282 -14.026 -9.365 1.00 92.81 599 ILE A N 1
ATOM 4715 C CA . ILE A 1 599 ? -5.646 -15.325 -9.087 1.00 92.81 599 ILE A CA 1
ATOM 4716 C C . ILE A 1 599 ? -6.494 -16.263 -8.218 1.00 92.81 599 ILE A C 1
ATOM 4718 O O . ILE A 1 599 ? -6.403 -17.487 -8.389 1.00 92.81 599 ILE A O 1
ATOM 4722 N N . ALA A 1 600 ? -7.270 -15.738 -7.265 1.00 91.94 600 ALA A N 1
ATOM 4723 C CA . ALA A 1 600 ? -8.026 -16.539 -6.295 1.00 91.94 600 ALA A CA 1
ATOM 4724 C C . ALA A 1 600 ? -9.220 -15.769 -5.705 1.00 91.94 600 ALA A C 1
ATOM 4726 O O . ALA A 1 600 ? -9.387 -14.572 -5.923 1.00 91.94 600 ALA A O 1
ATOM 4727 N N . ARG A 1 601 ? -10.057 -16.426 -4.899 1.00 93.62 601 ARG A N 1
ATOM 4728 C CA . ARG A 1 601 ? -10.955 -15.742 -3.957 1.00 93.62 601 ARG A CA 1
ATOM 4729 C C . ARG A 1 601 ? -10.665 -16.273 -2.551 1.00 93.62 601 ARG A C 1
ATOM 4731 O O . ARG A 1 601 ? -11.377 -17.178 -2.114 1.00 93.62 601 ARG A O 1
ATOM 4738 N N . PRO A 1 602 ? -9.624 -15.763 -1.862 1.00 93.06 602 PRO A N 1
ATOM 4739 C CA . PRO A 1 602 ? -9.242 -16.204 -0.519 1.00 93.06 602 PRO A CA 1
ATOM 4740 C C . PRO A 1 602 ? -10.421 -16.180 0.458 1.00 93.06 602 PRO A C 1
ATOM 4742 O O . PRO A 1 602 ? -11.338 -15.370 0.312 1.00 93.06 602 PRO A O 1
ATOM 4745 N N . SER A 1 603 ? -10.412 -17.057 1.458 1.00 90.12 603 SER A N 1
ATOM 4746 C CA . SER A 1 603 ? -11.493 -17.141 2.449 1.00 90.12 603 SER A CA 1
ATOM 4747 C C . SER A 1 603 ? -11.586 -15.880 3.309 1.00 90.12 603 SER A C 1
ATOM 4749 O O . SER A 1 603 ? -12.688 -15.485 3.691 1.00 90.12 603 SER A O 1
ATOM 4751 N N . ILE A 1 604 ? -10.446 -15.235 3.577 1.00 91.00 604 ILE A N 1
ATOM 4752 C CA . ILE A 1 604 ? -10.355 -13.957 4.289 1.00 91.00 604 ILE A CA 1
ATOM 4753 C C . ILE A 1 604 ? -9.363 -13.035 3.579 1.00 91.00 604 ILE A C 1
ATOM 4755 O O . ILE A 1 604 ? -8.294 -13.478 3.154 1.00 91.00 604 ILE A O 1
ATOM 4759 N N . LEU A 1 605 ? -9.707 -11.751 3.507 1.00 93.75 605 LEU A N 1
ATOM 4760 C CA . LEU A 1 605 ? -8.816 -10.661 3.117 1.00 93.75 605 LEU A CA 1
ATOM 4761 C C . LEU A 1 605 ? -8.787 -9.646 4.267 1.00 93.75 605 LEU A C 1
ATOM 4763 O O . LEU A 1 605 ? -9.832 -9.333 4.835 1.00 93.75 605 LEU A O 1
ATOM 4767 N N . ILE A 1 606 ? -7.612 -9.141 4.620 1.00 92.12 606 ILE A N 1
ATOM 4768 C CA . ILE A 1 606 ? -7.424 -8.092 5.624 1.00 92.12 606 ILE A CA 1
ATOM 4769 C C . ILE A 1 606 ? -6.495 -7.055 5.001 1.00 92.12 606 ILE A C 1
ATOM 4771 O O . ILE A 1 606 ? -5.288 -7.280 4.905 1.00 92.12 606 ILE A O 1
ATOM 4775 N N . TRP A 1 607 ? -7.063 -5.954 4.522 1.00 93.69 607 TRP A N 1
ATOM 4776 C CA . TRP A 1 607 ? -6.317 -4.904 3.827 1.00 93.69 607 TRP A CA 1
ATOM 4777 C C . TRP A 1 607 ? -7.005 -3.545 3.939 1.00 93.69 607 TRP A C 1
ATOM 4779 O O . TRP A 1 607 ? -8.099 -3.449 4.505 1.00 93.69 607 TRP A O 1
ATOM 4789 N N . CYS A 1 608 ? -6.373 -2.502 3.397 1.00 91.25 608 CYS A N 1
ATOM 4790 C CA . CYS A 1 608 ? -6.924 -1.150 3.341 1.00 91.25 608 CYS A CA 1
ATOM 4791 C C . CYS A 1 608 ? -8.350 -1.167 2.763 1.00 91.25 608 CYS A C 1
ATOM 4793 O O . CYS A 1 608 ? -8.623 -1.840 1.766 1.00 91.25 608 CYS A O 1
ATOM 4795 N N . THR A 1 609 ? -9.260 -0.451 3.422 1.00 92.81 609 THR A N 1
ATOM 4796 C CA . THR A 1 609 ? -10.700 -0.473 3.148 1.00 92.81 609 THR A CA 1
ATOM 4797 C C . THR A 1 609 ? -10.977 -0.036 1.721 1.00 92.81 609 THR A C 1
ATOM 4799 O O . THR A 1 609 ? -10.687 1.100 1.356 1.00 92.81 609 THR A O 1
ATOM 4802 N N . VAL A 1 610 ? -11.583 -0.941 0.956 1.00 94.25 610 VAL A N 1
ATOM 4803 C CA . VAL A 1 610 ? -11.996 -0.713 -0.426 1.00 94.25 610 VAL A CA 1
ATOM 4804 C C . VAL A 1 610 ? -13.119 0.320 -0.454 1.00 94.25 610 VAL A C 1
ATOM 4806 O O . VAL A 1 610 ? -14.210 0.066 0.065 1.00 94.25 610 VAL A O 1
ATOM 4809 N N . LYS A 1 611 ? -12.842 1.484 -1.042 1.00 91.75 611 LYS A N 1
ATOM 4810 C CA . LYS A 1 611 ? -13.791 2.593 -1.207 1.00 91.75 611 LYS A CA 1
ATOM 4811 C C . LYS A 1 611 ? -14.631 2.401 -2.474 1.00 91.75 611 LYS A C 1
ATOM 4813 O O . LYS A 1 611 ? -14.235 1.693 -3.394 1.00 91.75 611 LYS A O 1
ATOM 4818 N N . GLU A 1 612 ? -15.814 3.018 -2.516 1.00 86.94 612 GLU A N 1
ATOM 4819 C CA . GLU A 1 612 ? -16.688 3.016 -3.708 1.00 86.94 612 GLU A CA 1
ATOM 4820 C C . GLU A 1 612 ? -16.241 4.041 -4.765 1.00 86.94 612 GLU A C 1
ATOM 4822 O O . GLU A 1 612 ? -16.476 3.848 -5.959 1.00 86.94 612 GLU A O 1
ATOM 4827 N N . GLU A 1 613 ? -15.567 5.106 -4.334 1.00 81.06 613 GLU A N 1
ATOM 4828 C CA . GLU A 1 613 ? -14.974 6.141 -5.180 1.00 81.06 613 GLU A CA 1
ATOM 4829 C C . GLU A 1 613 ? -13.468 5.884 -5.287 1.00 81.06 613 GLU A C 1
ATOM 4831 O O . GLU A 1 613 ? -12.815 5.595 -4.279 1.00 81.06 613 GLU A O 1
ATOM 4836 N N . ASP A 1 614 ? -12.926 5.962 -6.505 1.00 66.69 614 ASP A N 1
ATOM 4837 C CA . ASP A 1 614 ? -11.477 5.959 -6.695 1.00 66.69 614 ASP A CA 1
ATOM 4838 C C . ASP A 1 614 ? -10.912 7.243 -6.062 1.00 66.69 614 ASP A C 1
ATOM 4840 O O . ASP A 1 614 ? -11.483 8.316 -6.282 1.00 66.69 614 ASP A O 1
ATOM 4844 N N . PRO A 1 615 ? -9.836 7.171 -5.259 1.00 67.19 615 PRO A N 1
ATOM 4845 C CA . PRO A 1 615 ? -9.160 8.374 -4.794 1.00 67.19 615 PRO A CA 1
ATOM 4846 C C . PRO A 1 615 ? -8.612 9.161 -5.989 1.00 67.19 615 PRO A C 1
ATOM 4848 O O . PRO A 1 615 ? -8.206 8.571 -6.988 1.00 67.19 615 PRO A O 1
ATOM 4851 N N . GLU A 1 616 ? -8.566 10.488 -5.866 1.00 61.66 616 GLU A N 1
ATOM 4852 C CA . GLU A 1 616 ? -8.063 11.375 -6.928 1.00 61.66 616 GLU A CA 1
ATOM 4853 C C . GLU A 1 616 ? -6.567 11.144 -7.229 1.00 61.66 616 GLU A C 1
ATOM 4855 O O . GLU A 1 616 ? -6.114 11.426 -8.333 1.00 61.66 616 GLU A O 1
ATOM 4860 N N . HIS A 1 617 ? -5.823 10.544 -6.290 1.00 63.22 617 HIS A N 1
ATOM 4861 C CA . HIS A 1 617 ? -4.419 10.161 -6.455 1.00 63.22 617 HIS A CA 1
ATOM 4862 C C . HIS A 1 617 ? -4.253 8.673 -6.797 1.00 63.22 617 HIS A C 1
ATOM 4864 O O . HIS A 1 617 ? -4.918 7.800 -6.227 1.00 63.22 617 HIS A O 1
ATOM 4870 N N . ALA A 1 618 ? -3.295 8.371 -7.677 1.00 65.25 618 ALA A N 1
ATOM 4871 C CA . ALA A 1 618 ? -2.948 7.009 -8.063 1.00 65.25 618 ALA A CA 1
ATOM 4872 C C . ALA A 1 618 ? -2.380 6.210 -6.874 1.00 65.25 618 ALA A C 1
ATOM 4874 O O . ALA A 1 618 ? -1.244 6.406 -6.448 1.00 65.25 618 ALA A O 1
ATOM 4875 N N . LEU A 1 619 ? -3.161 5.263 -6.346 1.00 75.38 619 LEU A N 1
ATOM 4876 C CA . LEU A 1 619 ? -2.659 4.297 -5.368 1.00 75.38 619 LEU A CA 1
ATOM 4877 C C . LEU A 1 619 ? -1.834 3.202 -6.053 1.00 75.38 619 LEU A C 1
ATOM 4879 O O . LEU A 1 619 ? -2.231 2.663 -7.088 1.00 75.38 619 LEU A O 1
ATOM 4883 N N . THR A 1 620 ? -0.765 2.771 -5.383 1.00 83.94 620 THR A N 1
ATOM 4884 C CA . THR A 1 620 ? -0.032 1.529 -5.691 1.00 83.94 620 THR A CA 1
ATOM 4885 C C . THR A 1 620 ? -0.941 0.295 -5.681 1.00 83.94 620 THR A C 1
ATOM 4887 O O . THR A 1 620 ? -0.732 -0.638 -6.457 1.00 83.94 620 THR A O 1
ATOM 4890 N N . ASP A 1 621 ? -1.973 0.309 -4.832 1.00 91.31 621 ASP A N 1
ATOM 4891 C CA . ASP A 1 621 ? -2.956 -0.762 -4.661 1.00 91.31 621 ASP A CA 1
ATOM 4892 C C . ASP A 1 621 ? -4.406 -0.248 -4.772 1.00 91.31 621 ASP A C 1
ATOM 4894 O O . ASP A 1 621 ? -5.099 -0.059 -3.759 1.00 91.31 621 ASP A O 1
ATOM 4898 N N . PRO A 1 622 ? -4.866 0.041 -6.005 1.00 91.69 622 PRO A N 1
ATOM 4899 C CA . PRO A 1 622 ? -6.105 0.767 -6.243 1.00 91.69 622 PRO A CA 1
ATOM 4900 C C . PRO A 1 622 ? -7.356 -0.092 -6.035 1.00 91.69 622 PRO A C 1
ATOM 4902 O O . PRO A 1 622 ? -7.383 -1.298 -6.296 1.00 91.69 622 PRO A O 1
ATOM 4905 N N . ASP A 1 623 ? -8.444 0.571 -5.645 1.00 93.50 623 ASP A N 1
ATOM 4906 C CA . ASP A 1 623 ? -9.778 -0.015 -5.473 1.00 93.50 623 ASP A CA 1
ATOM 4907 C C . ASP A 1 623 ? -10.498 -0.169 -6.820 1.00 93.50 623 ASP A C 1
ATOM 4909 O O . ASP A 1 623 ? -11.606 0.320 -7.049 1.00 93.50 623 ASP A O 1
ATOM 4913 N N . SER A 1 624 ? -9.844 -0.852 -7.757 1.00 92.25 624 SER A N 1
ATOM 4914 C CA . SER A 1 624 ? -10.295 -0.938 -9.142 1.00 92.25 624 SER A CA 1
ATOM 4915 C C . SER A 1 624 ? -11.708 -1.541 -9.272 1.00 92.25 624 SER A C 1
ATOM 4917 O O . SER A 1 624 ? -12.170 -2.266 -8.380 1.00 92.25 624 SER A O 1
ATOM 4919 N N . PRO A 1 625 ? -12.434 -1.302 -10.384 1.00 92.88 625 PRO A N 1
ATOM 4920 C CA . PRO A 1 625 ? -13.821 -1.755 -10.522 1.00 92.88 625 PRO A CA 1
ATOM 4921 C C . PRO A 1 625 ? -14.010 -3.267 -10.306 1.00 92.88 625 PRO A C 1
ATOM 4923 O O . PRO A 1 625 ? -15.041 -3.700 -9.792 1.00 92.88 625 PRO A O 1
ATOM 4926 N N . ARG A 1 626 ? -12.999 -4.084 -10.642 1.00 93.62 626 ARG A N 1
ATOM 4927 C CA . ARG A 1 626 ? -12.986 -5.536 -10.394 1.00 93.62 626 ARG A CA 1
ATOM 4928 C C . ARG A 1 626 ? -12.825 -5.883 -8.914 1.00 93.62 626 ARG A C 1
ATOM 4930 O O . ARG A 1 626 ? -13.448 -6.842 -8.457 1.00 93.62 626 ARG A O 1
ATOM 4937 N N . VAL A 1 627 ? -12.021 -5.120 -8.173 1.00 95.62 627 VAL A N 1
ATOM 4938 C CA . VAL A 1 627 ? -11.828 -5.270 -6.723 1.00 95.62 627 VAL A CA 1
ATOM 4939 C C . VAL A 1 627 ? -13.097 -4.864 -5.979 1.00 95.62 627 VAL A C 1
ATOM 4941 O O . VAL A 1 627 ? -13.615 -5.668 -5.201 1.00 95.62 627 VAL A O 1
ATOM 4944 N N . ARG A 1 628 ? -13.658 -3.682 -6.281 1.00 95.81 628 ARG A N 1
ATOM 4945 C CA . ARG A 1 628 ? -14.965 -3.234 -5.762 1.00 95.81 628 ARG A CA 1
ATOM 4946 C C . ARG A 1 628 ? -16.045 -4.289 -5.997 1.00 95.81 628 ARG A C 1
ATOM 4948 O O . ARG A 1 628 ? -16.683 -4.736 -5.045 1.00 95.81 628 ARG A O 1
ATOM 4955 N N . GLU A 1 629 ? -16.196 -4.771 -7.233 1.00 95.12 629 GLU A N 1
ATOM 4956 C CA . GLU A 1 629 ? -17.205 -5.784 -7.562 1.00 95.12 629 GLU A CA 1
ATOM 4957 C C . GLU A 1 629 ? -16.963 -7.118 -6.843 1.00 95.12 629 GLU A C 1
ATOM 4959 O O . GLU A 1 629 ? -17.909 -7.715 -6.321 1.00 95.12 629 GLU A O 1
ATOM 4964 N N . MET A 1 630 ? -15.707 -7.575 -6.754 1.00 95.88 630 MET A N 1
ATOM 4965 C CA . MET A 1 630 ? -15.330 -8.766 -5.990 1.00 95.88 630 MET A CA 1
ATOM 4966 C C . MET A 1 630 ? -15.749 -8.641 -4.525 1.00 95.88 630 MET A C 1
ATOM 4968 O O . MET A 1 630 ? -16.400 -9.546 -4.006 1.00 95.88 630 MET A O 1
ATOM 4972 N N . ILE A 1 631 ? -15.390 -7.545 -3.857 1.00 97.00 631 ILE A N 1
ATOM 4973 C CA . ILE A 1 631 ? -15.721 -7.317 -2.449 1.00 97.00 631 ILE A CA 1
ATOM 4974 C C . ILE A 1 631 ? -17.239 -7.244 -2.261 1.00 97.00 631 ILE A C 1
ATOM 4976 O O . ILE A 1 631 ? -17.806 -8.014 -1.482 1.00 97.00 631 ILE A O 1
ATOM 4980 N N . ARG A 1 632 ? -17.917 -6.392 -3.037 1.00 95.62 632 ARG A N 1
ATOM 4981 C CA . ARG A 1 632 ? -19.368 -6.168 -2.983 1.00 95.62 632 ARG A CA 1
ATOM 4982 C C . ARG A 1 632 ? -20.168 -7.464 -3.144 1.00 95.62 632 ARG A C 1
ATOM 4984 O O . ARG A 1 632 ? -21.121 -7.712 -2.399 1.00 95.62 632 ARG A O 1
ATOM 4991 N N . THR A 1 633 ? -19.785 -8.311 -4.101 1.00 95.06 633 THR A N 1
ATOM 4992 C CA . THR A 1 633 ? -20.509 -9.555 -4.405 1.00 95.06 633 THR A CA 1
ATOM 4993 C C . THR A 1 633 ? -20.096 -10.724 -3.519 1.00 95.06 633 THR A C 1
ATOM 4995 O O . THR A 1 633 ? -20.975 -11.386 -2.967 1.00 95.06 633 THR A O 1
ATOM 4998 N N . CYS A 1 634 ? -18.796 -10.957 -3.329 1.00 95.19 634 CYS A N 1
ATOM 4999 C CA . CYS A 1 634 ? -18.268 -12.192 -2.744 1.00 95.19 634 CYS A CA 1
ATOM 5000 C C . CYS A 1 634 ? -17.913 -12.106 -1.256 1.00 95.19 634 CYS A C 1
ATOM 5002 O O . CYS A 1 634 ? -17.689 -13.159 -0.664 1.00 95.19 634 CYS A O 1
ATOM 5004 N N . TYR A 1 635 ? -17.863 -10.919 -0.641 1.00 95.75 635 TYR A N 1
ATOM 5005 C CA . TYR A 1 635 ? -17.396 -10.760 0.743 1.00 95.75 635 TYR A CA 1
ATOM 5006 C C . TYR A 1 635 ? -18.394 -10.014 1.635 1.00 95.75 635 TYR A C 1
ATOM 5008 O O . TYR A 1 635 ? -19.081 -9.092 1.192 1.00 95.75 635 TYR A O 1
ATOM 5016 N N . ASP A 1 636 ? -18.476 -10.435 2.893 1.00 92.88 636 ASP A N 1
ATOM 5017 C CA . ASP A 1 636 ? -19.056 -9.676 4.000 1.00 92.88 636 ASP A CA 1
ATOM 5018 C C . ASP A 1 636 ? -17.943 -8.843 4.653 1.00 92.88 636 ASP A C 1
ATOM 5020 O O . ASP A 1 636 ? -16.805 -9.306 4.765 1.00 92.88 636 ASP A O 1
ATOM 5024 N N . GLN A 1 637 ? -18.258 -7.610 5.052 1.00 93.62 637 GLN A N 1
ATOM 5025 C CA . GLN A 1 637 ? -17.288 -6.660 5.605 1.00 93.62 637 GLN A CA 1
ATOM 5026 C C . GLN A 1 637 ? -17.443 -6.558 7.123 1.00 93.62 637 GLN A C 1
ATOM 5028 O O . GLN A 1 637 ? -18.559 -6.415 7.626 1.00 93.62 637 GLN A O 1
ATOM 5033 N N . PHE A 1 638 ? -16.324 -6.587 7.838 1.00 88.25 638 PHE A N 1
ATOM 5034 C CA . PHE A 1 638 ? -16.243 -6.417 9.284 1.00 88.25 638 PHE A CA 1
ATOM 5035 C C . PHE A 1 638 ? -15.199 -5.339 9.593 1.00 88.25 638 PHE A C 1
ATOM 5037 O O . PHE A 1 638 ? -14.138 -5.339 8.960 1.00 88.25 638 PHE A O 1
ATOM 5044 N N . PRO A 1 639 ? -15.462 -4.433 10.551 1.00 83.94 639 PRO A N 1
ATOM 5045 C CA . PRO A 1 639 ? -14.477 -3.434 10.935 1.00 83.94 639 PRO A CA 1
ATOM 5046 C C . PRO A 1 639 ? -13.204 -4.135 11.413 1.00 83.94 639 PRO A C 1
ATOM 5048 O O . PRO A 1 639 ? -13.259 -5.079 12.205 1.00 83.94 639 PRO A O 1
ATOM 5051 N N . PHE A 1 640 ? -12.055 -3.667 10.936 1.00 82.88 640 PHE A N 1
ATOM 5052 C CA . PHE A 1 640 ? -10.814 -3.901 11.659 1.00 82.88 640 PHE A CA 1
ATOM 5053 C C . PHE A 1 640 ? -10.888 -3.090 12.970 1.00 82.88 640 PHE A C 1
ATOM 5055 O O . PHE A 1 640 ? -11.481 -2.007 12.956 1.00 82.88 640 PHE A O 1
ATOM 5062 N N . PRO A 1 641 ? -10.385 -3.594 14.111 1.00 76.94 641 PRO A N 1
ATOM 5063 C CA . PRO A 1 641 ? -10.474 -2.853 15.364 1.00 76.94 641 PRO A CA 1
ATOM 5064 C C . PRO A 1 641 ? -9.751 -1.511 15.298 1.00 76.94 641 PRO A C 1
ATOM 5066 O O . PRO A 1 641 ? -8.796 -1.358 14.538 1.00 76.94 641 PRO A O 1
ATOM 5069 N N . GLU A 1 642 ? -10.162 -0.579 16.155 1.00 63.53 642 GLU A N 1
ATOM 5070 C CA . GLU A 1 642 ? -9.448 0.682 16.337 1.00 63.53 642 GLU A CA 1
ATOM 5071 C C . GLU A 1 642 ? -8.003 0.420 16.780 1.00 63.53 642 GLU A C 1
ATOM 5073 O O . GLU A 1 642 ? -7.754 -0.173 17.834 1.00 63.53 642 GLU A O 1
ATOM 5078 N N . ASP A 1 643 ? -7.053 0.891 15.976 1.00 66.69 643 ASP A N 1
ATOM 5079 C CA . ASP A 1 643 ? -5.672 1.062 16.395 1.00 66.69 643 ASP A CA 1
ATOM 5080 C C . ASP A 1 643 ? -5.528 2.465 16.993 1.00 66.69 643 ASP A C 1
ATOM 5082 O O . ASP A 1 643 ? -5.532 3.466 16.280 1.00 66.69 643 ASP A O 1
ATOM 5086 N N . HIS A 1 644 ? -5.443 2.550 18.322 1.00 56.19 644 HIS A N 1
ATOM 5087 C CA . HIS A 1 644 ? -5.315 3.830 19.026 1.00 56.19 644 HIS A CA 1
ATOM 5088 C C . HIS A 1 644 ? -4.012 4.580 18.708 1.00 56.19 644 HIS A C 1
ATOM 5090 O O . HIS A 1 644 ? -3.941 5.783 18.964 1.00 56.19 644 HIS A O 1
ATOM 5096 N N . ASP A 1 645 ? -3.008 3.881 18.173 1.00 61.06 645 ASP A N 1
ATOM 5097 C CA . ASP A 1 645 ? -1.711 4.431 17.785 1.00 61.06 645 ASP A CA 1
ATOM 5098 C C . ASP A 1 645 ? -1.585 4.616 16.249 1.00 61.06 645 ASP A C 1
ATOM 5100 O O . ASP A 1 645 ? -0.535 5.051 15.783 1.00 61.06 645 ASP A O 1
ATOM 5104 N N . ASP A 1 646 ? -2.648 4.334 15.472 1.00 65.56 646 ASP A N 1
ATOM 5105 C CA . ASP A 1 646 ? -2.758 4.538 14.007 1.00 65.56 646 ASP A CA 1
ATOM 5106 C C . ASP A 1 646 ? -1.650 3.843 13.172 1.00 65.56 646 ASP A C 1
ATOM 5108 O O . ASP A 1 646 ? -1.302 4.277 12.074 1.00 65.56 646 ASP A O 1
ATOM 5112 N N . ASN A 1 647 ? -1.076 2.739 13.677 1.00 67.06 647 ASN A N 1
ATOM 5113 C CA . ASN A 1 647 ? -0.063 1.948 12.956 1.00 67.06 647 ASN A CA 1
ATOM 5114 C C . ASN A 1 647 ? -0.687 1.209 11.765 1.00 67.06 647 ASN A C 1
ATOM 5116 O O . ASN A 1 647 ? -0.083 1.070 10.700 1.00 67.06 647 ASN A O 1
ATOM 5120 N N . PHE A 1 648 ? -1.904 0.701 11.959 1.00 69.31 648 PHE A N 1
ATOM 5121 C CA . PHE A 1 648 ? -2.743 0.185 10.892 1.00 69.31 648 PHE A CA 1
ATOM 5122 C C . PHE A 1 648 ? -3.674 1.300 10.419 1.00 69.31 648 PHE A C 1
ATOM 5124 O O . PHE A 1 648 ? -4.542 1.738 11.167 1.00 69.31 648 PHE A O 1
ATOM 5131 N N . THR A 1 649 ? -3.512 1.693 9.149 1.00 69.06 649 THR A N 1
ATOM 5132 C CA . THR A 1 649 ? -4.414 2.604 8.413 1.00 69.06 649 THR A CA 1
ATOM 5133 C C . THR A 1 649 ? -5.881 2.131 8.453 1.00 69.06 649 THR A C 1
ATOM 5135 O O . THR A 1 649 ? -6.203 1.122 9.074 1.00 69.06 649 THR A O 1
ATOM 5138 N N . CYS A 1 650 ? -6.801 2.788 7.734 1.00 82.88 650 CYS A N 1
ATOM 5139 C CA . CYS A 1 650 ? -8.201 2.353 7.619 1.00 82.88 650 CYS A CA 1
ATOM 5140 C C . CYS A 1 650 ? -8.354 0.951 6.975 1.00 82.88 650 CYS A C 1
ATOM 5142 O O . CYS A 1 650 ? -8.749 0.837 5.816 1.00 82.88 650 CYS A O 1
ATOM 5144 N N . MET A 1 651 ? -8.063 -0.124 7.703 1.00 88.94 651 MET A N 1
ATOM 5145 C CA . MET A 1 651 ? -8.137 -1.525 7.286 1.00 88.94 651 MET A CA 1
ATOM 5146 C C . MET A 1 651 ? -9.561 -2.071 7.470 1.00 88.94 651 MET A C 1
ATOM 5148 O O . MET A 1 651 ? -10.318 -1.602 8.316 1.00 88.94 651 MET A O 1
ATOM 5152 N N . THR A 1 652 ? -9.926 -3.100 6.708 1.00 91.62 652 THR A N 1
ATOM 5153 C CA . THR A 1 652 ? -11.191 -3.838 6.865 1.00 91.62 652 THR A CA 1
ATOM 5154 C C . THR A 1 652 ? -10.941 -5.340 6.752 1.00 91.62 652 THR A C 1
ATOM 5156 O O . THR A 1 652 ? -10.088 -5.789 5.983 1.00 91.62 652 THR A O 1
ATOM 5159 N N . ILE A 1 653 ? -11.693 -6.129 7.525 1.00 91.25 653 ILE A N 1
ATOM 5160 C CA . ILE A 1 653 ? -11.694 -7.592 7.454 1.00 91.25 653 ILE A CA 1
ATOM 5161 C C . ILE A 1 653 ? -12.828 -8.020 6.519 1.00 91.25 653 ILE A C 1
ATOM 5163 O O . ILE A 1 653 ? -14.007 -7.821 6.807 1.00 91.25 653 ILE A O 1
ATOM 5167 N N . TYR A 1 654 ? -12.475 -8.648 5.405 1.00 93.56 654 TYR A N 1
ATOM 5168 C CA . TYR A 1 654 ? -13.410 -9.183 4.424 1.00 93.56 654 TYR A CA 1
ATOM 5169 C C . TYR A 1 654 ? -13.472 -10.701 4.548 1.00 93.56 654 TYR A C 1
ATOM 5171 O O . TYR A 1 654 ? -12.466 -11.390 4.376 1.00 93.56 654 TYR A O 1
ATOM 5179 N N . VAL A 1 655 ? -14.661 -11.241 4.795 1.00 91.25 655 VAL A N 1
ATOM 5180 C CA . VAL A 1 655 ? -14.892 -12.686 4.914 1.00 91.25 655 VAL A CA 1
ATOM 5181 C C . VAL A 1 655 ? -15.682 -13.162 3.711 1.00 91.25 655 VAL A C 1
ATOM 5183 O O . VAL A 1 655 ? -16.726 -12.599 3.387 1.00 91.25 655 VAL A O 1
ATOM 5186 N N . LYS A 1 656 ? -15.199 -14.198 3.027 1.00 92.44 656 LYS A N 1
ATOM 5187 C CA . LYS A 1 656 ? -15.864 -14.730 1.839 1.00 92.44 656 LYS A CA 1
ATOM 5188 C C . LYS A 1 656 ? -17.245 -15.274 2.209 1.00 92.44 656 LYS A C 1
ATOM 5190 O O . LYS A 1 656 ? -17.364 -16.192 3.023 1.00 92.44 656 LYS A O 1
ATOM 5195 N N . LYS A 1 657 ? -18.284 -14.734 1.573 1.00 91.62 657 LYS A N 1
ATOM 5196 C CA . LYS A 1 657 ? -19.666 -15.204 1.700 1.00 91.62 657 LYS A CA 1
ATOM 5197 C C . LYS A 1 657 ? -19.715 -16.687 1.366 1.00 91.62 657 LYS A C 1
ATOM 5199 O O . LYS A 1 657 ? -19.206 -17.124 0.331 1.00 91.62 657 LYS A O 1
ATOM 5204 N N . GLN A 1 658 ? -20.378 -17.468 2.214 1.00 82.62 658 GLN A N 1
ATOM 5205 C CA . GLN A 1 658 ? -20.695 -18.844 1.857 1.00 82.62 658 GLN A CA 1
ATOM 5206 C C . GLN A 1 658 ? -21.621 -18.816 0.639 1.00 82.62 658 GLN A C 1
ATOM 5208 O O . GLN A 1 658 ? -22.720 -18.262 0.710 1.00 82.62 658 GLN A O 1
ATOM 5213 N N . CYS A 1 659 ? -21.193 -19.422 -0.472 1.00 63.16 659 CYS A N 1
ATOM 5214 C CA . CYS A 1 659 ? -22.092 -19.690 -1.587 1.00 63.16 659 CYS A CA 1
ATOM 5215 C C . CYS A 1 659 ? -23.272 -20.503 -1.054 1.00 63.16 659 CYS A C 1
ATOM 5217 O O . CYS A 1 659 ? -23.117 -21.683 -0.731 1.00 63.16 659 CYS A O 1
ATOM 5219 N N . GLN A 1 660 ? -24.448 -19.879 -0.972 1.00 46.25 660 GLN A N 1
ATOM 5220 C CA . GLN A 1 660 ? -25.688 -20.611 -0.772 1.00 46.25 660 GLN A CA 1
ATOM 5221 C C . GLN A 1 660 ? -25.859 -21.510 -1.994 1.00 46.25 660 GLN A C 1
ATOM 5223 O O . GLN A 1 660 ? -26.168 -21.033 -3.085 1.00 46.25 660 GLN A O 1
ATOM 5228 N N . VAL A 1 661 ? -25.572 -22.801 -1.819 1.00 37.62 661 VAL A N 1
ATOM 5229 C CA . VAL A 1 661 ? -25.855 -23.813 -2.834 1.00 37.62 661 VAL A CA 1
ATOM 5230 C C . VAL A 1 661 ? -27.380 -23.826 -3.010 1.00 37.62 661 VAL A C 1
ATOM 5232 O O . VAL A 1 661 ? -28.069 -24.052 -2.011 1.00 37.62 661 VAL A O 1
ATOM 5235 N N . PRO A 1 662 ? -27.902 -23.511 -4.211 1.00 37.41 662 PRO A N 1
ATOM 5236 C CA . PRO A 1 662 ? -29.339 -23.363 -4.445 1.00 37.41 662 PRO A CA 1
ATOM 5237 C C . PRO A 1 662 ? -30.102 -24.697 -4.413 1.00 37.41 662 PRO A C 1
ATOM 5239 O O . PRO A 1 662 ? -29.495 -25.743 -4.745 1.00 37.41 662 PRO A O 1
#

Foldseek 3Di:
DDDDDDDDDDDQDAQPLQVQDDPPDPDDLVRSLLVSLVVCLVCPPVNVPSDDDPVPDDPVRVVSVCSSAPHPVLQDPFFAEEEEQADDPLQPVVVVVLVVVLCVLQVDDHHYHDDCVQRNPAVVNLCVCSRHLSQLPQVDDPVVLVVLLVVLVVVLVVVVVPDDPDPPDPPNVVSNLVSQFSHKHKYCHPQCSDPDDPQDVWIWIFTHGSSSDTSDIDTHHSVVVSVVRVPVSVCVVPPDDDDDPDDDDDDDDDDDDDDDDDDDDDDDDDDDDDDDDDDDDDDDDDDDDDDDDDDDDDDDDDDDDDDDDDDDDDDDDDDDDDDDDDDDDQDDDDDFDDDPPPPPDDDDDDDDDDFDFDDPWDKDADQWDFPNHRLLVPDDPLVNLLVLLCVCVVVVHALADLVQQVQQVVVLPDPDDQQDWGWGQFSVRGITTGGDQQQDKDWDWDQDPVHRDTDIWIKGFHRKDKDAADSVRLSVCVVVGSRCSRRRIGIITTIDTPPDDRPRPPLPPLVVVLVVVVVVCVVLCPDPLNVVVVVVVVVVVLPDGQQEDEDDDPSVCVVCVVVNYHYDYPPRRLSPDEQSDEAEDFQDQAQPLSSCLNRYNHQKYKYADQDPDWPPDDGNHTSDPSSVVCQVPFWDKDFNDDDPVCSGPRIIMTGGDDPPPD

Organism: NCBI:txid340414

Secondary structure (DSSP, 8-state):
---PPPP--PPPPPPTTTTT--TT-SS-HHHHHHHHHHHHHTTHHHHHTT---GGGS-HHHHHHHHHHSPPTTTS--SS-EEEE----TTHHHHHHHHHHHHHHHH-S--EEE--HHHH--TT-GGGHHHH-TTSS--SS-HHHHHHHHHHHHHHHHHGGGS-------THHHHHHHHHH--EEEEEE-TTTT-SSSTTTT-EEEEEE-TT--EEEEEEE-HHHHHHHHHHHHHHTTS-------------------------------------------------------------------------PPPP--PPPP------------------GGGTT--------PPP-------EE-PPPEETTEEGGGS---HHHHHHHHHHHHHTT--SS-HHHHHHHHHHHTS---TT-EEEEE-TTSPEEEEE--TTPEEEEEEE-TTT--EEEEEEEEEEEEEEE--TTHHHHGGGT-TTGGG-SEEEEEEEEETT----------HHHHHHHHHHHHHHHHHSHHHHHHHHHHHHTT------EEE---HHHHHHHHHTT-EEE-TTHHHHH--TT-EEEESS-SS-HHHHHHHH---SEEEEE---SSPPSS--SS---HHHHHHHHHHEEEEEPPP-TT--S-SEEEEEEPP----

Sequence (662 aa):
MPHRQPSSLLPFSPPITWERWQEDSPLSPEAQREQIFTEFVALGVNGQQRGSRWSNLTPEERGLLDRVRQPAAERFREGVPWLRTCYGPSTDAAFSDIVSRLKRQLGRKVIILDDRALYNFGADWHRVFLRIPQLLAFQASAEEYHEDLQEALRGATESDEEGEDYSENEHDYTVYHWALVVGRIHIVDGTTLATEGRNAGKVHIVFYDECGRVVRSYRGEVAEASDITCVIAVNNILPNESLVLAGSSSKGGETSATPSLAPPSQGTSREEKQLLQETMTVGCDEFPFASSEEGDSSYYSGCDVRPGVPTDPPESVQQSHGSHAFDGLSISMQIGWVDTDLLQHLQLSNSSTQPVATLNMHAWSDPPLRDGKDADEWEPTESEAIANIDQWYQAGRPLFPRDSLQDVRDQLRKPLKNGDSIYVKAFDGSIYEWPVKTGDIKTGWEPDDDTGEEKRVQWVLTTPHISYRSFTGLKDLLAYGLSQAYCSVGIQHWMTRVGQEPEPEPLGDLNSGLEFLDTTLRGWEGSEPWRDIKSTLLSLNLNTKIAKVIGYSNTDRLVLEKSEVKVLEDPGGFLEMDDASLVFSCSPNICVKEIVADIARPSILIWCTVKEEDPEHALTDPDSPRVREMIRTCYDQFPFPEDHDDNFTCMTIYVKKQCQVP

Radius of gyration: 34.24 Å; chains: 1; bounding box: 118×76×92 Å

pLDDT: mean 70.6, std 24.5, range [22.03, 97.88]